Protein AF-A0A9N8DM35-F1 (afdb_monomer_lite)

pLDDT: mean 78.74, std 27.35, range [22.42, 98.75]

Structure (mmCIF, N/CA/C/O backbone):
data_AF-A0A9N8DM35-F1
#
_entry.id   AF-A0A9N8DM35-F1
#
loop_
_atom_site.group_PDB
_atom_site.id
_atom_site.type_symbol
_atom_site.label_atom_id
_atom_site.label_alt_id
_atom_site.label_comp_id
_atom_site.label_asym_id
_atom_site.label_entity_id
_atom_site.label_seq_id
_atom_site.pdbx_PDB_ins_code
_atom_site.Cartn_x
_atom_site.Cartn_y
_atom_site.Cartn_z
_atom_site.occupancy
_atom_site.B_iso_or_equiv
_atom_site.auth_seq_id
_atom_site.auth_comp_id
_atom_site.auth_asym_id
_atom_site.auth_atom_id
_atom_site.pdbx_PDB_model_num
ATOM 1 N N . MET A 1 1 ? 10.908 37.490 23.726 1.00 42.16 1 MET A N 1
ATOM 2 C CA . MET A 1 1 ? 11.110 37.721 25.171 1.00 42.16 1 MET A CA 1
ATOM 3 C C . MET A 1 1 ? 9.938 38.531 25.684 1.00 42.16 1 MET A C 1
ATOM 5 O O . MET A 1 1 ? 9.893 39.729 25.455 1.00 42.16 1 MET A O 1
ATOM 9 N N . ILE A 1 2 ? 8.967 37.850 26.286 1.00 27.09 2 ILE A N 1
ATOM 10 C CA . ILE A 1 2 ? 7.845 38.432 27.027 1.00 27.09 2 ILE A CA 1
ATOM 11 C C . ILE A 1 2 ? 7.663 37.505 28.244 1.00 27.09 2 ILE A C 1
ATOM 13 O O . ILE A 1 2 ? 7.552 36.295 28.032 1.00 27.09 2 ILE A O 1
ATOM 17 N N . PRO A 1 3 ? 7.739 38.019 29.483 1.00 34.75 3 PRO A N 1
ATOM 18 C CA . PRO A 1 3 ? 7.705 37.225 30.707 1.00 34.75 3 PRO A CA 1
ATOM 19 C C . PRO A 1 3 ? 6.291 37.186 31.304 1.00 34.75 3 PRO A C 1
ATOM 21 O O . PRO A 1 3 ? 5.568 38.167 31.197 1.00 34.75 3 PRO A O 1
ATOM 24 N N . CYS A 1 4 ? 5.930 36.088 31.969 1.00 25.56 4 CYS A N 1
ATOM 25 C CA . CYS A 1 4 ? 4.911 36.025 33.030 1.00 25.56 4 CYS A CA 1
ATOM 26 C C . CYS A 1 4 ? 5.050 34.644 33.697 1.00 25.56 4 CYS A C 1
ATOM 28 O O . CYS A 1 4 ? 4.868 33.621 33.049 1.00 25.56 4 CYS A O 1
ATOM 30 N N . ALA A 1 5 ? 5.678 34.573 34.871 1.00 28.94 5 ALA A N 1
ATOM 31 C CA . ALA A 1 5 ? 5.046 34.713 36.187 1.00 28.94 5 ALA A CA 1
ATOM 32 C C . ALA A 1 5 ? 4.265 33.445 36.581 1.00 28.94 5 ALA A C 1
ATOM 34 O O . ALA A 1 5 ? 3.124 33.236 36.184 1.00 28.94 5 ALA A O 1
ATOM 35 N N . ILE A 1 6 ? 4.948 32.610 37.366 1.00 31.88 6 ILE A N 1
ATOM 36 C CA . ILE A 1 6 ? 4.430 31.440 38.079 1.00 31.88 6 ILE A CA 1
ATOM 37 C C . ILE A 1 6 ? 3.839 31.933 39.407 1.00 31.88 6 ILE A C 1
ATOM 39 O O . ILE A 1 6 ? 4.556 32.621 40.137 1.00 31.88 6 ILE A O 1
ATOM 43 N N . PRO A 1 7 ? 2.606 31.558 39.778 1.00 36.94 7 PRO A N 1
ATOM 44 C CA . PRO A 1 7 ? 2.187 31.538 41.168 1.00 36.94 7 PRO A CA 1
ATOM 45 C C . PRO A 1 7 ? 2.439 30.151 41.769 1.00 36.94 7 PRO A C 1
ATOM 47 O O . PRO A 1 7 ? 1.972 29.132 41.263 1.00 36.94 7 PRO A O 1
ATOM 50 N N . THR A 1 8 ? 3.182 30.140 42.869 1.00 36.62 8 THR A N 1
ATOM 51 C CA . THR A 1 8 ? 3.230 29.065 43.860 1.00 36.62 8 THR A CA 1
ATOM 52 C C . THR A 1 8 ? 1.998 29.147 44.758 1.00 36.62 8 THR A C 1
ATOM 54 O O . THR A 1 8 ? 1.724 30.218 45.301 1.00 36.62 8 THR A O 1
ATOM 57 N N . SER A 1 9 ? 1.320 28.028 44.991 1.00 33.72 9 SER A N 1
ATOM 58 C CA . SER A 1 9 ? 0.620 27.798 46.256 1.00 33.72 9 SER A CA 1
ATOM 59 C C . SER A 1 9 ? 0.438 26.306 46.490 1.00 33.72 9 SER A C 1
ATOM 61 O O . SER A 1 9 ? -0.116 25.595 45.648 1.00 33.72 9 SER A O 1
ATOM 63 N N . ASP A 1 10 ? 0.941 25.890 47.641 1.00 31.19 10 ASP A N 1
ATOM 64 C CA . ASP A 1 10 ? 0.778 24.598 48.279 1.00 31.19 10 ASP A CA 1
ATOM 65 C C . ASP A 1 10 ? -0.696 24.264 48.557 1.00 31.19 10 ASP A C 1
ATOM 67 O O . ASP A 1 10 ? -1.509 25.161 48.769 1.00 31.19 10 ASP A O 1
ATOM 71 N N . ASP A 1 11 ? -0.992 22.960 48.525 1.00 32.34 11 ASP A N 1
ATOM 72 C CA . ASP A 1 11 ? -1.940 22.212 49.374 1.00 32.34 11 ASP A CA 1
ATOM 73 C C . ASP A 1 11 ? -2.688 21.138 48.573 1.00 32.34 11 ASP A C 1
ATOM 75 O O . ASP A 1 11 ? -3.764 21.351 48.017 1.00 32.34 11 ASP A O 1
ATOM 79 N N . CYS A 1 12 ? -2.133 19.925 48.559 1.00 29.75 12 CYS A N 1
ATOM 80 C CA . CYS A 1 12 ? -2.892 18.705 48.294 1.00 29.75 12 CYS A CA 1
ATOM 81 C C . CYS A 1 12 ? -2.420 17.621 49.260 1.00 29.75 12 CYS A C 1
ATOM 83 O O . CYS A 1 12 ? -1.408 16.952 49.047 1.00 29.75 12 CYS A O 1
ATOM 85 N N . ALA A 1 13 ? -3.169 17.476 50.351 1.00 29.14 13 ALA A N 1
ATOM 86 C CA . ALA A 1 13 ? -3.043 16.377 51.288 1.00 29.14 13 ALA A CA 1
ATOM 87 C C . ALA A 1 13 ? -3.277 15.043 50.558 1.00 29.14 13 ALA A C 1
ATOM 89 O O . ALA A 1 13 ? -4.361 14.783 50.032 1.00 29.14 13 ALA A O 1
ATOM 90 N N . ALA A 1 14 ? -2.251 14.195 50.532 1.00 31.03 14 ALA A N 1
ATOM 91 C CA . ALA A 1 14 ? -2.350 12.827 50.051 1.00 31.03 14 ALA A CA 1
ATOM 92 C C . ALA A 1 14 ? -3.156 11.988 51.055 1.00 31.03 14 ALA A C 1
ATOM 94 O O . ALA A 1 14 ? -2.749 11.802 52.201 1.00 31.03 14 ALA A O 1
ATOM 95 N N . THR A 1 15 ? -4.299 11.468 50.619 1.00 32.66 15 THR A N 1
ATOM 96 C CA . THR A 1 15 ? -5.011 10.385 51.306 1.00 32.66 15 THR A CA 1
ATOM 97 C C . THR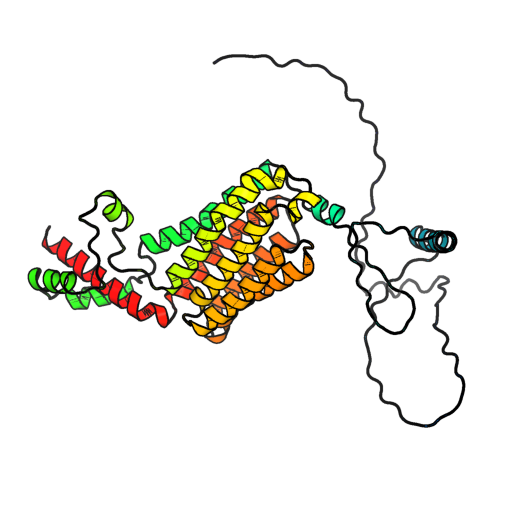 A 1 15 ? -4.485 9.039 50.795 1.00 32.66 15 THR A C 1
ATOM 99 O O . THR A 1 15 ? -4.263 8.891 49.590 1.00 32.66 15 THR A O 1
ATOM 102 N N . PRO A 1 16 ? -4.258 8.040 51.666 1.00 27.89 16 PRO A N 1
ATOM 103 C CA . PRO A 1 16 ? -3.799 6.727 51.235 1.00 27.89 16 PRO A CA 1
ATOM 104 C C . PRO A 1 16 ? -4.961 5.933 50.626 1.00 27.89 16 PRO A C 1
ATOM 106 O O . PRO A 1 16 ? -6.006 5.772 51.252 1.00 27.89 16 PRO A O 1
ATOM 109 N N . ILE A 1 17 ? -4.760 5.404 49.417 1.00 32.25 17 ILE A N 1
ATOM 110 C CA . ILE A 1 17 ? -5.630 4.389 48.812 1.00 32.25 17 ILE A CA 1
ATOM 111 C C . ILE A 1 17 ? -5.041 3.014 49.167 1.00 32.25 17 ILE A C 1
ATOM 113 O O . ILE A 1 17 ? -3.942 2.698 48.702 1.00 32.25 17 ILE A O 1
ATOM 117 N N . PRO A 1 18 ? -5.718 2.177 49.972 1.00 28.25 18 PRO A N 1
ATOM 118 C CA . PRO A 1 18 ? -5.314 0.797 50.186 1.00 28.25 18 PRO A CA 1
ATOM 119 C C . PRO A 1 18 ? -5.933 -0.091 49.100 1.00 28.25 18 PRO A C 1
ATOM 121 O O . PRO A 1 18 ? -7.142 -0.074 48.881 1.00 28.25 18 PRO A O 1
ATOM 124 N N . GLY A 1 19 ? -5.106 -0.883 48.419 1.00 28.38 19 GLY A N 1
ATOM 125 C CA . GLY A 1 19 ? -5.596 -1.833 47.421 1.00 28.38 19 GLY A CA 1
ATOM 126 C C . GLY A 1 19 ? -4.509 -2.401 46.520 1.00 28.38 19 GLY A C 1
ATOM 127 O O . GLY A 1 19 ? -4.594 -2.277 45.302 1.00 28.38 19 GLY A O 1
ATOM 128 N N . GLN A 1 20 ? -3.479 -3.028 47.095 1.00 25.42 20 GLN A N 1
ATOM 129 C CA . GLN A 1 20 ? -2.631 -3.931 46.317 1.00 25.42 20 GLN A CA 1
ATOM 130 C C . GLN A 1 20 ? -3.440 -5.191 45.992 1.00 25.42 20 GLN A C 1
ATOM 132 O O . GLN A 1 20 ? -3.808 -5.954 46.882 1.00 25.42 20 GLN A O 1
ATOM 137 N N . THR A 1 21 ? -3.730 -5.395 44.708 1.00 26.05 21 THR A N 1
ATOM 138 C CA . THR A 1 21 ? -4.192 -6.689 44.199 1.00 26.05 21 THR A CA 1
ATOM 139 C C . THR A 1 21 ? -2.963 -7.554 43.950 1.00 26.05 21 THR A C 1
ATOM 141 O O . THR A 1 21 ? -2.050 -7.147 43.231 1.00 26.05 21 THR A O 1
ATOM 144 N N . LEU A 1 22 ? -2.955 -8.723 44.590 1.00 22.42 22 LEU A N 1
ATOM 145 C CA . LEU A 1 22 ? -1.930 -9.754 44.486 1.00 22.42 22 LEU A CA 1
ATOM 146 C C . LEU A 1 22 ? -1.742 -10.245 43.041 1.00 22.42 22 LEU A C 1
ATOM 148 O O . LEU A 1 22 ? -2.708 -10.537 42.334 1.00 22.42 22 LEU A O 1
ATOM 152 N N . LEU A 1 23 ? -0.471 -10.404 42.666 1.00 23.92 23 LEU A N 1
ATOM 153 C CA . LEU A 1 23 ? -0.016 -11.302 41.607 1.00 23.92 23 LEU A CA 1
ATOM 154 C C . LEU A 1 23 ? -0.458 -12.736 41.944 1.00 23.92 23 LEU A C 1
ATOM 156 O O . LEU A 1 23 ? -0.238 -13.194 43.063 1.00 23.92 23 LEU A O 1
ATOM 160 N N . VAL A 1 24 ? -1.005 -13.462 40.970 1.00 24.97 24 VAL A N 1
ATOM 161 C CA . VAL A 1 24 ? -1.067 -14.928 41.023 1.00 24.97 24 VAL A CA 1
ATOM 162 C C . VAL A 1 24 ? -0.200 -15.451 39.887 1.00 24.97 24 VAL A C 1
ATOM 164 O O . VAL A 1 24 ? -0.523 -15.274 38.711 1.00 24.97 24 VAL A O 1
ATOM 167 N N . GLU A 1 25 ? 0.934 -16.034 40.266 1.00 29.06 25 GLU A N 1
ATOM 168 C CA . GLU A 1 25 ? 1.826 -16.783 39.387 1.00 29.06 25 GLU A CA 1
ATOM 169 C C . GLU A 1 25 ? 1.211 -18.129 38.997 1.00 29.06 25 GLU A C 1
ATOM 171 O O . GLU A 1 25 ? 0.441 -18.748 39.734 1.00 29.06 25 GLU A O 1
ATOM 176 N N . ARG A 1 26 ? 1.574 -18.577 37.799 1.00 27.39 26 ARG A N 1
ATOM 177 C CA . ARG A 1 26 ? 1.259 -19.897 37.267 1.00 27.39 26 ARG A CA 1
ATOM 178 C C . ARG A 1 26 ? 2.266 -20.888 37.853 1.00 27.39 26 ARG A C 1
ATOM 180 O O . ARG A 1 26 ? 3.450 -20.759 37.572 1.00 27.39 26 ARG A O 1
ATOM 187 N N . VAL A 1 27 ? 1.802 -21.864 38.629 1.00 30.67 27 VAL A N 1
ATOM 188 C CA . VAL A 1 27 ? 2.616 -23.022 39.032 1.00 30.67 27 VAL A CA 1
ATOM 189 C C . VAL A 1 27 ? 2.374 -24.139 38.015 1.00 30.67 27 VAL A C 1
ATOM 191 O O . VAL A 1 27 ? 1.223 -24.465 37.716 1.00 30.67 27 VAL A O 1
ATOM 194 N N . GLU A 1 28 ? 3.451 -24.651 37.419 1.00 36.91 28 GLU A N 1
ATOM 195 C CA . GLU A 1 28 ? 3.437 -25.780 36.480 1.00 36.91 28 GLU A CA 1
ATOM 196 C C . GLU A 1 28 ? 3.394 -27.129 37.223 1.00 36.91 28 GLU A C 1
ATOM 198 O O . GLU A 1 28 ? 3.586 -27.204 38.433 1.00 36.91 28 GLU A O 1
ATOM 203 N N . SER A 1 29 ? 3.048 -28.192 36.495 1.00 37.88 29 SER A N 1
ATOM 204 C CA . SER A 1 29 ? 2.439 -29.442 36.977 1.00 37.88 29 SER A CA 1
ATOM 205 C C . SER A 1 29 ? 3.277 -30.352 37.877 1.00 37.88 29 SER A C 1
ATOM 207 O O . SER A 1 29 ? 2.768 -31.392 38.297 1.00 37.88 29 SER A O 1
ATOM 209 N N . ASP A 1 30 ? 4.514 -29.995 38.203 1.00 37.22 30 ASP A N 1
ATOM 210 C CA . ASP A 1 30 ? 5.466 -30.966 38.755 1.00 37.22 30 ASP A CA 1
ATOM 211 C C . ASP A 1 30 ? 5.600 -30.896 40.291 1.00 37.22 30 ASP A C 1
ATOM 213 O O . ASP A 1 30 ? 6.179 -31.792 40.900 1.00 37.22 30 ASP A O 1
ATOM 217 N N . ASP A 1 31 ? 4.938 -29.932 40.944 1.00 40.69 31 ASP A N 1
ATOM 218 C CA . ASP A 1 31 ? 4.883 -29.804 42.416 1.00 40.69 31 ASP A CA 1
ATOM 219 C C . ASP A 1 31 ? 3.643 -30.468 43.064 1.00 40.69 31 ASP A C 1
ATOM 221 O O . ASP A 1 31 ? 3.396 -30.357 44.269 1.00 40.69 31 ASP A O 1
ATOM 225 N N . LEU A 1 32 ? 2.841 -31.210 42.291 1.00 37.19 32 LEU A N 1
ATOM 226 C CA . LEU A 1 32 ? 1.582 -31.815 42.757 1.00 37.19 32 LEU A CA 1
ATOM 227 C C . LEU A 1 32 ? 1.740 -33.067 43.640 1.00 37.19 32 LEU A C 1
ATOM 229 O O . LEU A 1 32 ? 0.746 -33.534 44.195 1.00 37.19 32 LEU A O 1
ATOM 233 N N . GLN A 1 33 ? 2.953 -33.592 43.836 1.00 34.59 33 GLN A N 1
ATOM 234 C CA . GLN A 1 33 ? 3.177 -34.780 44.678 1.00 34.59 33 GLN A CA 1
ATOM 235 C C . GLN A 1 33 ? 3.413 -34.480 46.171 1.00 34.59 33 GLN A C 1
ATOM 237 O O . GLN A 1 33 ? 3.545 -35.410 46.961 1.00 34.59 33 GLN A O 1
ATOM 242 N N . ALA A 1 34 ? 3.405 -33.212 46.600 1.00 39.12 34 ALA A N 1
ATOM 243 C CA . ALA A 1 34 ? 3.670 -32.845 47.999 1.00 39.12 34 ALA A CA 1
ATOM 244 C C . ALA A 1 34 ? 2.433 -32.421 48.824 1.00 39.12 34 ALA A C 1
ATOM 246 O O . ALA A 1 34 ? 2.577 -32.070 49.994 1.00 39.12 34 ALA A O 1
ATOM 247 N N . MET A 1 35 ? 1.211 -32.466 48.276 1.00 36.06 35 MET A N 1
ATOM 248 C CA . MET A 1 35 ? -0.012 -32.023 48.981 1.00 36.06 35 MET A CA 1
ATOM 249 C C . MET A 1 35 ? -1.023 -33.147 49.264 1.00 36.06 35 MET A C 1
ATOM 251 O O . MET A 1 35 ? -2.232 -32.952 49.158 1.00 36.06 35 MET A O 1
ATOM 255 N N . GLU A 1 36 ? -0.542 -34.314 49.695 1.00 34.72 36 GLU A N 1
ATOM 256 C CA . GLU A 1 36 ? -1.373 -35.448 50.138 1.00 34.72 36 GLU A CA 1
ATOM 257 C C . GLU A 1 36 ? -1.775 -35.369 51.630 1.00 34.72 36 GLU A C 1
ATOM 259 O O . GLU A 1 36 ? -1.896 -36.376 52.323 1.00 34.72 36 GLU A O 1
ATOM 264 N N . LYS A 1 37 ? -1.970 -34.160 52.167 1.00 40.03 37 LYS A N 1
ATOM 265 C CA . LYS A 1 37 ? -2.495 -33.948 53.525 1.00 40.03 37 LYS A CA 1
ATOM 266 C C . LYS A 1 37 ? -3.299 -32.655 53.601 1.00 40.03 37 LYS A C 1
ATOM 268 O O . LYS A 1 37 ? -2.788 -31.654 54.076 1.00 40.03 37 LYS A O 1
ATOM 273 N N . ASP A 1 38 ? -4.526 -32.669 53.091 1.00 31.95 38 ASP A N 1
ATOM 274 C CA . ASP A 1 38 ? -5.690 -32.163 53.832 1.00 31.95 38 ASP A CA 1
ATOM 275 C C . ASP A 1 38 ? -6.976 -32.276 53.006 1.00 31.95 38 ASP A C 1
ATOM 277 O O . ASP A 1 38 ? -7.066 -31.784 51.881 1.00 31.95 38 ASP A O 1
ATOM 281 N N . SER A 1 39 ? -7.968 -32.931 53.605 1.00 39.28 39 SER A N 1
ATOM 282 C CA . SER A 1 39 ? -9.412 -32.691 53.503 1.00 39.28 39 SER A CA 1
ATOM 283 C C . SER A 1 39 ? -9.902 -31.874 52.291 1.00 39.28 39 SER A C 1
ATOM 285 O O . SER A 1 39 ? -10.242 -30.697 52.415 1.00 39.28 39 SER A O 1
ATOM 287 N N . ARG A 1 40 ? -10.015 -32.503 51.113 1.00 31.45 40 ARG A N 1
ATOM 288 C CA . ARG A 1 40 ? -10.739 -31.943 49.956 1.00 31.45 40 ARG A CA 1
ATOM 289 C C . ARG A 1 40 ? -12.053 -32.690 49.756 1.00 31.45 40 ARG A C 1
ATOM 291 O O . ARG A 1 40 ? -12.060 -33.908 49.605 1.00 31.45 40 ARG A O 1
ATOM 298 N N . ALA A 1 41 ? -13.160 -31.953 49.725 1.00 31.16 41 ALA A N 1
ATOM 299 C CA . ALA A 1 41 ? -14.429 -32.480 49.246 1.00 31.16 41 ALA A CA 1
ATOM 300 C C . ALA A 1 41 ? -14.391 -32.562 47.712 1.00 31.16 41 ALA A C 1
ATOM 302 O O . ALA A 1 41 ? -14.134 -31.565 47.037 1.00 31.16 41 ALA A O 1
ATOM 303 N N . VAL A 1 42 ? -14.645 -33.755 47.176 1.00 31.56 42 VAL A N 1
ATOM 304 C CA . VAL A 1 42 ? -14.870 -34.001 45.748 1.00 31.56 42 VAL A CA 1
ATOM 305 C C . VAL A 1 42 ? -16.375 -33.923 45.510 1.00 31.56 42 VAL A C 1
ATOM 307 O O . VAL A 1 42 ? -17.122 -34.704 46.098 1.00 31.56 42 VAL A O 1
ATOM 310 N N . LEU A 1 43 ? -16.837 -32.988 44.677 1.00 31.64 43 LEU A N 1
ATOM 311 C CA . LEU A 1 43 ? -18.235 -32.973 44.252 1.00 31.64 43 LEU A CA 1
ATOM 312 C C . LEU A 1 43 ? -18.378 -33.858 43.009 1.00 31.64 43 LEU A C 1
ATOM 314 O O . LEU A 1 43 ? -17.874 -33.520 41.939 1.00 31.64 43 LEU A O 1
ATOM 318 N N . TRP A 1 44 ? -19.059 -34.990 43.161 1.00 32.47 44 TRP A N 1
ATOM 319 C CA . TRP A 1 44 ? -19.495 -35.825 42.045 1.00 32.47 44 TRP A CA 1
ATOM 320 C C . TRP A 1 44 ? -20.865 -35.365 41.557 1.00 32.47 44 TRP A C 1
ATOM 322 O O . TRP A 1 44 ? -21.734 -35.001 42.353 1.00 32.47 44 TRP A O 1
ATOM 332 N N . ARG A 1 45 ? -21.087 -35.449 40.244 1.00 33.34 45 ARG A N 1
ATOM 333 C CA . ARG A 1 45 ? -22.440 -35.483 39.692 1.00 33.34 45 ARG A CA 1
ATOM 334 C C . ARG A 1 45 ? -22.982 -36.895 39.895 1.00 33.34 45 ARG A C 1
ATOM 336 O O . ARG A 1 45 ? -22.372 -37.851 39.431 1.00 33.34 45 ARG A O 1
ATOM 343 N N . ALA A 1 46 ? -24.105 -37.014 40.594 1.00 29.00 46 ALA A N 1
ATOM 344 C CA . ALA A 1 46 ? -24.838 -38.265 40.684 1.00 29.00 46 ALA A CA 1
ATOM 345 C C . ALA A 1 46 ? -25.534 -38.544 39.345 1.00 29.00 46 ALA A C 1
ATOM 347 O O . ALA A 1 46 ? -26.327 -37.727 38.874 1.00 29.00 46 ALA A O 1
ATOM 348 N N . GLU A 1 47 ? -25.250 -39.700 38.755 1.00 30.33 47 GLU A N 1
ATOM 349 C CA . GLU A 1 47 ? -26.159 -40.327 37.804 1.00 30.33 47 GLU A CA 1
ATOM 350 C C . GLU A 1 47 ? -27.266 -41.016 38.604 1.00 30.33 47 GLU A C 1
ATOM 352 O O . GLU A 1 47 ? -27.028 -41.992 39.316 1.00 30.33 47 GLU A O 1
ATOM 357 N N . THR A 1 48 ? -28.488 -40.496 38.519 1.00 30.81 48 THR A N 1
ATOM 358 C CA . THR A 1 48 ? -29.680 -41.266 38.870 1.00 30.81 48 THR A CA 1
ATOM 359 C C . THR A 1 48 ? -30.181 -41.981 37.627 1.00 30.81 48 THR A C 1
ATOM 361 O O . THR A 1 48 ? -30.678 -41.367 36.685 1.00 30.81 48 THR A O 1
ATOM 364 N N . SER A 1 49 ? -30.055 -43.304 37.665 1.00 33.81 49 SER A N 1
ATOM 365 C CA . SER A 1 49 ? -30.790 -44.223 36.808 1.00 33.81 49 SER A CA 1
ATOM 366 C C . SER A 1 49 ? -32.295 -44.164 37.109 1.00 33.81 49 SER A C 1
ATOM 368 O O . SER A 1 49 ? -32.714 -44.087 38.265 1.00 33.81 49 SER A O 1
ATOM 370 N N . MET A 1 50 ? -33.113 -44.253 36.060 1.00 29.47 50 MET A N 1
ATOM 371 C CA . MET A 1 50 ? -34.344 -45.042 36.087 1.00 29.47 50 MET A CA 1
ATOM 372 C C . MET A 1 50 ? -34.408 -45.859 34.786 1.00 29.47 50 MET A C 1
ATOM 374 O O . MET A 1 50 ? -34.223 -45.313 33.701 1.00 29.47 50 MET A O 1
ATOM 378 N N . SER A 1 51 ? -34.601 -47.165 34.988 1.00 36.34 51 SER A N 1
ATOM 379 C CA . SER A 1 51 ? -34.826 -48.314 34.087 1.00 36.34 51 SER A CA 1
ATOM 380 C C . SER A 1 51 ? -35.743 -48.045 32.878 1.00 36.34 51 SER A C 1
ATOM 382 O O . SER A 1 51 ? -36.567 -47.138 32.941 1.00 36.34 51 SER A O 1
ATOM 384 N N . ASP A 1 52 ? -35.787 -48.792 31.773 1.00 39.81 52 ASP A N 1
ATOM 385 C CA . ASP A 1 52 ? -35.153 -50.017 31.251 1.00 39.81 52 ASP A CA 1
ATOM 386 C C . ASP A 1 52 ? -35.155 -49.860 29.713 1.00 39.81 52 ASP A C 1
ATOM 388 O O . ASP A 1 52 ? -36.104 -49.284 29.169 1.00 39.81 52 ASP A O 1
ATOM 392 N N . GLY A 1 53 ? -34.154 -50.388 29.003 1.00 37.19 53 GLY A N 1
ATOM 393 C CA . GLY A 1 53 ? -34.201 -50.490 27.538 1.00 37.19 53 GLY A CA 1
ATOM 394 C C . GLY A 1 53 ? -32.835 -50.572 26.859 1.00 37.19 53 GLY A C 1
ATOM 395 O O . GLY A 1 53 ? -32.275 -49.546 26.495 1.00 37.19 53 GLY A O 1
ATOM 396 N N . ASP A 1 54 ? -32.361 -51.809 26.736 1.00 42.66 54 ASP A N 1
ATOM 397 C CA . ASP A 1 54 ? -31.283 -52.399 25.929 1.00 42.66 54 ASP A CA 1
ATOM 398 C C . ASP A 1 54 ? -30.437 -51.559 24.939 1.00 42.66 54 ASP A C 1
ATOM 400 O O . ASP A 1 54 ? -30.931 -50.899 24.027 1.00 42.66 54 ASP A O 1
ATOM 404 N N . GLU A 1 55 ? -29.130 -51.806 25.104 1.00 45.03 55 GLU A N 1
ATOM 405 C CA . GLU A 1 55 ? -28.066 -52.075 24.117 1.00 45.03 55 GLU A CA 1
ATOM 406 C C . GLU A 1 55 ? -27.348 -50.957 23.317 1.00 45.03 55 GLU A C 1
ATOM 408 O O . GLU A 1 55 ? -27.906 -50.174 22.554 1.00 45.03 55 GLU A O 1
ATOM 413 N N . ASP A 1 56 ? -26.020 -51.063 23.472 1.00 38.00 56 ASP A N 1
ATOM 414 C CA . ASP A 1 56 ? -24.870 -50.668 22.659 1.00 38.00 56 ASP A 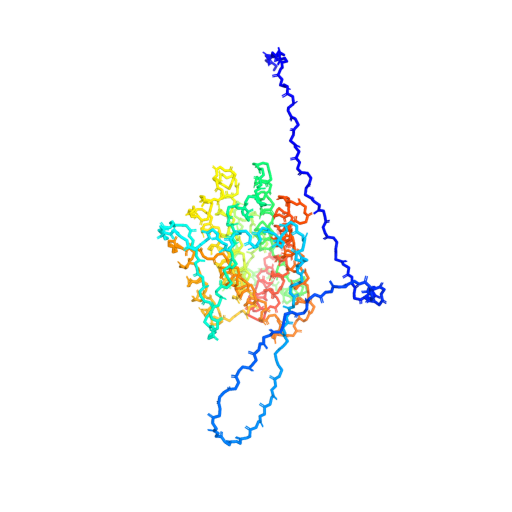CA 1
ATOM 415 C C . ASP A 1 56 ? -24.306 -49.235 22.660 1.00 38.00 56 ASP A C 1
ATOM 417 O O . ASP A 1 56 ? -24.841 -48.255 22.140 1.00 38.00 56 ASP A O 1
ATOM 421 N N . ALA A 1 57 ? -23.098 -49.187 23.231 1.00 41.06 57 ALA A N 1
ATOM 422 C CA . ALA A 1 57 ? -22.207 -48.062 23.420 1.00 41.06 57 ALA A CA 1
ATOM 423 C C . ALA A 1 57 ? -21.266 -47.841 22.224 1.00 41.06 57 ALA A C 1
ATOM 425 O O . ALA A 1 57 ? -20.793 -48.783 21.594 1.00 41.06 57 ALA A O 1
ATOM 426 N N . THR A 1 58 ? -20.877 -46.583 22.007 1.00 36.31 58 THR A N 1
ATOM 427 C CA . THR A 1 58 ? -19.512 -46.213 21.594 1.00 36.31 58 THR A CA 1
ATOM 428 C C . THR A 1 58 ? -19.186 -44.812 22.124 1.00 36.31 58 THR A C 1
ATOM 430 O O . THR A 1 58 ? -19.860 -43.835 21.805 1.00 36.31 58 THR A O 1
ATOM 433 N N . GLU A 1 59 ? -18.161 -44.735 22.976 1.00 39.31 59 GLU A N 1
ATOM 434 C CA . GLU A 1 59 ? -17.580 -43.508 23.534 1.00 39.31 59 GLU A CA 1
ATOM 435 C C . GLU A 1 59 ? -16.591 -42.845 22.562 1.00 39.31 59 GLU A C 1
ATOM 437 O O . GLU A 1 59 ? -15.792 -43.525 21.918 1.00 39.31 59 GLU A O 1
ATOM 442 N N . SER A 1 60 ? -16.527 -41.508 22.584 1.00 32.44 60 SER A N 1
ATOM 443 C CA . SER A 1 60 ? -15.255 -40.789 22.426 1.00 32.44 60 SER A CA 1
ATOM 444 C C . SER A 1 60 ? -15.275 -39.426 23.140 1.00 32.44 60 SER A C 1
ATOM 446 O O . SER A 1 60 ? -15.950 -38.498 22.701 1.00 32.44 60 SER A O 1
ATOM 448 N N . SER A 1 61 ? -14.537 -39.377 24.254 1.00 35.28 61 SER A N 1
ATOM 449 C CA . SER A 1 61 ? -13.785 -38.277 24.893 1.00 35.28 61 SER A CA 1
ATOM 450 C C . SER A 1 61 ? -13.979 -36.827 24.389 1.00 35.28 61 SER A C 1
ATOM 452 O O . SER A 1 61 ? -13.597 -36.489 23.271 1.00 35.28 61 SER A O 1
ATOM 454 N N . GLU A 1 62 ? -14.445 -35.940 25.284 1.00 31.73 62 GLU A N 1
ATOM 455 C CA . GLU A 1 62 ? -14.210 -34.486 25.226 1.00 31.73 62 GLU A CA 1
ATOM 456 C C . GLU A 1 62 ? -13.454 -34.050 26.500 1.00 31.73 62 GLU A C 1
ATOM 458 O O . GLU A 1 62 ? -13.938 -34.240 27.618 1.00 31.73 62 GLU A O 1
ATOM 463 N N . ASP A 1 63 ? -12.262 -33.472 26.323 1.00 29.78 63 ASP A N 1
ATOM 464 C CA . ASP A 1 63 ? -11.433 -32.890 27.385 1.00 29.78 63 ASP A CA 1
ATOM 465 C C . ASP A 1 63 ? -12.125 -31.683 28.040 1.00 29.78 63 ASP A C 1
ATOM 467 O O . ASP A 1 63 ? -12.408 -30.670 27.394 1.00 29.78 63 ASP A O 1
ATOM 471 N N . ALA A 1 64 ? -12.349 -31.759 29.354 1.00 31.92 64 ALA A N 1
ATOM 472 C CA . ALA A 1 64 ? -12.860 -30.658 30.162 1.00 31.92 64 ALA A CA 1
ATOM 473 C C . ALA A 1 64 ? -11.722 -30.000 30.958 1.00 31.92 64 ALA A C 1
ATOM 475 O O . ALA A 1 64 ? -11.071 -30.627 31.791 1.00 31.92 64 ALA A O 1
ATOM 476 N N . SER A 1 65 ? -11.504 -28.702 30.746 1.00 27.22 65 SER A N 1
ATOM 477 C CA . SER A 1 65 ? -10.612 -27.893 31.580 1.00 27.22 65 SER A CA 1
ATOM 478 C C . SER A 1 65 ? -11.301 -27.505 32.893 1.00 27.22 65 SER A C 1
ATOM 480 O O . SER A 1 65 ? -12.363 -26.880 32.881 1.00 27.22 65 SER A O 1
ATOM 482 N N . VAL A 1 66 ? -10.672 -27.851 34.017 1.00 29.45 66 VAL A N 1
ATOM 483 C CA . VAL A 1 66 ? -11.181 -27.663 35.385 1.00 29.45 66 VAL A CA 1
ATOM 484 C C . VAL A 1 66 ? -10.725 -26.316 35.957 1.00 29.45 66 VAL A C 1
ATOM 486 O O . VAL A 1 66 ? -9.540 -25.991 35.913 1.00 29.45 66 VAL A O 1
ATOM 489 N N . LEU A 1 67 ? -11.649 -25.551 36.549 1.00 34.75 67 LEU A N 1
ATOM 490 C CA . LEU A 1 67 ? -11.326 -24.404 37.402 1.00 34.75 67 LEU A CA 1
ATOM 491 C C . LEU A 1 67 ? -11.465 -24.825 38.870 1.00 34.75 67 LEU A C 1
ATOM 493 O O . LEU A 1 67 ? -12.559 -25.153 39.325 1.00 34.75 67 LEU A O 1
ATOM 497 N N . VAL A 1 68 ? -10.359 -24.810 39.611 1.00 33.19 68 VAL A N 1
ATOM 498 C CA . VAL A 1 68 ? -10.324 -25.147 41.040 1.00 33.19 68 VAL A CA 1
ATOM 499 C C . VAL A 1 68 ? -10.395 -23.855 41.852 1.00 33.19 68 VAL A C 1
ATOM 501 O O . VAL A 1 68 ? -9.482 -23.035 41.786 1.00 33.19 68 VAL A O 1
ATOM 504 N N . VAL A 1 69 ? -11.464 -23.671 42.630 1.00 38.09 69 VAL A N 1
ATOM 505 C CA . VAL A 1 69 ? -11.590 -22.572 43.602 1.00 38.09 69 VAL A CA 1
ATOM 506 C C . VAL A 1 69 ? -11.683 -23.180 44.999 1.00 38.09 69 VAL A C 1
ATOM 508 O O . VAL A 1 69 ? -12.458 -24.106 45.229 1.00 38.09 69 VAL A O 1
ATOM 511 N N . GLN A 1 70 ? -10.869 -22.694 45.936 1.00 44.69 70 GLN A N 1
ATOM 512 C CA . GLN A 1 70 ? -10.902 -23.147 47.327 1.00 44.69 70 GLN A CA 1
ATOM 513 C C . GLN A 1 70 ? -12.216 -22.711 47.992 1.00 44.69 70 GLN A C 1
ATOM 515 O O . GLN A 1 70 ? -12.535 -21.528 48.025 1.00 44.69 70 GLN A O 1
ATOM 520 N N . ALA A 1 71 ? -12.963 -23.660 48.562 1.00 36.28 71 ALA A N 1
ATOM 521 C CA . ALA A 1 71 ? -14.269 -23.396 49.178 1.00 36.28 71 ALA A CA 1
ATOM 522 C C . ALA A 1 71 ? -14.209 -22.403 50.355 1.00 36.28 71 ALA A C 1
ATOM 524 O O . ALA A 1 71 ? -15.170 -21.681 50.596 1.00 36.28 71 ALA A O 1
ATOM 525 N N . ASN A 1 72 ? -13.065 -22.342 51.040 1.00 47.09 72 ASN A N 1
ATOM 526 C CA . ASN A 1 72 ? -12.822 -21.433 52.162 1.00 47.09 72 ASN A CA 1
ATOM 527 C C . ASN A 1 72 ? -12.019 -20.189 51.749 1.00 47.09 72 ASN A C 1
ATOM 529 O O . ASN A 1 72 ? -11.525 -19.467 52.614 1.00 47.09 72 ASN A O 1
ATOM 533 N N . SER A 1 73 ? -11.816 -19.954 50.447 1.00 58.19 73 SER A N 1
ATOM 534 C CA . SER A 1 73 ? -11.236 -18.692 50.003 1.00 58.19 73 SER A CA 1
ATOM 535 C C . SER A 1 73 ? -12.306 -17.600 49.986 1.00 58.19 73 SER A C 1
ATOM 537 O O . SER A 1 73 ? -13.492 -17.897 49.814 1.00 58.19 73 SER A O 1
ATOM 539 N N . PRO A 1 74 ? -11.905 -16.320 50.057 1.00 52.09 74 PRO A N 1
ATOM 540 C CA . PRO A 1 74 ? -12.828 -15.202 49.888 1.00 52.09 74 PRO A CA 1
ATOM 541 C C . PRO A 1 74 ? -13.653 -15.290 48.592 1.00 52.09 74 PRO A C 1
ATOM 543 O O . PRO A 1 74 ? -14.788 -14.824 48.556 1.00 52.09 74 PRO A O 1
ATOM 546 N N . GLN A 1 75 ? -13.120 -15.916 47.530 1.00 50.91 75 GLN A N 1
ATOM 547 C CA . GLN A 1 75 ? -13.870 -16.157 46.292 1.00 50.91 75 GLN A CA 1
ATOM 548 C C . GLN A 1 75 ? -14.917 -17.271 46.437 1.00 50.91 75 GLN A C 1
ATOM 550 O O . GLN A 1 75 ? -16.013 -17.125 45.900 1.00 50.91 75 GLN A O 1
ATOM 555 N N . GLY A 1 76 ? -14.608 -18.355 47.157 1.00 51.31 76 GLY A N 1
ATOM 556 C CA . GLY A 1 76 ? -15.561 -19.429 47.456 1.00 51.31 76 GLY A CA 1
ATOM 557 C C . GLY A 1 76 ? -16.717 -18.954 48.340 1.00 51.31 76 GLY A C 1
ATOM 558 O O . GLY A 1 76 ? -17.873 -19.292 48.089 1.00 51.31 76 GLY A O 1
ATOM 559 N N . GLU A 1 77 ? -16.428 -18.091 49.313 1.00 52.69 77 GLU A N 1
ATOM 560 C CA . GLU A 1 77 ? -17.430 -17.525 50.220 1.00 52.69 77 GLU A CA 1
ATOM 561 C C . GLU A 1 77 ? -18.296 -16.448 49.543 1.00 52.69 77 GLU A C 1
ATOM 563 O O . GLU A 1 77 ? -19.514 -16.445 49.718 1.00 52.69 77 GLU A O 1
ATOM 568 N N . ALA A 1 78 ? -17.714 -15.611 48.674 1.00 55.44 78 ALA A N 1
ATOM 569 C CA . ALA A 1 78 ? -18.462 -14.651 47.855 1.00 55.44 78 ALA A CA 1
ATOM 570 C C . ALA A 1 78 ? -19.410 -15.333 46.851 1.00 55.44 78 ALA A C 1
ATOM 572 O O . ALA A 1 78 ? -20.525 -14.861 46.633 1.00 55.44 78 ALA A O 1
ATOM 573 N N . LEU A 1 79 ? -18.997 -16.467 46.271 1.00 53.09 79 LEU A N 1
ATOM 574 C CA . LEU A 1 79 ? -19.853 -17.300 45.419 1.00 53.09 79 LEU A CA 1
ATOM 575 C C . LEU A 1 79 ? -21.007 -17.930 46.206 1.00 53.09 79 LEU A C 1
ATOM 577 O O . LEU A 1 79 ? -22.117 -18.022 45.688 1.00 53.09 79 LEU A O 1
ATOM 581 N N . ARG A 1 80 ? -20.761 -18.329 47.459 1.00 53.19 80 ARG A N 1
ATOM 582 C CA . ARG A 1 80 ? -21.787 -18.903 48.336 1.00 53.19 80 ARG A CA 1
ATOM 583 C C . ARG A 1 80 ? -22.819 -17.858 48.765 1.00 53.19 80 ARG A C 1
ATOM 585 O O . ARG A 1 80 ? -24.010 -18.120 48.677 1.00 53.19 80 ARG A O 1
ATOM 592 N N . LEU A 1 81 ? -22.363 -16.674 49.171 1.00 51.28 81 LEU A N 1
ATOM 593 C CA . LEU A 1 81 ? -23.224 -15.574 49.622 1.00 51.28 81 LEU A CA 1
ATOM 594 C C . LEU A 1 81 ? -24.023 -14.942 48.474 1.00 51.28 81 LEU A C 1
ATOM 596 O O . LEU A 1 81 ? -25.197 -14.627 48.647 1.00 51.28 81 LEU A O 1
ATOM 600 N N . GLY A 1 82 ? -23.429 -14.819 47.282 1.00 50.75 82 GLY A N 1
ATOM 601 C CA . GLY A 1 82 ? -24.126 -14.283 46.111 1.00 50.75 82 GLY A CA 1
ATOM 602 C C . GLY A 1 82 ? -25.298 -15.152 45.645 1.00 50.75 82 GLY A C 1
ATOM 603 O O . GLY A 1 82 ? -26.280 -14.627 45.127 1.00 50.75 82 GLY A O 1
ATOM 604 N N . ASN A 1 83 ? -25.231 -16.470 45.857 1.00 47.50 83 ASN A N 1
ATOM 605 C CA . ASN A 1 83 ? -26.267 -17.400 45.401 1.00 47.50 83 ASN A CA 1
ATOM 606 C C . ASN A 1 83 ? -27.526 -17.385 46.290 1.00 47.50 83 ASN A C 1
ATOM 608 O O . ASN A 1 83 ? -28.624 -17.639 45.797 1.00 47.50 83 ASN A O 1
ATOM 612 N N . ASP A 1 84 ? -27.387 -17.034 47.572 1.00 43.69 84 ASP A N 1
ATOM 613 C CA . ASP A 1 84 ? -28.520 -16.928 48.500 1.00 43.69 84 ASP A CA 1
ATOM 614 C C . ASP A 1 84 ? -29.317 -15.619 48.298 1.00 43.69 84 ASP A C 1
ATOM 616 O O . ASP A 1 84 ? -30.548 -15.621 48.413 1.00 43.69 84 ASP A O 1
ATOM 620 N N . GLU A 1 85 ? -28.660 -14.518 47.906 1.00 43.75 85 GLU A N 1
ATOM 621 C CA . GLU A 1 85 ? -29.320 -13.227 47.631 1.00 43.75 85 GLU A CA 1
ATOM 622 C C . GLU A 1 85 ? -29.975 -13.137 46.239 1.00 43.75 85 GLU A C 1
ATOM 624 O O . GLU A 1 85 ? -31.003 -12.477 46.081 1.00 43.75 85 GLU A O 1
ATOM 629 N N . LEU A 1 86 ? -29.460 -13.853 45.233 1.00 40.38 86 LEU A N 1
ATOM 630 C CA . LEU A 1 86 ? -29.980 -13.835 43.853 1.00 40.38 86 LEU A CA 1
ATOM 631 C C . LEU A 1 86 ? -31.360 -14.504 43.676 1.00 40.38 86 LEU A C 1
ATOM 633 O O . LEU A 1 86 ? -31.919 -14.491 42.580 1.00 40.38 86 LEU A O 1
ATOM 637 N N . SER A 1 87 ? -31.941 -15.057 44.744 1.00 39.09 87 SER A N 1
ATOM 638 C CA . SER A 1 87 ? -33.207 -15.798 44.708 1.00 39.09 87 SER A CA 1
ATOM 639 C C . SER A 1 87 ? -34.480 -14.948 44.874 1.00 39.09 87 SER A C 1
ATOM 641 O O . SER A 1 87 ? -35.575 -15.515 44.854 1.00 39.09 87 SER A O 1
ATOM 643 N N . LYS A 1 88 ? -34.392 -13.614 45.043 1.00 36.53 88 LYS A N 1
ATOM 644 C CA . LYS A 1 88 ? -35.565 -12.801 45.452 1.00 36.53 88 LYS A CA 1
ATOM 645 C C . LYS A 1 88 ? -35.882 -11.508 44.691 1.00 36.53 88 LYS A C 1
ATOM 647 O O . LYS A 1 88 ? -36.882 -10.888 45.047 1.00 36.53 88 LYS A O 1
ATOM 652 N N . GLU A 1 89 ? -35.170 -11.115 43.634 1.00 32.88 89 GLU A N 1
ATOM 653 C CA . GLU A 1 89 ? -35.496 -9.858 42.928 1.00 32.88 89 GLU A CA 1
ATOM 654 C C . GLU A 1 89 ? -35.867 -10.016 41.441 1.00 32.88 89 GLU A C 1
ATOM 656 O O . GLU A 1 89 ? -35.262 -10.815 40.722 1.00 32.88 89 GLU A O 1
ATOM 661 N N . PRO A 1 90 ? -36.865 -9.252 40.943 1.00 31.97 90 PRO A N 1
ATOM 662 C CA . PRO A 1 90 ? -37.248 -9.266 39.539 1.00 31.97 90 PRO A CA 1
ATOM 663 C C . PRO A 1 90 ? -36.223 -8.516 38.678 1.00 31.97 90 PRO A C 1
ATOM 665 O O . PRO A 1 90 ? -35.857 -7.373 38.948 1.00 31.97 90 PRO A O 1
ATOM 668 N N . LEU A 1 91 ? -35.793 -9.159 37.593 1.00 31.48 91 LEU A N 1
ATOM 669 C CA . LEU A 1 91 ? -34.810 -8.625 36.651 1.00 31.48 91 LEU A CA 1
ATOM 670 C C . LEU A 1 91 ? -35.362 -7.411 35.881 1.00 31.48 91 LEU A C 1
ATOM 672 O O . LEU A 1 91 ? -36.304 -7.527 35.097 1.00 31.48 91 LEU A O 1
ATOM 676 N N . VAL A 1 92 ? -34.725 -6.252 36.064 1.00 29.02 92 VAL A N 1
ATOM 677 C CA . VAL A 1 92 ? -34.930 -5.036 35.257 1.00 29.02 92 VAL A CA 1
ATOM 678 C C . VAL A 1 92 ? -34.047 -5.110 33.998 1.00 29.02 92 VAL A C 1
ATOM 680 O O . VAL A 1 92 ? -32.883 -5.506 34.102 1.00 29.02 92 VAL A O 1
ATOM 683 N N . PRO A 1 93 ? -34.530 -4.725 32.799 1.00 30.97 93 PRO A N 1
ATOM 684 C CA . PRO A 1 93 ? -33.705 -4.748 31.598 1.00 30.97 93 PRO A CA 1
ATOM 685 C C . PRO A 1 93 ? -32.677 -3.609 31.633 1.00 30.97 93 PRO A C 1
ATOM 687 O O . PRO A 1 93 ? -33.035 -2.433 31.567 1.00 30.97 93 PRO A O 1
ATOM 690 N N . VAL A 1 94 ? -31.391 -3.963 31.703 1.00 38.81 94 VAL A N 1
ATOM 691 C CA . VAL A 1 94 ? -30.264 -3.020 31.626 1.00 38.81 94 VAL A CA 1
ATOM 692 C C . VAL A 1 94 ? -29.763 -2.932 30.181 1.00 38.81 94 VAL A C 1
ATOM 694 O O . VAL A 1 94 ? -29.583 -3.941 29.499 1.00 38.81 94 VAL A O 1
ATOM 697 N N . LYS A 1 95 ? -29.579 -1.697 29.709 1.00 39.34 95 LYS A N 1
ATOM 698 C CA . LYS A 1 95 ? -29.537 -1.295 28.293 1.00 39.34 95 LYS A CA 1
ATOM 699 C C . LYS A 1 95 ? -28.236 -1.625 27.539 1.00 39.34 95 LYS A C 1
ATOM 701 O O . LYS A 1 95 ? -28.217 -1.484 26.321 1.00 39.34 95 LYS A O 1
ATOM 706 N N . ASP A 1 96 ? -27.201 -2.135 28.209 1.00 34.69 96 ASP A N 1
ATOM 707 C CA . ASP A 1 96 ? -25.827 -2.122 27.671 1.00 34.69 96 ASP A CA 1
ATOM 708 C C . ASP A 1 96 ? -25.151 -3.502 27.589 1.00 34.69 96 ASP A C 1
ATOM 710 O O . ASP A 1 96 ? -23.925 -3.609 27.645 1.00 34.69 96 ASP A O 1
ATOM 714 N N . HIS A 1 97 ? -25.909 -4.603 27.527 1.00 36.38 97 HIS A N 1
ATOM 715 C CA . HIS A 1 97 ? -25.335 -5.954 27.637 1.00 36.38 97 HIS A CA 1
ATOM 716 C C . HIS A 1 97 ? -25.574 -6.811 26.390 1.00 36.38 97 HIS A C 1
ATOM 718 O O . HIS A 1 97 ? -26.634 -6.797 25.764 1.00 36.38 97 HIS A O 1
ATOM 724 N N . VAL A 1 98 ? -24.550 -7.582 26.011 1.00 34.31 98 VAL A N 1
ATOM 725 C CA . VAL A 1 98 ? -24.633 -8.581 24.942 1.00 34.31 98 VAL A CA 1
ATOM 726 C C . VAL A 1 98 ? -24.576 -9.962 25.570 1.00 34.31 98 VAL A C 1
ATOM 728 O O . VAL A 1 98 ? -23.503 -10.455 25.906 1.00 34.31 98 VAL A O 1
ATOM 731 N N . THR A 1 99 ? -25.743 -10.575 25.725 1.00 33.56 99 THR A N 1
ATOM 732 C CA . THR A 1 99 ? -25.891 -11.956 26.183 1.00 33.56 99 THR A CA 1
ATOM 733 C C . THR A 1 99 ? -25.655 -12.902 25.010 1.00 33.56 99 THR A C 1
ATOM 735 O O . THR A 1 99 ? -26.212 -12.701 23.930 1.00 33.56 99 THR A O 1
ATOM 738 N N . TYR A 1 100 ? -24.850 -13.940 25.212 1.00 35.75 100 TYR A N 1
ATOM 739 C CA . TYR A 1 100 ? -24.794 -15.091 24.314 1.00 35.75 100 TYR A CA 1
ATOM 740 C C . TYR A 1 100 ? -25.265 -16.299 25.117 1.00 35.75 100 TYR A C 1
ATOM 742 O O . TYR A 1 100 ? -24.648 -16.612 26.131 1.00 35.75 100 TYR A O 1
ATOM 750 N N . SER A 1 101 ? -26.348 -16.954 24.689 1.00 31.00 101 SER A N 1
ATOM 751 C CA . SER A 1 101 ? -26.735 -18.251 25.248 1.00 31.00 101 SER A CA 1
ATOM 752 C C . SER A 1 101 ? -25.940 -19.335 24.535 1.00 31.00 101 SER A C 1
ATOM 754 O O . SER A 1 101 ? -26.048 -19.480 23.312 1.00 31.00 101 SER A O 1
ATOM 756 N N . VAL A 1 102 ? -25.151 -20.104 25.273 1.00 39.31 102 VAL A N 1
ATOM 757 C CA . VAL A 1 102 ? -24.541 -21.315 24.730 1.00 39.31 102 VAL A CA 1
ATOM 758 C C . VAL A 1 102 ? -25.540 -22.436 24.962 1.00 39.31 102 VAL A C 1
ATOM 760 O O . VAL A 1 102 ? -25.676 -22.958 26.062 1.00 39.31 102 VAL A O 1
ATOM 763 N N . ALA A 1 103 ? -26.288 -22.787 23.920 1.00 37.94 103 ALA A N 1
ATOM 764 C CA . ALA A 1 103 ? -27.216 -23.901 23.994 1.00 37.94 103 ALA A CA 1
ATOM 765 C C . ALA A 1 103 ? -26.439 -25.227 24.093 1.00 37.94 103 ALA A C 1
ATOM 767 O O . ALA A 1 103 ? -26.034 -25.794 23.081 1.00 37.94 103 ALA A O 1
ATOM 768 N N . LYS A 1 104 ? -26.286 -25.763 25.308 1.00 39.97 104 LYS A N 1
ATOM 769 C CA . LYS A 1 104 ? -26.237 -27.215 25.530 1.00 39.97 104 LYS A CA 1
ATOM 770 C C . LYS A 1 104 ? -26.995 -27.555 26.815 1.00 39.97 104 LYS A C 1
ATOM 772 O O . LYS A 1 104 ? -26.557 -27.270 27.919 1.00 39.97 104 LYS A O 1
ATOM 777 N N . LYS A 1 105 ? -28.185 -28.127 26.605 1.00 45.28 105 LYS A N 1
ATOM 778 C CA . LYS A 1 105 ? -28.957 -29.056 27.453 1.00 45.28 105 LYS A CA 1
ATOM 779 C C . LYS A 1 105 ? -28.366 -29.301 28.865 1.00 45.28 105 LYS A C 1
ATOM 781 O O . LYS A 1 105 ? -27.797 -30.355 29.118 1.00 45.28 105 LYS A O 1
ATOM 786 N N . GLY A 1 106 ? -28.487 -28.341 29.787 1.00 50.03 106 GLY A N 1
ATOM 787 C CA . GLY A 1 106 ? -27.873 -28.500 31.116 1.00 50.03 106 GLY A CA 1
ATOM 788 C C . GLY A 1 106 ? -27.773 -27.247 31.987 1.00 50.03 106 GLY A C 1
ATOM 789 O O . GLY A 1 106 ? -26.706 -26.966 32.501 1.00 50.03 106 GLY A O 1
ATOM 790 N N . LYS A 1 107 ? -28.882 -26.515 32.118 1.00 49.53 107 LYS A N 1
ATOM 791 C CA . LYS A 1 107 ? -29.346 -25.662 33.234 1.00 49.53 107 LYS A CA 1
ATOM 792 C C . LYS A 1 107 ? -28.447 -24.731 34.072 1.00 49.53 107 LYS A C 1
ATOM 794 O O . LYS A 1 107 ? -29.022 -24.156 34.983 1.00 49.53 107 LYS A O 1
ATOM 799 N N . ASP A 1 108 ? -27.189 -24.459 33.740 1.00 45.47 108 ASP A N 1
ATOM 800 C CA . ASP A 1 108 ? -26.464 -23.318 34.327 1.00 45.47 108 ASP A CA 1
ATOM 801 C C . ASP A 1 108 ? -25.741 -22.516 33.231 1.00 45.47 108 ASP A C 1
ATOM 803 O O . ASP A 1 108 ? -24.670 -22.885 32.750 1.00 45.47 108 ASP A O 1
ATOM 807 N N . ASP A 1 109 ? -26.365 -21.414 32.797 1.00 41.97 109 ASP A N 1
ATOM 808 C CA . ASP A 1 109 ? -25.780 -20.464 31.845 1.00 41.97 109 ASP A CA 1
ATOM 809 C C . ASP A 1 109 ? -24.593 -19.746 32.507 1.00 41.97 109 ASP A C 1
ATOM 811 O O . ASP A 1 109 ? -24.752 -18.784 33.262 1.00 41.97 109 ASP A O 1
ATOM 815 N N . ILE A 1 110 ? -23.370 -20.184 32.205 1.00 48.72 110 ILE A N 1
ATOM 816 C CA . ILE A 1 110 ? -22.160 -19.456 32.598 1.00 48.72 110 ILE A CA 1
ATOM 817 C C . ILE A 1 110 ? -22.049 -18.203 31.719 1.00 48.72 110 ILE A C 1
ATOM 819 O O . ILE A 1 110 ? -21.502 -18.224 30.614 1.00 48.72 110 ILE A O 1
ATOM 823 N N . THR A 1 111 ? -22.562 -17.073 32.207 1.00 47.38 111 THR A N 1
ATOM 824 C CA . THR A 1 111 ? -22.391 -15.777 31.541 1.00 47.38 111 THR A CA 1
ATOM 825 C C . THR A 1 111 ? -21.008 -15.198 31.837 1.00 47.38 111 THR A C 1
ATOM 827 O O . THR A 1 111 ? -20.779 -14.632 32.905 1.00 47.38 111 THR A O 1
ATOM 830 N N . VAL A 1 112 ? -20.082 -15.266 30.879 1.00 52.97 112 VAL A N 1
ATOM 831 C CA . VAL A 1 112 ? -18.823 -14.508 30.963 1.00 52.97 112 VAL A CA 1
ATOM 832 C C . VAL A 1 112 ? -19.091 -13.060 30.549 1.00 52.97 112 VAL A C 1
ATOM 834 O O . VAL A 1 112 ? -19.172 -12.738 29.362 1.00 52.97 112 VAL A O 1
ATOM 837 N N . ARG A 1 113 ? -19.248 -12.169 31.534 1.00 56.97 113 ARG A N 1
ATOM 838 C CA . ARG A 1 113 ? -19.411 -10.726 31.310 1.00 56.97 113 ARG A CA 1
ATOM 839 C C . ARG A 1 113 ? -18.049 -10.100 31.007 1.00 56.97 113 ARG A C 1
ATOM 841 O O . ARG A 1 113 ? -17.214 -9.965 31.896 1.00 56.97 113 ARG A O 1
ATOM 848 N N . VAL A 1 114 ? -17.816 -9.717 29.752 1.00 67.56 114 VAL A N 1
ATOM 849 C CA . VAL A 1 114 ? -16.676 -8.857 29.407 1.00 67.56 114 VAL A CA 1
ATOM 850 C C . VAL A 1 114 ? -17.124 -7.414 29.588 1.00 67.56 114 VAL A C 1
ATOM 852 O O . VAL A 1 114 ? -17.919 -6.908 28.801 1.00 67.56 114 VAL A O 1
ATOM 855 N N . ASP A 1 115 ? -16.621 -6.769 30.633 1.00 79.38 115 ASP A N 1
ATOM 856 C CA . ASP A 1 115 ? -16.797 -5.337 30.850 1.00 79.38 115 ASP A CA 1
ATOM 857 C C . ASP A 1 115 ? -16.022 -4.568 29.765 1.00 79.38 115 ASP A C 1
ATOM 859 O O . ASP A 1 115 ? -14.788 -4.522 29.766 1.00 79.38 115 ASP A O 1
ATOM 863 N N . VAL A 1 116 ? -16.758 -4.040 28.781 1.00 75.69 116 VAL A N 1
ATOM 864 C CA . VAL A 1 116 ? -16.198 -3.306 27.637 1.00 75.69 116 VAL A CA 1
ATOM 865 C C . VAL A 1 116 ? -15.503 -2.032 28.101 1.00 75.69 116 VAL A C 1
ATOM 867 O O . VAL A 1 116 ? -14.438 -1.715 27.577 1.00 75.69 116 VAL A O 1
ATOM 870 N N . GLU A 1 117 ? -16.057 -1.339 29.095 1.00 81.62 117 GLU A N 1
ATOM 871 C CA . GLU A 1 117 ? -15.478 -0.107 29.625 1.00 81.62 117 GLU A CA 1
ATOM 872 C C . GLU A 1 117 ? -14.141 -0.417 30.299 1.00 81.62 117 GLU A C 1
ATOM 874 O O . GLU A 1 117 ? -13.136 0.207 29.973 1.00 81.62 117 GLU A O 1
ATOM 879 N N . LYS A 1 118 ? -14.081 -1.461 31.139 1.00 84.00 118 LYS A N 1
ATOM 880 C CA . LYS A 1 118 ? -12.828 -1.942 31.748 1.00 84.00 118 LYS A CA 1
ATOM 881 C C . LYS A 1 118 ? -11.808 -2.404 30.706 1.00 84.00 118 LYS A C 1
ATOM 883 O O . LYS A 1 118 ? -10.615 -2.133 30.830 1.00 84.00 118 LYS A O 1
ATOM 888 N N . TYR A 1 119 ? -12.254 -3.120 29.674 1.00 81.69 119 TYR A N 1
ATOM 889 C CA . TYR A 1 119 ? -11.372 -3.554 28.592 1.00 81.69 119 TYR A CA 1
ATOM 890 C C . TYR A 1 119 ? -10.792 -2.359 27.826 1.00 81.69 119 TYR A C 1
ATOM 892 O O . TYR A 1 119 ? -9.590 -2.316 27.566 1.00 81.69 119 TYR A O 1
ATOM 900 N N . MET A 1 120 ? -11.622 -1.378 27.478 1.00 83.62 120 MET A N 1
ATOM 901 C CA . MET A 1 120 ? -11.198 -0.215 26.706 1.00 83.62 120 MET A CA 1
ATOM 902 C C . MET A 1 120 ? -10.383 0.774 27.548 1.00 83.62 120 MET A C 1
ATOM 904 O O . MET A 1 120 ? -9.410 1.321 27.036 1.00 83.62 120 MET A O 1
ATOM 908 N N . SER A 1 121 ? -10.703 0.949 28.832 1.00 85.62 121 SER A N 1
ATOM 909 C CA . SER A 1 121 ? -9.934 1.793 29.756 1.00 85.62 121 SER A CA 1
ATOM 910 C C . SER A 1 121 ? -8.537 1.232 30.016 1.00 85.62 121 SER A C 1
ATOM 912 O O . SER A 1 121 ? -7.572 1.988 30.053 1.00 85.62 121 SER A O 1
ATOM 914 N N . SER A 1 122 ? -8.377 -0.098 30.049 1.00 86.31 122 SER A N 1
ATOM 915 C CA . 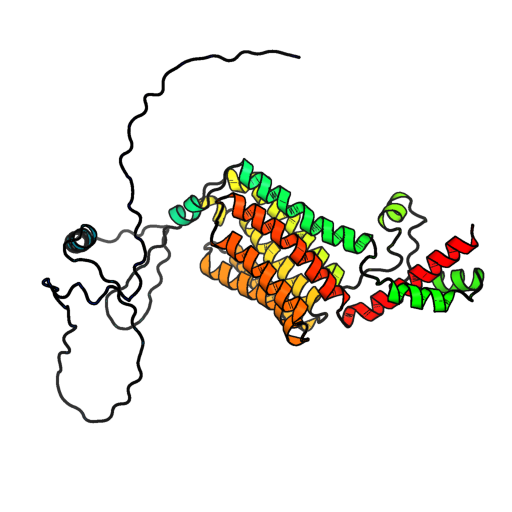SER A 1 122 ? -7.046 -0.730 30.113 1.00 86.31 122 SER A CA 1
ATOM 916 C C . SER A 1 122 ? -6.157 -0.432 28.895 1.00 86.31 122 SER A C 1
ATOM 918 O O . SER A 1 122 ? -4.952 -0.674 28.924 1.00 86.31 122 SER A O 1
ATOM 920 N N . ARG A 1 123 ? -6.752 0.087 27.815 1.00 88.12 123 ARG A N 1
ATOM 921 C CA . ARG A 1 123 ? -6.093 0.454 26.555 1.00 88.12 123 ARG A CA 1
ATOM 922 C C . ARG A 1 123 ? -6.170 1.950 26.275 1.00 88.12 123 ARG A C 1
ATOM 924 O O . ARG A 1 123 ? -5.925 2.368 25.142 1.00 88.12 123 ARG A O 1
ATOM 931 N N . GLU A 1 124 ? -6.539 2.747 27.269 1.00 91.19 124 GLU A N 1
ATOM 932 C CA . GLU A 1 124 ? -6.581 4.186 27.110 1.00 91.19 124 GLU A CA 1
ATOM 933 C C . GLU A 1 124 ? -5.167 4.738 26.899 1.00 91.19 124 GLU A C 1
ATOM 935 O O . GLU A 1 124 ? -4.192 4.316 27.521 1.00 91.19 124 GLU A O 1
ATOM 940 N N . MET A 1 125 ? -5.060 5.668 25.958 1.00 95.56 125 MET A N 1
ATOM 941 C CA . MET A 1 125 ? -3.811 6.297 25.566 1.00 95.56 125 MET A CA 1
ATOM 942 C C . MET A 1 125 ? -3.903 7.786 25.864 1.00 95.56 125 MET A C 1
ATOM 944 O O . MET A 1 125 ? -4.937 8.419 25.649 1.00 95.56 125 MET A O 1
ATOM 948 N N . THR A 1 126 ? -2.803 8.348 26.352 1.00 96.62 126 THR A N 1
ATOM 949 C CA . THR A 1 126 ? -2.692 9.790 26.584 1.00 96.62 126 THR A CA 1
ATOM 950 C C . THR A 1 126 ? -2.774 10.562 25.259 1.00 96.62 126 THR A C 1
ATOM 952 O O . THR A 1 126 ? -2.415 10.022 24.207 1.00 96.62 126 THR A O 1
ATOM 955 N N . PRO A 1 127 ? -3.142 11.858 25.278 1.00 97.62 127 PRO A N 1
ATOM 956 C CA . PRO A 1 127 ? -3.137 12.686 24.070 1.00 97.62 127 PRO A CA 1
ATOM 957 C C . PRO A 1 127 ? -1.797 12.684 23.322 1.00 97.62 127 PRO A C 1
ATOM 959 O O . PRO A 1 127 ? -1.769 12.724 22.094 1.00 97.62 127 PRO A O 1
ATOM 962 N N . LEU A 1 128 ? -0.676 12.612 24.051 1.00 97.88 128 LEU A N 1
ATOM 963 C CA . LEU A 1 128 ? 0.653 12.528 23.449 1.00 97.88 128 LEU A CA 1
ATOM 964 C C . LEU A 1 128 ? 0.859 11.199 22.708 1.00 97.88 128 LEU A C 1
ATOM 966 O O . LEU A 1 128 ? 1.329 11.212 21.573 1.00 97.88 128 LEU A O 1
ATOM 970 N N . GLN A 1 129 ? 0.485 10.073 23.321 1.00 97.75 129 GLN A N 1
ATOM 971 C CA . GLN A 1 129 ? 0.584 8.750 22.693 1.00 97.75 129 GLN A CA 1
ATOM 972 C C . GLN A 1 129 ? -0.285 8.659 21.435 1.00 97.75 129 GLN A C 1
ATOM 974 O O . GLN A 1 129 ? 0.181 8.168 20.413 1.00 97.75 129 GLN A O 1
ATOM 979 N N . GLU A 1 130 ? -1.500 9.211 21.459 1.00 97.56 130 GLU A N 1
ATOM 980 C CA . GLU A 1 130 ? -2.375 9.221 20.280 1.00 97.56 130 GLU A CA 1
ATOM 981 C C . GLU A 1 130 ? -1.822 10.082 19.134 1.00 97.56 130 GLU A C 1
ATOM 983 O O . GLU A 1 130 ? -1.890 9.693 17.969 1.00 97.56 130 GLU A O 1
ATOM 988 N N . ARG A 1 131 ? -1.179 11.217 19.434 1.00 98.12 131 ARG A N 1
ATOM 989 C CA . ARG A 1 131 ? -0.471 11.999 18.404 1.00 98.12 131 ARG A CA 1
ATOM 990 C C . ARG A 1 131 ? 0.705 11.230 17.809 1.00 98.12 131 ARG A C 1
ATOM 992 O O . ARG A 1 131 ? 0.928 11.305 16.604 1.00 98.12 131 ARG A O 1
ATOM 999 N N . TRP A 1 132 ? 1.434 10.470 18.623 1.00 98.31 132 TRP A N 1
ATOM 1000 C CA . TRP A 1 132 ? 2.495 9.593 18.130 1.00 98.31 132 TRP A CA 1
ATOM 1001 C C . TRP A 1 132 ? 1.960 8.441 17.279 1.00 98.31 132 TRP A C 1
ATOM 1003 O O . TRP A 1 132 ? 2.569 8.135 16.254 1.00 98.31 132 TRP A O 1
ATOM 1013 N N . ASN A 1 133 ? 0.807 7.860 17.626 1.00 97.56 133 ASN A N 1
ATOM 1014 C CA . ASN A 1 133 ? 0.128 6.890 16.764 1.00 97.56 133 ASN A CA 1
ATOM 1015 C C . ASN A 1 133 ? -0.122 7.503 15.382 1.00 97.56 133 ASN A C 1
ATOM 1017 O O . ASN A 1 133 ? 0.315 6.946 14.384 1.00 97.56 133 ASN A O 1
ATOM 1021 N N . ALA A 1 134 ? -0.696 8.709 15.318 1.00 97.94 134 ALA A N 1
ATOM 1022 C CA . ALA A 1 134 ? -0.927 9.400 14.049 1.00 97.94 134 ALA A CA 1
ATOM 1023 C C . ALA A 1 134 ? 0.371 9.651 13.251 1.00 97.94 134 ALA A C 1
ATOM 1025 O O . ALA A 1 134 ? 0.425 9.381 12.052 1.00 97.94 134 ALA A O 1
ATOM 1026 N N . LEU A 1 135 ? 1.438 10.136 13.897 1.00 98.44 135 LEU A N 1
ATOM 1027 C CA . LEU A 1 135 ? 2.710 10.433 13.221 1.00 98.44 135 LEU A CA 1
ATOM 1028 C C . LEU A 1 135 ? 3.411 9.177 12.691 1.00 98.44 135 LEU A C 1
ATOM 1030 O O . LEU A 1 135 ? 3.941 9.191 11.581 1.00 98.44 135 LEU A O 1
ATOM 1034 N N . THR A 1 136 ? 3.395 8.085 13.455 1.00 98.19 136 THR A N 1
ATOM 1035 C CA . THR A 1 136 ? 4.053 6.821 13.074 1.00 98.19 136 THR A CA 1
ATOM 1036 C C . THR A 1 136 ? 3.382 6.107 11.901 1.00 98.19 136 THR A C 1
ATOM 1038 O O . THR A 1 136 ? 3.986 5.207 11.324 1.00 98.19 136 THR A O 1
ATOM 1041 N N . MET A 1 137 ? 2.192 6.544 11.478 1.00 97.50 137 MET A N 1
ATOM 1042 C CA . MET A 1 137 ? 1.539 6.064 10.258 1.00 97.50 137 MET A CA 1
ATOM 1043 C C . MET A 1 137 ? 2.061 6.700 8.971 1.00 97.50 137 MET A C 1
ATOM 1045 O O . MET A 1 137 ? 1.897 6.110 7.911 1.00 97.50 137 MET A O 1
ATOM 1049 N N . ILE A 1 138 ? 2.657 7.895 9.029 1.00 98.31 138 ILE A N 1
ATOM 1050 C CA . ILE A 1 138 ? 3.084 8.660 7.842 1.00 98.31 138 ILE A CA 1
ATOM 1051 C C . ILE A 1 138 ? 4.171 7.949 7.011 1.00 98.31 138 ILE A C 1
ATOM 1053 O O . ILE A 1 138 ? 4.073 7.974 5.781 1.00 98.31 138 ILE A O 1
ATOM 1057 N N . PRO A 1 139 ? 5.204 7.317 7.606 1.00 98.44 139 PRO A N 1
ATOM 1058 C CA . PRO A 1 139 ? 6.290 6.729 6.823 1.00 98.44 139 PRO A CA 1
ATOM 1059 C C . PRO A 1 139 ? 5.827 5.642 5.848 1.00 98.44 139 PRO A C 1
ATOM 1061 O O . PRO A 1 139 ? 6.410 5.490 4.781 1.00 98.44 139 PRO A O 1
ATOM 1064 N N . GLN A 1 140 ? 4.765 4.913 6.193 1.00 97.56 140 GLN A N 1
ATOM 1065 C CA . GLN A 1 140 ? 4.237 3.806 5.404 1.00 97.56 140 GLN A CA 1
ATOM 1066 C C . GLN A 1 140 ? 3.749 4.244 3.994 1.00 97.56 140 GLN A C 1
ATOM 1068 O O . GLN A 1 140 ? 4.308 3.771 3.005 1.00 97.56 140 GLN A O 1
ATOM 1073 N N . PRO A 1 141 ? 2.767 5.157 3.840 1.00 98.25 141 PRO A N 1
ATOM 1074 C CA . PRO A 1 141 ? 2.334 5.645 2.531 1.00 98.25 141 PRO A CA 1
ATOM 1075 C C . PRO A 1 141 ? 3.413 6.461 1.816 1.00 98.25 141 PRO A C 1
ATOM 1077 O O . PRO A 1 141 ? 3.496 6.385 0.591 1.00 98.25 141 PRO A O 1
ATOM 1080 N N . LEU A 1 142 ? 4.261 7.198 2.547 1.00 98.19 142 LEU A N 1
ATOM 1081 C CA . LEU A 1 142 ? 5.398 7.894 1.938 1.00 98.19 142 LEU A CA 1
ATOM 1082 C C . LEU A 1 142 ? 6.363 6.910 1.277 1.00 98.19 142 LEU A C 1
ATOM 1084 O O . LEU A 1 142 ? 6.790 7.159 0.156 1.00 98.19 142 LEU A O 1
ATOM 1088 N N . LEU A 1 143 ? 6.667 5.782 1.925 1.00 98.12 143 LEU A N 1
ATOM 1089 C CA . LEU A 1 143 ? 7.505 4.737 1.345 1.00 98.12 143 LEU A CA 1
ATOM 1090 C C . LEU A 1 143 ? 6.911 4.212 0.033 1.00 98.12 143 LEU A C 1
ATOM 1092 O O . LEU A 1 143 ? 7.635 4.132 -0.954 1.00 98.12 143 LEU A O 1
ATOM 1096 N N . CYS A 1 144 ? 5.610 3.899 -0.002 1.00 98.31 144 CYS A N 1
ATOM 1097 C CA . CYS A 1 144 ? 4.948 3.412 -1.217 1.00 98.31 144 CYS A CA 1
ATOM 1098 C C . CYS A 1 144 ? 5.017 4.442 -2.354 1.00 98.31 144 CYS A C 1
ATOM 1100 O O . CYS A 1 144 ? 5.409 4.106 -3.470 1.00 98.31 144 CYS A O 1
ATOM 1102 N N . VAL A 1 145 ? 4.701 5.709 -2.064 1.00 98.12 145 VAL A N 1
ATOM 1103 C CA . VAL A 1 145 ? 4.761 6.797 -3.052 1.00 98.12 145 VAL A CA 1
ATOM 1104 C C . VAL A 1 145 ? 6.194 7.004 -3.548 1.00 98.12 145 VAL A C 1
ATOM 1106 O O . VAL A 1 145 ? 6.424 7.022 -4.753 1.00 98.12 145 VAL A O 1
ATOM 1109 N N . CYS A 1 146 ? 7.174 7.089 -2.648 1.00 97.62 146 CYS A N 1
ATOM 1110 C CA . CYS A 1 146 ? 8.582 7.229 -3.018 1.00 97.62 146 CYS A CA 1
ATOM 1111 C C . CYS A 1 146 ? 9.084 6.033 -3.836 1.00 97.62 146 CYS A C 1
ATOM 1113 O O . CYS A 1 146 ? 9.837 6.224 -4.788 1.00 97.62 146 CYS A O 1
ATOM 1115 N N . TYR A 1 147 ? 8.663 4.808 -3.512 1.00 97.56 147 TYR A N 1
ATOM 1116 C CA . TYR A 1 147 ? 9.019 3.613 -4.277 1.00 97.56 147 TYR A CA 1
ATOM 1117 C C . TYR A 1 147 ? 8.494 3.683 -5.718 1.00 97.56 147 TYR A C 1
ATOM 1119 O O . TYR A 1 147 ? 9.244 3.396 -6.647 1.00 97.56 147 TYR A O 1
ATOM 1127 N N . LEU A 1 148 ? 7.252 4.143 -5.923 1.00 97.19 148 LEU A N 1
ATOM 1128 C CA . LEU A 1 148 ? 6.704 4.362 -7.265 1.00 97.19 148 LEU A CA 1
ATOM 1129 C C . LEU A 1 148 ? 7.448 5.465 -8.028 1.00 97.19 148 LEU A C 1
ATOM 1131 O O . LEU A 1 148 ? 7.882 5.241 -9.156 1.00 97.19 148 LEU A O 1
ATOM 1135 N N . LEU A 1 149 ? 7.607 6.638 -7.406 1.00 96.12 149 LEU A N 1
ATOM 1136 C CA . LEU A 1 149 ? 8.184 7.828 -8.043 1.00 96.12 149 LEU A CA 1
ATOM 1137 C C . LEU A 1 149 ? 9.677 7.684 -8.357 1.00 96.12 149 LEU A C 1
ATOM 1139 O O . LEU A 1 149 ? 10.171 8.288 -9.304 1.00 96.12 149 LEU A O 1
ATOM 1143 N N . SER A 1 150 ? 10.403 6.892 -7.566 1.00 95.56 150 SER A N 1
ATOM 1144 C CA . SER A 1 150 ? 11.834 6.645 -7.780 1.00 95.56 150 SER A CA 1
ATOM 1145 C C . SER A 1 150 ? 12.131 5.693 -8.937 1.00 95.56 150 SER A C 1
ATOM 1147 O O . SER A 1 150 ? 13.282 5.620 -9.352 1.00 95.56 150 SER A O 1
ATOM 1149 N N . GLY A 1 151 ? 11.139 4.954 -9.444 1.00 95.25 151 GLY A N 1
ATOM 1150 C CA . GLY A 1 151 ? 11.375 3.910 -10.445 1.00 95.25 151 GLY A CA 1
ATOM 1151 C C . GLY A 1 151 ? 12.047 2.651 -9.881 1.00 95.25 151 GLY A C 1
ATOM 1152 O O . GLY A 1 151 ? 12.398 1.761 -10.647 1.00 95.25 151 GLY A O 1
ATOM 1153 N N . ASN A 1 152 ? 12.177 2.518 -8.552 1.00 95.81 152 ASN A N 1
ATOM 1154 C CA . ASN A 1 152 ? 12.817 1.367 -7.885 1.00 95.81 152 ASN A CA 1
ATOM 1155 C C . ASN A 1 152 ? 12.097 0.018 -8.104 1.00 95.81 152 ASN A C 1
ATOM 1157 O O . ASN A 1 152 ? 12.561 -1.023 -7.636 1.00 95.81 152 ASN A O 1
ATOM 1161 N N . TRP A 1 153 ? 10.954 0.032 -8.786 1.00 96.94 153 TRP A N 1
ATOM 1162 C CA . TRP A 1 153 ? 10.229 -1.148 -9.250 1.00 96.94 153 TRP A CA 1
ATOM 1163 C C . TRP A 1 153 ? 10.742 -1.692 -10.595 1.00 96.94 153 TRP A C 1
ATOM 1165 O O . TRP A 1 153 ? 10.327 -2.773 -11.005 1.00 96.94 153 TRP A O 1
ATOM 1175 N N . VAL A 1 154 ? 11.663 -0.993 -11.265 1.00 97.44 154 VAL A N 1
ATOM 1176 C CA . VAL A 1 154 ? 12.407 -1.493 -12.428 1.00 97.44 154 VAL A CA 1
ATOM 1177 C C . VAL A 1 154 ? 13.798 -1.921 -11.966 1.00 97.44 154 VAL A C 1
ATOM 1179 O O . VAL A 1 154 ? 14.572 -1.116 -11.452 1.00 97.44 154 VAL A O 1
ATOM 1182 N N . SER A 1 155 ? 14.134 -3.203 -12.123 1.00 96.81 155 SER A N 1
ATOM 1183 C CA . SER A 1 155 ? 15.450 -3.694 -11.706 1.00 96.81 155 SER A CA 1
ATOM 1184 C C . SER A 1 155 ? 16.556 -3.191 -12.639 1.00 96.81 155 SER A C 1
ATOM 1186 O O . SER A 1 155 ? 16.371 -3.088 -13.853 1.00 96.81 155 SER A O 1
ATOM 1188 N N . GLY A 1 156 ? 17.746 -2.941 -12.084 1.00 96.62 156 GLY A N 1
ATOM 1189 C CA . GLY A 1 156 ? 18.901 -2.511 -12.879 1.00 96.62 156 GLY A CA 1
ATOM 1190 C C . GLY A 1 156 ? 19.315 -3.521 -13.957 1.00 96.62 156 GLY A C 1
ATOM 1191 O O . GLY A 1 156 ? 19.837 -3.121 -14.991 1.00 96.62 156 GLY A O 1
ATOM 1192 N N . ALA A 1 157 ? 19.043 -4.816 -13.755 1.00 97.62 157 ALA A N 1
ATOM 1193 C CA . ALA A 1 157 ? 19.315 -5.854 -14.750 1.00 97.62 157 ALA A CA 1
ATOM 1194 C C . ALA A 1 157 ? 18.409 -5.722 -15.984 1.00 97.62 157 ALA A C 1
ATOM 1196 O O . ALA A 1 157 ? 18.912 -5.729 -17.106 1.00 97.62 157 ALA A O 1
ATOM 1197 N N . ILE A 1 158 ? 17.098 -5.538 -15.776 1.00 97.38 158 ILE A N 1
ATOM 1198 C CA . ILE A 1 158 ? 16.135 -5.329 -16.871 1.00 97.38 158 ILE A CA 1
ATOM 1199 C C . ILE A 1 158 ? 16.463 -4.023 -17.601 1.00 97.38 158 ILE A C 1
ATOM 1201 O O . ILE A 1 158 ? 16.433 -3.973 -18.829 1.00 97.38 158 ILE A O 1
ATOM 1205 N N . LEU A 1 159 ? 16.835 -2.979 -16.855 1.00 97.38 159 LEU A N 1
ATOM 1206 C CA . LEU A 1 159 ? 17.237 -1.713 -17.451 1.00 97.38 159 LEU A CA 1
ATOM 1207 C C . LEU A 1 159 ? 18.497 -1.855 -18.316 1.00 97.38 159 LEU A C 1
ATOM 1209 O O . LEU A 1 159 ? 18.506 -1.391 -19.449 1.00 97.38 159 LEU A O 1
ATOM 1213 N N . ALA A 1 160 ? 19.532 -2.541 -17.827 1.00 98.00 160 ALA A N 1
ATOM 1214 C CA . ALA A 1 160 ? 20.764 -2.764 -18.583 1.00 98.00 160 ALA A CA 1
ATOM 1215 C C . ALA A 1 160 ? 20.525 -3.568 -19.873 1.00 98.00 160 ALA A C 1
ATOM 1217 O O . ALA A 1 160 ? 21.125 -3.275 -20.910 1.00 98.00 160 ALA A O 1
ATOM 1218 N N . GLU A 1 161 ? 19.642 -4.568 -19.822 1.00 97.88 161 GLU A N 1
ATOM 1219 C CA . GLU A 1 161 ? 19.232 -5.331 -21.001 1.00 97.88 161 GLU A CA 1
ATOM 1220 C C . GLU A 1 161 ? 18.511 -4.444 -22.024 1.00 97.88 161 GLU A C 1
ATOM 1222 O O . GLU A 1 161 ? 18.876 -4.451 -23.202 1.00 97.88 161 GLU A O 1
ATOM 1227 N N . ALA A 1 162 ? 17.557 -3.622 -21.574 1.00 97.69 162 ALA A N 1
ATOM 1228 C CA . ALA A 1 162 ? 16.858 -2.666 -22.427 1.00 97.69 162 ALA A CA 1
ATOM 1229 C C . ALA A 1 162 ? 17.824 -1.644 -23.051 1.00 97.69 162 ALA A C 1
ATOM 1231 O O . ALA A 1 162 ? 17.815 -1.456 -24.265 1.00 97.69 162 ALA A O 1
ATOM 1232 N N . THR A 1 163 ? 18.725 -1.045 -22.267 1.00 97.88 163 THR A N 1
ATOM 1233 C CA . THR A 1 163 ? 19.746 -0.112 -22.774 1.00 97.88 163 THR A CA 1
ATOM 1234 C C . THR A 1 163 ? 20.603 -0.756 -23.856 1.00 97.88 163 THR A C 1
ATOM 1236 O O . THR A 1 163 ? 20.802 -0.163 -24.916 1.00 97.88 163 THR A O 1
ATOM 1239 N N . LYS A 1 164 ? 21.054 -1.999 -23.654 1.00 97.88 164 LYS A N 1
ATOM 1240 C CA . LYS A 1 164 ? 21.848 -2.728 -24.652 1.00 97.88 164 LYS A CA 1
ATOM 1241 C C . LYS A 1 164 ? 21.086 -2.956 -25.964 1.00 97.88 164 LYS A C 1
ATOM 1243 O O . LYS A 1 164 ? 21.714 -2.964 -27.021 1.00 97.88 164 LYS A O 1
ATOM 1248 N N . ALA A 1 165 ? 19.767 -3.142 -25.915 1.00 97.38 165 ALA A N 1
ATOM 1249 C CA . ALA A 1 165 ? 18.945 -3.317 -27.112 1.00 97.38 165 ALA A CA 1
ATOM 1250 C C . ALA A 1 165 ? 18.865 -2.038 -27.966 1.00 97.38 165 ALA A C 1
ATOM 1252 O O . ALA A 1 165 ? 18.825 -2.125 -29.192 1.00 97.38 165 ALA A O 1
ATOM 1253 N N . TYR A 1 166 ? 18.903 -0.864 -27.330 1.00 97.12 166 TYR A N 1
ATOM 1254 C CA . TYR A 1 166 ? 18.711 0.432 -27.989 1.00 97.12 166 TYR A CA 1
ATOM 1255 C C . TYR A 1 166 ? 20.003 1.223 -28.246 1.00 97.12 166 TYR A C 1
ATOM 1257 O O . TYR A 1 166 ? 19.997 2.130 -29.071 1.00 97.12 166 TYR A O 1
ATOM 1265 N N . GLN A 1 167 ? 21.128 0.864 -27.616 1.00 97.31 167 GLN A N 1
ATOM 1266 C CA . GLN A 1 167 ? 22.394 1.618 -27.692 1.00 97.31 167 GLN A CA 1
ATOM 1267 C C . GLN A 1 167 ? 22.973 1.794 -29.111 1.00 97.31 167 GLN A C 1
ATOM 1269 O O . GLN A 1 167 ? 23.831 2.645 -29.319 1.00 97.31 167 GLN A O 1
ATOM 1274 N N . ASN A 1 168 ? 22.557 0.961 -30.071 1.00 96.88 168 ASN A N 1
ATOM 1275 C CA . ASN A 1 168 ? 23.049 1.000 -31.452 1.00 96.88 168 ASN A CA 1
ATOM 1276 C C . ASN A 1 168 ? 22.123 1.779 -32.404 1.00 96.88 168 ASN A C 1
ATOM 1278 O O . ASN A 1 168 ? 22.415 1.855 -33.598 1.00 96.88 168 ASN A O 1
ATOM 1282 N N . LEU A 1 169 ? 20.992 2.300 -31.920 1.00 96.94 169 LEU A N 1
ATOM 1283 C CA . LEU A 1 169 ? 20.085 3.106 -32.731 1.00 96.94 169 LEU A CA 1
ATOM 1284 C C . LEU A 1 169 ? 20.605 4.541 -32.872 1.00 96.94 169 LEU A C 1
ATOM 1286 O O . LEU A 1 169 ? 21.271 5.068 -31.984 1.00 96.94 169 LEU A O 1
ATOM 1290 N N . SER A 1 170 ? 20.282 5.188 -33.994 1.00 96.81 170 SER A N 1
ATOM 1291 C CA . SER A 1 170 ? 20.522 6.623 -34.150 1.00 96.81 170 SER A CA 1
ATOM 1292 C C . SER A 1 170 ? 19.601 7.431 -33.229 1.00 96.81 170 SER A C 1
ATOM 1294 O O . SER A 1 170 ? 18.532 6.967 -32.834 1.00 96.81 170 SER A O 1
ATOM 1296 N N . GLN A 1 171 ? 19.983 8.674 -32.924 1.00 96.19 171 GLN A N 1
ATOM 1297 C CA . GLN A 1 171 ? 19.158 9.589 -32.126 1.00 96.19 171 GLN A CA 1
ATOM 1298 C C . GLN A 1 171 ? 17.760 9.809 -32.735 1.00 96.19 171 GLN A C 1
ATOM 1300 O O . GLN A 1 171 ? 16.772 9.878 -32.003 1.00 96.19 171 GLN A O 1
ATOM 1305 N N . GLU A 1 172 ? 17.671 9.878 -34.066 1.00 96.44 172 GLU A N 1
ATOM 1306 C CA . GLU A 1 172 ? 16.407 10.000 -34.806 1.00 96.44 172 GLU A CA 1
ATOM 1307 C C . GLU A 1 172 ? 15.525 8.765 -34.592 1.00 96.44 172 GLU A C 1
ATOM 1309 O O . GLU A 1 172 ? 14.370 8.903 -34.200 1.00 96.44 172 GLU A O 1
ATOM 1314 N N . ALA A 1 173 ? 16.093 7.561 -34.741 1.00 96.94 173 ALA A N 1
ATOM 1315 C CA . ALA A 1 173 ? 15.370 6.309 -34.530 1.00 96.94 173 ALA A CA 1
ATOM 1316 C C . ALA A 1 173 ? 14.930 6.125 -33.067 1.00 96.94 173 ALA A C 1
ATOM 1318 O O . ALA A 1 173 ? 13.840 5.621 -32.816 1.00 96.94 173 ALA A O 1
ATOM 1319 N N . LEU A 1 174 ? 15.744 6.556 -32.095 1.00 96.50 174 LEU A N 1
ATOM 1320 C CA . LEU A 1 174 ? 15.373 6.556 -30.674 1.00 96.50 174 LEU A CA 1
ATOM 1321 C C . LEU A 1 174 ? 14.210 7.505 -30.386 1.00 96.50 174 LEU A C 1
ATOM 1323 O O . LEU A 1 174 ? 13.306 7.154 -29.634 1.00 96.50 174 LEU A O 1
ATOM 1327 N N . THR A 1 175 ? 14.240 8.703 -30.973 1.00 94.88 175 THR A N 1
ATOM 1328 C CA . THR A 1 175 ? 13.178 9.702 -30.799 1.00 94.88 175 THR A CA 1
ATOM 1329 C C . THR A 1 175 ? 11.874 9.199 -31.408 1.00 94.88 175 THR A C 1
ATOM 1331 O O . THR A 1 175 ? 10.854 9.207 -30.729 1.00 94.88 175 THR A O 1
ATOM 1334 N N . GLU A 1 176 ? 11.925 8.667 -32.632 1.00 96.38 176 GLU A N 1
ATOM 1335 C CA . GLU A 1 176 ? 10.768 8.064 -33.297 1.00 96.38 176 GLU A CA 1
ATOM 1336 C C . GLU A 1 176 ? 10.206 6.876 -32.502 1.00 96.38 176 GLU A C 1
ATOM 1338 O O . GLU A 1 176 ? 8.997 6.791 -32.301 1.00 96.38 176 GLU A O 1
ATOM 1343 N N . ALA A 1 177 ? 11.063 5.974 -32.010 1.00 95.50 177 ALA A N 1
ATOM 1344 C CA . ALA A 1 177 ? 10.632 4.828 -31.211 1.00 95.50 177 ALA A CA 1
ATOM 1345 C C . ALA A 1 177 ? 9.968 5.254 -29.892 1.00 95.50 177 ALA A C 1
ATOM 1347 O O . ALA A 1 177 ? 8.931 4.705 -29.528 1.00 95.50 177 ALA A O 1
ATOM 1348 N N . PHE A 1 178 ? 10.531 6.249 -29.200 1.00 95.88 178 PHE A N 1
ATOM 1349 C CA . PHE A 1 178 ? 9.983 6.754 -27.944 1.00 95.88 178 PHE A CA 1
ATOM 1350 C C . PHE A 1 178 ? 8.651 7.492 -28.142 1.00 95.88 178 PHE A C 1
ATOM 1352 O O . PHE A 1 178 ? 7.719 7.283 -27.374 1.00 95.88 178 PHE A O 1
ATOM 1359 N N . GLU A 1 179 ? 8.546 8.354 -29.157 1.00 95.38 179 GLU A N 1
ATOM 1360 C CA . GLU A 1 179 ? 7.339 9.156 -29.411 1.00 95.38 179 GLU A CA 1
ATOM 1361 C C . GLU A 1 179 ? 6.178 8.328 -29.976 1.00 95.38 179 GLU A C 1
ATOM 1363 O O . GLU A 1 179 ? 5.016 8.657 -29.734 1.00 95.38 179 GLU A O 1
ATOM 1368 N N . ASN A 1 180 ? 6.476 7.246 -30.704 1.00 96.75 180 ASN A N 1
ATOM 1369 C CA . ASN A 1 180 ? 5.458 6.357 -31.263 1.00 96.75 180 ASN A CA 1
ATOM 1370 C C . ASN A 1 180 ? 4.981 5.270 -30.288 1.00 96.75 180 ASN A C 1
ATOM 1372 O O . ASN A 1 180 ? 3.975 4.616 -30.578 1.00 96.75 180 ASN A O 1
ATOM 1376 N N . ASP A 1 181 ? 5.662 5.053 -29.158 1.00 95.81 181 ASP A N 1
ATOM 1377 C CA . ASP A 1 181 ? 5.223 4.089 -28.148 1.00 95.81 181 ASP A CA 1
ATOM 1378 C C . ASP A 1 181 ? 4.208 4.735 -27.180 1.00 95.81 181 ASP A C 1
ATOM 1380 O O . ASP A 1 181 ? 4.573 5.591 -26.370 1.00 95.81 181 ASP A O 1
ATOM 1384 N N . PRO A 1 182 ? 2.926 4.315 -27.195 1.00 95.25 182 PRO A N 1
ATOM 1385 C CA . PRO A 1 182 ? 1.898 4.890 -26.328 1.00 95.25 182 PRO A CA 1
ATOM 1386 C C . PRO A 1 182 ? 2.103 4.596 -24.833 1.00 95.25 182 PRO A C 1
ATOM 1388 O O . PRO A 1 182 ? 1.392 5.167 -24.003 1.00 95.25 182 PRO A O 1
ATOM 1391 N N . ALA A 1 183 ? 3.009 3.686 -24.465 1.00 94.19 183 ALA A N 1
ATOM 1392 C CA . ALA A 1 183 ? 3.346 3.401 -23.075 1.00 94.19 183 ALA A CA 1
ATOM 1393 C C . ALA A 1 183 ? 4.377 4.383 -22.494 1.00 94.19 183 ALA A C 1
ATOM 1395 O O . ALA A 1 183 ? 4.493 4.465 -21.265 1.00 94.19 183 ALA A O 1
ATOM 1396 N N . CYS A 1 184 ? 5.107 5.111 -23.346 1.00 96.19 184 CYS A N 1
ATOM 1397 C CA . CYS A 1 184 ? 6.144 6.042 -22.927 1.00 96.19 184 CYS A CA 1
ATOM 1398 C C . CYS A 1 184 ? 5.579 7.446 -22.658 1.00 96.19 184 CYS A C 1
ATOM 1400 O O . CYS A 1 184 ? 4.795 7.994 -23.431 1.00 96.19 184 CYS A O 1
ATOM 1402 N N . PHE A 1 185 ? 6.002 8.056 -21.549 1.00 93.56 185 PHE A N 1
ATOM 1403 C CA . PHE A 1 185 ? 5.626 9.413 -21.154 1.00 93.56 185 PHE A CA 1
ATOM 1404 C C . PHE A 1 185 ? 6.857 10.306 -21.054 1.00 93.56 185 PHE A C 1
ATOM 1406 O O . PHE A 1 185 ? 7.823 9.974 -20.365 1.00 93.56 185 PHE A O 1
ATOM 1413 N N . ASP A 1 186 ? 6.786 11.483 -21.672 1.00 91.75 186 ASP A N 1
ATOM 1414 C CA . ASP A 1 186 ? 7.769 12.543 -21.478 1.00 91.75 186 ASP A CA 1
ATOM 1415 C C . ASP A 1 186 ? 7.220 13.606 -20.523 1.00 91.75 186 ASP A C 1
ATOM 1417 O O . ASP A 1 186 ? 6.367 14.407 -20.900 1.00 91.75 186 ASP A O 1
ATOM 1421 N N . TRP A 1 187 ? 7.713 13.646 -19.285 1.00 90.25 187 TRP A N 1
ATOM 1422 C CA . TRP A 1 187 ? 7.311 14.657 -18.298 1.00 90.25 187 TRP A CA 1
ATOM 1423 C C . TRP A 1 187 ? 8.147 15.939 -18.356 1.00 90.25 187 TRP A C 1
ATOM 1425 O O . TRP A 1 187 ? 7.858 16.885 -17.619 1.00 90.25 187 TRP A O 1
ATOM 1435 N N . SER A 1 188 ? 9.179 15.997 -19.204 1.00 88.31 188 SER A N 1
ATOM 1436 C CA . SER A 1 188 ? 10.149 17.102 -19.227 1.00 88.31 188 SER A CA 1
ATOM 1437 C C . SER A 1 188 ? 9.519 18.455 -19.570 1.00 88.31 188 SER A C 1
ATOM 1439 O O . SER A 1 188 ? 10.009 19.494 -19.129 1.00 88.31 188 SER A O 1
ATOM 1441 N N . HIS A 1 189 ? 8.386 18.453 -20.276 1.00 89.25 189 HIS A N 1
ATOM 1442 C CA . HIS A 1 189 ? 7.651 19.660 -20.655 1.00 89.25 189 HIS A CA 1
ATOM 1443 C C . HIS A 1 189 ? 6.918 20.349 -19.484 1.00 89.25 189 HIS A C 1
ATOM 1445 O O . HIS A 1 189 ? 6.475 21.490 -19.620 1.00 89.25 189 HIS A O 1
ATOM 1451 N N . LEU A 1 190 ? 6.796 19.698 -18.321 1.00 92.88 190 LEU A N 1
ATOM 1452 C CA . LEU A 1 190 ? 6.126 20.237 -17.134 1.00 92.88 190 LEU A CA 1
ATOM 1453 C C . LEU A 1 190 ? 7.139 20.400 -15.990 1.00 92.88 190 LEU A C 1
ATOM 1455 O O . LEU A 1 190 ? 7.467 19.408 -15.361 1.00 92.88 190 LEU A O 1
ATOM 1459 N N . PRO A 1 191 ? 7.606 21.603 -15.611 1.00 90.38 191 PRO A N 1
ATOM 1460 C CA . PRO A 1 191 ? 8.758 21.744 -14.708 1.00 90.38 191 PRO A CA 1
ATOM 1461 C C . PRO A 1 191 ? 8.624 21.027 -13.352 1.00 90.38 191 PRO A C 1
ATOM 1463 O O . PRO A 1 191 ? 9.520 20.301 -12.927 1.00 90.38 191 PRO A O 1
ATOM 1466 N N . VAL A 1 192 ? 7.486 21.203 -12.670 1.00 91.31 192 VAL A N 1
ATOM 1467 C CA . VAL A 1 192 ? 7.244 20.598 -11.345 1.00 91.31 192 VAL A CA 1
ATOM 1468 C C . VAL A 1 192 ? 6.962 19.099 -11.460 1.00 91.31 192 VAL A C 1
ATOM 1470 O O . VAL A 1 192 ? 7.456 18.308 -10.660 1.00 91.31 192 VAL A O 1
ATOM 1473 N N . VAL A 1 193 ? 6.177 18.706 -12.465 1.00 89.75 193 VAL A N 1
ATOM 1474 C CA . VAL A 1 193 ? 5.797 17.307 -12.703 1.00 89.75 193 VAL A CA 1
ATOM 1475 C C . VAL A 1 193 ? 7.018 16.523 -13.191 1.00 89.75 193 VAL A C 1
ATOM 1477 O O . VAL A 1 193 ? 7.356 15.506 -12.609 1.00 89.75 193 VAL A O 1
ATOM 1480 N N . GLY A 1 194 ? 7.761 17.044 -14.159 1.00 88.81 194 GLY A N 1
ATOM 1481 C CA . GLY A 1 194 ? 9.029 16.511 -14.641 1.00 88.81 194 GLY A CA 1
ATOM 1482 C C . GLY A 1 194 ? 10.055 16.317 -13.531 1.00 88.81 194 GLY A C 1
ATOM 1483 O O . GLY A 1 194 ? 10.697 15.276 -13.495 1.00 88.81 194 GLY A O 1
ATOM 1484 N N . TRP A 1 195 ? 10.162 17.239 -12.565 1.00 91.62 195 TRP A N 1
ATOM 1485 C CA . TRP A 1 195 ? 11.024 17.026 -11.396 1.00 91.62 195 TRP A CA 1
ATOM 1486 C C . TRP A 1 195 ? 10.551 15.856 -10.519 1.00 91.62 195 TRP A C 1
ATOM 1488 O O . TRP A 1 195 ? 11.364 15.020 -10.120 1.00 91.62 195 TRP A O 1
ATOM 1498 N N . LEU A 1 196 ? 9.245 15.773 -10.242 1.00 90.94 196 LEU A N 1
ATOM 1499 C CA . LEU A 1 196 ? 8.657 14.735 -9.387 1.00 90.94 196 LEU A CA 1
ATOM 1500 C C . LEU A 1 196 ? 8.670 13.342 -10.043 1.00 90.94 196 LEU A C 1
ATOM 1502 O O . LEU A 1 196 ? 8.849 12.340 -9.356 1.00 90.94 196 LEU A O 1
ATOM 1506 N N . PHE A 1 197 ? 8.501 13.288 -11.363 1.00 93.31 197 PHE A N 1
ATOM 1507 C CA . PHE A 1 197 ? 8.340 12.075 -12.169 1.00 93.31 197 PHE A CA 1
ATOM 1508 C C . PHE A 1 197 ? 9.537 11.805 -13.091 1.00 93.31 197 PHE A C 1
ATOM 1510 O O . PHE A 1 197 ? 9.424 11.054 -14.056 1.00 93.31 197 PHE A O 1
ATOM 1517 N N . ARG A 1 198 ? 10.712 12.367 -12.777 1.00 91.50 198 ARG A N 1
ATOM 1518 C CA . ARG A 1 198 ? 11.941 12.255 -13.590 1.00 91.50 198 ARG A CA 1
ATOM 1519 C C . ARG A 1 198 ? 12.415 10.820 -13.865 1.00 91.50 198 ARG A C 1
ATOM 1521 O O . ARG A 1 198 ? 13.250 10.609 -14.734 1.00 91.50 198 ARG A O 1
ATOM 1528 N N . HIS A 1 199 ? 11.938 9.848 -13.088 1.00 90.50 199 HIS A N 1
ATOM 1529 C CA . HIS A 1 199 ? 12.275 8.428 -13.229 1.00 90.50 199 HIS A CA 1
ATOM 1530 C C . HIS A 1 199 ? 11.085 7.573 -13.689 1.00 90.50 199 HIS A C 1
ATOM 1532 O O . HIS A 1 199 ? 11.179 6.349 -13.705 1.00 90.50 199 HIS A O 1
ATOM 1538 N N . MET A 1 200 ? 9.960 8.194 -14.052 1.00 93.56 200 MET A N 1
ATOM 1539 C CA . MET A 1 200 ? 8.713 7.506 -14.378 1.00 93.56 200 MET A CA 1
ATOM 1540 C C . MET A 1 200 ? 8.354 7.702 -15.854 1.00 93.56 200 MET A C 1
ATOM 1542 O O . MET A 1 200 ? 7.378 8.365 -16.180 1.00 93.56 200 MET A O 1
ATOM 1546 N N . TYR A 1 201 ? 9.130 7.109 -16.761 1.00 93.38 201 TYR A N 1
ATOM 1547 C CA . TYR A 1 201 ? 8.869 7.177 -18.209 1.00 93.38 201 TYR A CA 1
ATOM 1548 C C . TYR A 1 201 ? 7.735 6.256 -18.683 1.00 93.38 201 TYR A C 1
ATOM 1550 O O . TYR A 1 201 ? 7.390 6.278 -19.854 1.00 93.38 201 TYR A O 1
ATOM 1558 N N . ALA A 1 202 ? 7.148 5.460 -17.789 1.00 96.19 202 ALA A N 1
ATOM 1559 C CA . ALA A 1 202 ? 5.968 4.634 -18.027 1.00 96.19 202 ALA A CA 1
ATOM 1560 C C . ALA A 1 202 ? 5.160 4.510 -16.726 1.00 96.19 202 ALA A C 1
ATOM 1562 O O . ALA A 1 202 ? 5.678 4.759 -15.632 1.00 96.19 202 ALA A O 1
ATOM 1563 N N . MET A 1 203 ? 3.895 4.102 -16.826 1.00 95.75 203 MET A N 1
ATOM 1564 C CA . MET A 1 203 ? 3.060 3.870 -15.645 1.00 95.75 203 MET A CA 1
ATOM 1565 C C . MET A 1 203 ? 3.558 2.657 -14.841 1.00 95.75 203 MET A C 1
ATOM 1567 O O . MET A 1 203 ? 3.884 1.630 -15.440 1.00 95.75 203 MET A O 1
ATOM 1571 N N . PRO A 1 204 ? 3.558 2.716 -13.495 1.00 97.25 204 PRO A N 1
ATOM 1572 C CA . PRO A 1 204 ? 3.842 1.544 -12.680 1.00 97.25 204 PRO A CA 1
ATOM 1573 C C . PRO A 1 204 ? 2.820 0.418 -12.908 1.00 97.25 204 PRO A C 1
ATOM 1575 O O . PRO A 1 204 ? 1.651 0.698 -13.195 1.00 97.25 204 PRO A O 1
ATOM 1578 N N . PRO A 1 205 ? 3.212 -0.853 -12.707 1.00 98.06 205 PRO A N 1
ATOM 1579 C CA . PRO A 1 205 ? 2.297 -1.985 -12.754 1.00 98.06 205 PRO A CA 1
ATOM 1580 C C . PRO A 1 205 ? 1.065 -1.794 -11.866 1.00 98.06 205 PRO A C 1
ATOM 1582 O O . PRO A 1 205 ? 1.167 -1.338 -10.722 1.00 98.06 205 PRO A O 1
ATOM 1585 N N . LEU A 1 206 ? -0.102 -2.223 -12.361 1.00 98.38 206 LEU A N 1
ATOM 1586 C CA . LEU A 1 206 ? -1.365 -2.134 -11.620 1.00 98.38 206 LEU A CA 1
ATOM 1587 C C . LEU A 1 206 ? -1.285 -2.729 -10.200 1.00 98.38 206 LEU A C 1
ATOM 1589 O O . LEU A 1 206 ? -1.804 -2.086 -9.286 1.00 98.38 206 LEU A O 1
ATOM 1593 N N . PRO A 1 207 ? -0.630 -3.886 -9.951 1.00 98.62 207 PRO A N 1
ATOM 1594 C CA . PRO A 1 207 ? -0.494 -4.400 -8.589 1.00 98.62 207 PRO A CA 1
ATOM 1595 C C . PRO A 1 207 ? 0.150 -3.401 -7.612 1.00 98.62 207 PRO A C 1
ATOM 1597 O O . PRO A 1 207 ? -0.349 -3.221 -6.500 1.00 98.62 207 PRO A O 1
ATOM 1600 N N . LEU A 1 208 ? 1.191 -2.678 -8.040 1.00 98.56 208 LEU A N 1
ATOM 1601 C CA . LEU A 1 208 ? 1.868 -1.672 -7.212 1.00 98.56 208 LEU A CA 1
ATOM 1602 C C . LEU A 1 208 ? 0.996 -0.440 -6.958 1.00 98.56 208 LEU A C 1
ATOM 1604 O O . LEU A 1 208 ? 0.994 0.110 -5.850 1.00 98.56 208 LEU A O 1
ATOM 1608 N N . LEU A 1 209 ? 0.226 -0.023 -7.967 1.00 98.50 209 LEU A N 1
ATOM 1609 C CA . LEU A 1 209 ? -0.732 1.073 -7.834 1.00 98.50 209 LEU A CA 1
ATOM 1610 C C . LEU A 1 209 ? -1.832 0.730 -6.826 1.00 98.50 209 LEU A C 1
ATOM 1612 O O . LEU A 1 209 ? -2.187 1.577 -6.011 1.00 98.50 209 LEU A O 1
ATOM 1616 N N . PHE A 1 210 ? -2.327 -0.510 -6.818 1.00 98.62 210 PHE A N 1
ATOM 1617 C CA . PHE A 1 210 ? -3.347 -0.957 -5.866 1.00 98.62 210 PHE A CA 1
ATOM 1618 C C . PHE A 1 210 ? -2.820 -0.990 -4.427 1.00 98.62 210 PHE A C 1
ATOM 1620 O O . PHE A 1 210 ? -3.485 -0.468 -3.531 1.00 98.62 210 PHE A O 1
ATOM 1627 N N . ILE A 1 211 ? -1.616 -1.526 -4.198 1.00 98.62 211 ILE A N 1
ATOM 1628 C CA . ILE A 1 211 ? -0.979 -1.514 -2.866 1.00 98.62 211 ILE A CA 1
ATOM 1629 C C . ILE A 1 211 ? -0.812 -0.073 -2.378 1.00 98.62 211 ILE A C 1
ATOM 1631 O O . ILE A 1 211 ? -1.202 0.265 -1.257 1.00 98.62 211 ILE A O 1
ATOM 1635 N N . THR A 1 212 ? -0.292 0.801 -3.243 1.00 98.62 212 THR A N 1
ATOM 1636 C CA . THR A 1 212 ? -0.078 2.212 -2.907 1.00 98.62 212 THR A CA 1
ATOM 1637 C C . THR A 1 212 ? -1.398 2.924 -2.623 1.00 98.62 212 THR A C 1
ATOM 1639 O O . THR A 1 212 ? -1.507 3.613 -1.611 1.00 98.62 212 THR A O 1
ATOM 1642 N N . ALA A 1 213 ? -2.428 2.720 -3.447 1.00 98.56 213 ALA A N 1
ATOM 1643 C CA . ALA A 1 213 ? -3.750 3.307 -3.246 1.00 98.56 213 ALA A CA 1
ATOM 1644 C C . ALA A 1 213 ? -4.394 2.842 -1.930 1.00 98.56 213 ALA A C 1
ATOM 1646 O O . ALA A 1 213 ? -4.942 3.659 -1.187 1.00 98.56 213 ALA A O 1
ATOM 1647 N N . GLY A 1 214 ? -4.285 1.553 -1.596 1.00 98.06 214 GLY A N 1
ATOM 1648 C CA . GLY A 1 214 ? -4.761 1.011 -0.323 1.00 98.06 214 GLY A CA 1
ATOM 1649 C C . GLY A 1 214 ? -4.078 1.668 0.869 1.00 98.06 214 GLY A C 1
ATOM 1650 O O . GLY A 1 214 ? -4.748 2.175 1.768 1.00 98.06 214 GLY A O 1
ATOM 1651 N N . CYS A 1 215 ? -2.752 1.759 0.826 1.00 97.88 215 CYS A N 1
ATOM 1652 C CA . CYS A 1 215 ? -1.968 2.384 1.882 1.00 97.88 215 CYS A CA 1
ATOM 1653 C C . CYS A 1 215 ? -2.250 3.892 2.030 1.00 97.88 215 CYS A C 1
ATOM 1655 O O . CYS A 1 215 ? -2.439 4.385 3.142 1.00 97.88 215 CYS A O 1
ATOM 1657 N N . VAL A 1 216 ? -2.280 4.637 0.922 1.00 98.44 216 VAL A N 1
ATOM 1658 C CA . VAL A 1 216 ? -2.483 6.095 0.925 1.00 98.44 216 VAL A CA 1
ATOM 1659 C C . VAL A 1 216 ? -3.902 6.452 1.355 1.00 98.44 216 VAL A C 1
ATOM 1661 O O . VAL A 1 216 ? -4.083 7.380 2.139 1.00 98.44 216 VAL A O 1
ATOM 1664 N N . SER A 1 217 ? -4.911 5.708 0.897 1.00 97.88 217 SER A N 1
ATOM 1665 C CA . SER A 1 217 ? -6.311 5.988 1.237 1.00 97.88 217 SER A CA 1
ATOM 1666 C C . SER A 1 217 ? -6.627 5.780 2.721 1.00 97.88 217 SER A C 1
ATOM 1668 O O . SER A 1 217 ? -7.517 6.445 3.251 1.00 97.88 217 SER A O 1
ATOM 1670 N N . GLN A 1 218 ? -5.885 4.918 3.422 1.00 97.88 218 GLN A N 1
ATOM 1671 C CA . GLN A 1 218 ? -6.052 4.701 4.859 1.00 97.88 218 GLN A CA 1
ATOM 1672 C C . GLN A 1 218 ? -5.561 5.883 5.710 1.00 97.88 218 GLN A C 1
ATOM 1674 O O . GLN A 1 218 ? -6.161 6.179 6.750 1.00 97.88 218 GLN A O 1
ATOM 1679 N N . LEU A 1 219 ? -4.500 6.576 5.277 1.00 97.69 219 LEU A N 1
ATOM 1680 C CA . LEU A 1 219 ? -3.818 7.594 6.083 1.00 97.69 219 LEU A CA 1
ATOM 1681 C C . LEU A 1 219 ? -4.751 8.720 6.566 1.00 97.69 219 LEU A C 1
ATOM 1683 O O . LEU A 1 219 ? -4.753 8.965 7.771 1.00 97.69 219 LEU A O 1
ATOM 1687 N N . PRO A 1 220 ? -5.561 9.394 5.721 1.00 98.31 220 PRO A N 1
ATOM 1688 C CA . PRO A 1 220 ? -6.341 10.551 6.163 1.00 98.31 220 PRO A CA 1
ATOM 1689 C C . PRO A 1 220 ? -7.298 10.237 7.316 1.00 98.31 220 PRO A C 1
ATOM 1691 O O . PRO A 1 220 ? -7.424 11.026 8.251 1.00 98.31 220 PRO A O 1
ATOM 1694 N N . PHE A 1 221 ? -7.953 9.076 7.272 1.00 98.38 221 PHE A N 1
ATOM 1695 C CA . PHE A 1 221 ? -8.967 8.696 8.253 1.00 98.38 221 PHE A CA 1
ATOM 1696 C C . PHE A 1 221 ? -8.345 8.265 9.575 1.00 98.38 221 PHE A C 1
ATOM 1698 O O . PHE A 1 221 ? -8.771 8.734 10.632 1.00 98.38 221 PHE A O 1
ATOM 1705 N N . SER A 1 222 ? -7.308 7.431 9.516 1.00 97.62 222 SER A N 1
ATOM 1706 C CA . SER A 1 222 ? -6.618 6.986 10.723 1.00 97.62 222 SER A CA 1
ATOM 1707 C C . SER A 1 222 ? -5.837 8.125 11.381 1.00 97.62 222 SER A C 1
ATOM 1709 O O . SER A 1 222 ? -5.938 8.330 12.592 1.00 97.62 222 SER A O 1
ATOM 1711 N N . PHE A 1 223 ? -5.143 8.948 10.583 1.00 98.38 223 PHE A N 1
ATOM 1712 C CA . PHE A 1 223 ? -4.445 10.131 11.083 1.00 98.38 223 PHE A CA 1
ATOM 1713 C C . PHE A 1 223 ? -5.424 11.072 11.783 1.00 98.38 223 PHE A C 1
ATOM 1715 O O . PHE A 1 223 ? -5.191 11.456 12.923 1.00 98.38 223 PHE A O 1
ATOM 1722 N N . LEU A 1 224 ? -6.553 11.405 11.148 1.00 98.38 224 LEU A N 1
ATOM 1723 C CA . LEU A 1 224 ? -7.564 12.274 11.747 1.00 98.38 224 LEU A CA 1
ATOM 1724 C C . LEU A 1 224 ? -8.152 11.680 13.036 1.00 98.38 224 LEU A C 1
ATOM 1726 O O . LEU A 1 224 ? -8.337 12.411 14.013 1.00 98.38 224 LEU A O 1
ATOM 1730 N N . TYR A 1 225 ? -8.448 10.376 13.054 1.00 98.50 225 TYR A N 1
ATOM 1731 C CA . TYR A 1 225 ? -8.953 9.690 14.242 1.00 98.50 225 TYR A CA 1
ATOM 1732 C C . TYR A 1 225 ? -7.979 9.829 15.416 1.00 98.50 225 TYR A C 1
ATOM 1734 O O . TYR A 1 225 ? -8.362 10.381 16.449 1.00 98.50 225 TYR A O 1
ATOM 1742 N N . HIS A 1 226 ? -6.723 9.423 15.245 1.00 98.19 226 HIS A N 1
ATOM 1743 C CA . HIS A 1 226 ? -5.716 9.468 16.305 1.00 98.19 226 HIS A CA 1
ATOM 1744 C C . HIS A 1 226 ? -5.319 10.902 16.688 1.00 98.19 226 HIS A C 1
ATOM 1746 O O . HIS A 1 226 ? -5.216 11.234 17.870 1.00 98.19 226 HIS A O 1
ATOM 1752 N N . TRP A 1 227 ? -5.183 11.797 15.707 1.00 98.38 227 TRP A N 1
ATOM 1753 C CA . TRP A 1 227 ? -4.758 13.177 15.939 1.00 98.38 227 TRP A CA 1
ATOM 1754 C C . TRP A 1 227 ? -5.791 14.005 16.703 1.00 98.38 227 TRP A C 1
ATOM 1756 O O . TRP A 1 227 ? -5.414 14.832 17.534 1.00 98.38 227 TRP A O 1
ATOM 1766 N N . LYS A 1 228 ? -7.086 13.813 16.415 1.00 97.94 228 LYS A N 1
ATOM 1767 C CA . LYS A 1 228 ? -8.156 14.694 16.909 1.00 97.94 228 LYS A CA 1
ATOM 1768 C C . LYS A 1 228 ? -9.145 14.017 17.850 1.00 97.94 228 LYS A C 1
ATOM 1770 O O . LYS A 1 228 ? -9.575 14.649 18.807 1.00 97.94 228 LYS A O 1
ATOM 1775 N N . TYR A 1 229 ? -9.555 12.784 17.567 1.00 98.00 229 TYR A N 1
ATOM 1776 C CA . TYR A 1 229 ? -10.741 12.195 18.194 1.00 98.00 229 TYR A CA 1
ATOM 1777 C C . TYR A 1 229 ? -10.413 11.172 19.278 1.00 98.00 229 TYR A C 1
ATOM 1779 O O . TYR A 1 229 ? -11.081 11.154 20.306 1.00 98.00 229 TYR A O 1
ATOM 1787 N N . ALA A 1 230 ? -9.386 10.345 19.080 1.00 96.25 230 ALA A N 1
ATOM 1788 C CA . ALA A 1 230 ? -9.123 9.191 19.932 1.00 96.25 230 ALA A CA 1
ATOM 1789 C C . ALA A 1 230 ? -8.941 9.573 21.409 1.00 96.25 230 ALA A C 1
ATOM 1791 O O . ALA A 1 230 ? -9.547 8.947 22.262 1.00 96.25 230 ALA A O 1
ATOM 1792 N N . HIS A 1 231 ? -8.214 10.649 21.717 1.00 95.44 231 HIS A N 1
ATOM 1793 C CA . HIS A 1 231 ? -8.004 11.105 23.098 1.00 95.44 231 HIS A CA 1
ATOM 1794 C C . HIS A 1 231 ? -9.121 12.008 23.653 1.00 95.44 231 HIS A C 1
ATOM 1796 O O . HIS A 1 231 ? -9.134 12.288 24.846 1.00 95.44 231 HIS A O 1
ATOM 1802 N N . ALA A 1 232 ? -10.021 12.511 22.802 1.00 96.88 232 ALA A N 1
ATOM 1803 C CA . ALA A 1 232 ? -11.083 13.440 23.199 1.00 96.88 232 ALA A CA 1
ATOM 1804 C C . ALA A 1 232 ? -12.401 12.730 23.552 1.00 96.88 232 ALA A C 1
ATOM 1806 O O . ALA A 1 232 ? -13.293 13.334 24.141 1.00 96.88 232 ALA A O 1
ATOM 1807 N N . LEU A 1 233 ? -12.534 11.465 23.155 1.00 95.62 233 LEU A N 1
ATOM 1808 C CA . LEU A 1 233 ? -13.732 10.654 23.339 1.00 95.62 233 LEU A CA 1
ATOM 1809 C C . LEU A 1 233 ? -13.547 9.682 24.504 1.00 95.62 233 LEU A C 1
ATOM 1811 O O . LEU A 1 233 ? -12.473 9.084 24.658 1.00 95.62 233 LEU A O 1
ATOM 1815 N N . THR A 1 234 ? -14.618 9.454 25.265 1.00 92.88 234 THR A N 1
ATOM 1816 C CA . THR A 1 234 ? -14.641 8.388 26.274 1.00 92.88 234 THR A CA 1
ATOM 1817 C C . THR A 1 234 ? -14.522 7.012 25.607 1.00 92.88 234 THR A C 1
ATOM 1819 O O . THR A 1 234 ? -14.856 6.868 24.423 1.00 92.88 234 THR A O 1
ATOM 1822 N N . PRO A 1 235 ? -14.072 5.974 26.329 1.00 87.31 235 PRO A N 1
ATOM 1823 C CA . PRO A 1 235 ? -13.945 4.622 25.785 1.00 87.31 235 PRO A CA 1
ATOM 1824 C C . PRO A 1 235 ? -15.205 4.108 25.065 1.00 87.31 235 PRO A C 1
ATOM 1826 O O . PRO A 1 235 ? -15.108 3.631 23.931 1.00 87.31 235 PRO A O 1
ATOM 1829 N N . SER A 1 236 ? -16.381 4.286 25.670 1.00 86.00 236 SER A N 1
ATOM 1830 C CA . SER A 1 236 ? -17.690 3.962 25.081 1.00 86.00 236 SER A CA 1
ATOM 1831 C C . SER A 1 236 ? -18.034 4.792 23.838 1.00 86.00 236 SER A C 1
ATOM 1833 O O . SER A 1 236 ? -18.554 4.263 22.859 1.00 86.00 236 SER A O 1
ATOM 1835 N N . GLN A 1 237 ? -17.694 6.082 23.810 1.00 93.06 237 GLN A N 1
ATOM 1836 C CA . GLN A 1 237 ? -17.932 6.926 22.635 1.00 93.06 237 GLN A CA 1
ATOM 1837 C C . GLN A 1 237 ? -17.036 6.542 21.452 1.00 93.06 237 GLN A C 1
ATOM 1839 O O . GLN A 1 237 ? -17.463 6.643 20.301 1.00 93.06 237 GLN A O 1
ATOM 1844 N N . ARG A 1 238 ? -15.799 6.085 21.700 1.00 92.62 238 ARG A N 1
ATOM 1845 C CA . ARG A 1 238 ? -14.842 5.725 20.637 1.00 92.62 238 ARG A CA 1
ATOM 1846 C C . ARG A 1 238 ? -15.366 4.617 19.727 1.00 92.62 238 ARG A C 1
ATOM 1848 O O . ARG A 1 238 ? -15.116 4.676 18.527 1.00 92.62 238 ARG A O 1
ATOM 1855 N N . THR A 1 239 ? -16.066 3.616 20.262 1.00 88.88 239 THR A N 1
ATOM 1856 C CA . THR A 1 239 ? -16.572 2.485 19.461 1.00 88.88 239 THR A CA 1
ATOM 1857 C C . THR A 1 239 ? -17.673 2.893 18.488 1.00 88.88 239 THR A C 1
ATOM 1859 O O . THR A 1 239 ? -17.771 2.329 17.397 1.00 88.88 239 THR A O 1
ATOM 1862 N N . ASP A 1 240 ? -18.461 3.905 18.844 1.00 92.31 240 ASP A N 1
ATOM 1863 C CA . ASP A 1 240 ? -19.584 4.368 18.028 1.00 92.31 240 ASP A CA 1
ATOM 1864 C C . ASP A 1 240 ? -19.269 5.595 17.180 1.00 92.31 240 ASP A C 1
ATOM 1866 O O . ASP A 1 240 ? -20.003 5.913 16.243 1.00 92.31 240 ASP A O 1
ATOM 1870 N N . HIS A 1 241 ? -18.146 6.257 17.445 1.00 96.56 241 HIS A N 1
ATOM 1871 C CA . HIS A 1 241 ? -17.756 7.438 16.700 1.00 96.56 241 HIS A CA 1
ATOM 1872 C C . HIS A 1 241 ? -17.405 7.109 15.241 1.00 96.56 241 HIS A C 1
ATOM 1874 O O . HIS A 1 241 ? -16.618 6.206 14.938 1.00 96.56 241 HIS A O 1
ATOM 1880 N N . TRP A 1 242 ? -17.948 7.903 14.314 1.00 97.50 242 TRP A N 1
ATOM 1881 C CA . TRP A 1 242 ? -17.798 7.699 12.870 1.00 97.50 242 TRP A CA 1
ATOM 1882 C C . TRP A 1 242 ? -16.333 7.632 12.420 1.00 97.50 242 TRP A C 1
ATOM 1884 O O . TRP A 1 242 ? -16.005 6.836 11.545 1.00 97.50 242 TRP A O 1
ATOM 1894 N N . SER A 1 243 ? -15.438 8.427 13.021 1.00 97.94 243 SER A N 1
ATOM 1895 C CA . SER A 1 243 ? -14.029 8.462 12.602 1.00 97.94 243 SER A CA 1
ATOM 1896 C C . SER A 1 243 ? -13.298 7.161 12.928 1.00 97.94 243 SER A C 1
ATOM 1898 O O . SER A 1 243 ? -12.498 6.709 12.115 1.00 97.94 243 SER A O 1
ATOM 1900 N N . ARG A 1 244 ? -13.639 6.499 14.043 1.00 96.69 244 ARG A N 1
ATOM 1901 C CA . ARG A 1 244 ? -13.119 5.165 14.369 1.00 96.69 244 ARG A CA 1
ATOM 1902 C C . ARG A 1 244 ? -13.641 4.109 13.398 1.00 96.69 244 ARG A C 1
ATOM 1904 O O . ARG A 1 244 ? -12.888 3.246 12.954 1.00 96.69 244 ARG A O 1
ATOM 1911 N N . ARG A 1 245 ? -14.927 4.183 13.049 1.00 97.00 245 ARG A N 1
ATOM 1912 C CA . ARG A 1 245 ? -15.550 3.270 12.078 1.00 97.00 245 ARG A CA 1
ATOM 1913 C C . ARG A 1 245 ? -14.942 3.440 10.684 1.00 97.00 245 ARG A C 1
ATOM 1915 O O . ARG A 1 245 ? -14.679 2.442 10.017 1.00 97.00 245 ARG A O 1
ATOM 1922 N N . MET A 1 246 ? -14.656 4.676 10.271 1.00 98.06 246 MET A N 1
ATOM 1923 C CA . MET A 1 246 ? -13.953 4.973 9.019 1.00 98.06 246 MET A CA 1
ATOM 1924 C C . MET A 1 246 ? -12.514 4.459 9.027 1.00 98.06 246 MET A C 1
ATOM 1926 O O . MET A 1 246 ? -12.133 3.778 8.083 1.00 98.06 246 MET A O 1
ATOM 1930 N N . ASP A 1 247 ? -11.747 4.710 10.090 1.00 97.94 247 ASP A N 1
ATOM 1931 C CA . ASP A 1 247 ? -10.394 4.164 10.265 1.00 97.94 247 ASP A CA 1
ATOM 1932 C C . ASP A 1 247 ? -10.375 2.634 10.059 1.00 97.94 247 ASP A C 1
ATOM 1934 O O . ASP A 1 247 ? -9.711 2.122 9.157 1.00 97.94 247 ASP A O 1
ATOM 1938 N N . GLN A 1 248 ? -11.228 1.902 10.782 1.00 97.19 248 GLN A N 1
ATOM 1939 C CA . GLN A 1 248 ? -11.345 0.447 10.631 1.00 97.19 248 GLN A CA 1
ATOM 1940 C C . GLN A 1 248 ? -11.831 0.010 9.242 1.00 97.19 248 GLN A C 1
ATOM 1942 O O . GLN A 1 248 ? -11.402 -1.024 8.728 1.00 97.19 248 GLN A O 1
ATOM 1947 N N . SER A 1 249 ? -12.719 0.783 8.618 1.00 98.38 249 SER A N 1
ATOM 1948 C CA . SER A 1 249 ? -13.218 0.498 7.270 1.00 98.38 249 SER A CA 1
ATOM 1949 C C . SER A 1 249 ? -12.127 0.644 6.216 1.00 98.38 249 SER A C 1
ATOM 1951 O O . SER A 1 249 ? -12.045 -0.169 5.297 1.00 98.38 249 SER A O 1
ATOM 1953 N N . MET A 1 250 ? -11.234 1.621 6.369 1.00 98.44 250 MET A N 1
ATOM 1954 C CA . MET A 1 250 ? -10.130 1.803 5.433 1.00 98.44 250 MET A CA 1
ATOM 1955 C C . MET A 1 250 ? -9.074 0.704 5.532 1.00 98.44 250 MET A C 1
ATOM 1957 O O . MET A 1 250 ? -8.434 0.406 4.527 1.00 98.44 250 MET A O 1
ATOM 1961 N N . ILE A 1 251 ? -8.949 0.020 6.674 1.00 97.88 251 ILE A N 1
ATOM 1962 C CA . ILE A 1 251 ? -8.132 -1.202 6.764 1.00 97.88 251 ILE A CA 1
ATOM 1963 C C . ILE A 1 251 ? -8.690 -2.294 5.835 1.00 97.88 251 ILE A C 1
ATOM 1965 O O . ILE A 1 251 ? -7.927 -2.986 5.160 1.00 97.88 251 ILE A O 1
ATOM 1969 N N . HIS A 1 252 ? -10.017 -2.427 5.739 1.00 98.62 252 HIS A N 1
ATOM 1970 C CA . HIS A 1 252 ? -10.667 -3.364 4.817 1.00 98.62 252 HIS A CA 1
ATOM 1971 C C . HIS A 1 252 ? -10.509 -2.955 3.346 1.00 98.62 252 HIS A C 1
ATOM 1973 O O . HIS A 1 252 ? -10.241 -3.813 2.506 1.00 98.62 252 HIS A O 1
ATOM 1979 N N . VAL A 1 253 ? -10.611 -1.658 3.030 1.00 98.62 253 VAL A N 1
ATOM 1980 C CA . VAL A 1 253 ? -10.322 -1.140 1.677 1.00 98.62 253 VAL A CA 1
ATOM 1981 C C . VAL A 1 253 ? -8.874 -1.445 1.287 1.00 98.62 253 VAL A C 1
ATOM 1983 O O . VAL A 1 253 ? -8.628 -2.025 0.230 1.00 98.62 253 VAL A O 1
ATOM 1986 N N . SER A 1 254 ? -7.926 -1.128 2.170 1.00 98.50 254 SER A N 1
ATOM 1987 C CA . SER A 1 254 ? -6.502 -1.409 1.978 1.00 98.50 254 SER A CA 1
ATOM 1988 C C . SER A 1 254 ? -6.234 -2.907 1.802 1.00 98.50 254 SER A C 1
ATOM 1990 O O . SER A 1 254 ? -5.505 -3.307 0.894 1.00 98.50 254 SER A O 1
ATOM 1992 N N . SER A 1 255 ? -6.903 -3.758 2.588 1.00 98.50 255 SER A N 1
ATOM 1993 C CA . SER A 1 255 ? -6.793 -5.219 2.478 1.00 98.50 255 SER A CA 1
ATOM 1994 C C . SER A 1 255 ? -7.331 -5.747 1.145 1.00 98.50 255 SER A C 1
ATOM 1996 O O . SER A 1 255 ? -6.689 -6.592 0.525 1.00 98.50 255 SER A O 1
ATOM 1998 N N . ALA A 1 256 ? -8.474 -5.243 0.670 1.00 98.62 256 ALA A N 1
ATOM 1999 C CA . ALA A 1 256 ? -9.034 -5.627 -0.626 1.00 98.62 256 ALA A CA 1
ATOM 2000 C C . ALA A 1 256 ? -8.101 -5.238 -1.781 1.00 98.62 256 ALA A C 1
ATOM 2002 O O . ALA A 1 256 ? -7.805 -6.068 -2.636 1.00 98.62 256 ALA A O 1
ATOM 2003 N N . LEU A 1 257 ? -7.581 -4.008 -1.780 1.00 98.69 257 LEU A N 1
ATOM 2004 C CA . LEU A 1 257 ? -6.633 -3.552 -2.800 1.00 98.69 257 LEU A CA 1
ATOM 2005 C C . LEU A 1 257 ? -5.324 -4.351 -2.754 1.00 98.69 257 LEU A C 1
ATOM 2007 O O . LEU A 1 257 ? -4.818 -4.768 -3.796 1.00 98.69 257 LEU A O 1
ATOM 2011 N N . SER A 1 258 ? -4.835 -4.668 -1.554 1.00 98.62 258 SER A N 1
ATOM 2012 C CA . SER A 1 258 ? -3.668 -5.536 -1.367 1.00 98.62 258 SER A CA 1
ATOM 2013 C C . SER A 1 258 ? -3.899 -6.950 -1.910 1.00 98.62 258 SER A C 1
ATOM 2015 O O . SER A 1 258 ? -2.955 -7.550 -2.404 1.00 98.62 258 SER A O 1
ATOM 2017 N N . CYS A 1 259 ? -5.133 -7.475 -1.912 1.00 98.62 259 CYS A N 1
ATOM 2018 C CA . CYS A 1 259 ? -5.426 -8.776 -2.527 1.00 98.62 259 CYS A CA 1
ATOM 2019 C C . CYS A 1 259 ? -5.173 -8.774 -4.039 1.00 98.62 259 CYS A C 1
ATOM 2021 O O . CYS A 1 259 ? -4.678 -9.769 -4.562 1.00 98.62 259 CYS A O 1
ATOM 2023 N N . TYR A 1 260 ? -5.481 -7.685 -4.754 1.00 98.75 260 TYR A N 1
ATOM 2024 C CA . TYR A 1 260 ? -5.063 -7.553 -6.156 1.00 98.75 260 TYR A CA 1
ATOM 2025 C C . TYR A 1 260 ? -3.546 -7.374 -6.242 1.00 98.75 260 TYR A C 1
ATOM 2027 O O . TYR A 1 260 ? -2.881 -8.074 -6.999 1.00 98.75 260 TYR A O 1
ATOM 2035 N N . GLY A 1 261 ? -3.002 -6.496 -5.396 1.00 98.38 261 GLY A N 1
ATOM 2036 C CA . GLY A 1 261 ? -1.577 -6.197 -5.302 1.00 98.38 261 GLY A CA 1
ATOM 2037 C C . GLY A 1 261 ? -0.667 -7.408 -5.118 1.00 98.38 261 GLY A C 1
ATOM 2038 O O . GLY A 1 261 ? 0.436 -7.427 -5.649 1.00 98.38 261 GLY A O 1
ATOM 2039 N N . THR A 1 262 ? -1.128 -8.432 -4.401 1.00 98.62 262 THR A N 1
ATOM 2040 C CA . THR A 1 262 ? -0.361 -9.656 -4.153 1.00 98.62 262 THR A CA 1
ATOM 2041 C C . THR A 1 262 ? -0.751 -10.821 -5.047 1.00 98.62 262 THR A C 1
ATOM 2043 O O . THR A 1 262 ? -0.057 -11.832 -5.009 1.00 98.62 262 THR A O 1
ATOM 2046 N N . SER A 1 263 ? -1.830 -10.739 -5.830 1.00 98.50 263 SER A N 1
ATOM 2047 C CA . SER A 1 263 ? -2.295 -11.846 -6.680 1.00 98.50 263 SER A CA 1
ATOM 2048 C C . SER A 1 263 ? -2.155 -11.571 -8.175 1.00 98.50 263 SER A C 1
ATOM 2050 O O . SER A 1 263 ? -1.831 -12.489 -8.920 1.00 98.50 263 SER A O 1
ATOM 2052 N N . GLY A 1 264 ? -2.392 -10.332 -8.612 1.00 98.19 264 GLY A N 1
ATOM 2053 C CA . GLY A 1 264 ? -2.524 -9.963 -10.021 1.00 98.19 264 GLY A CA 1
ATOM 2054 C C . GLY A 1 264 ? -3.817 -10.456 -10.685 1.00 98.19 264 GLY A C 1
ATOM 2055 O O . GLY A 1 264 ? -3.942 -10.338 -11.900 1.00 98.19 264 GLY A O 1
ATOM 2056 N N . TYR A 1 265 ? -4.772 -11.005 -9.922 1.00 98.38 265 TYR A N 1
ATOM 2057 C CA . TYR A 1 265 ? -5.987 -11.632 -10.453 1.00 98.38 265 TYR A CA 1
ATOM 2058 C C . TYR A 1 265 ? -7.257 -10.840 -10.094 1.00 98.38 265 TYR A C 1
ATOM 2060 O O . TYR A 1 265 ? -7.533 -10.551 -8.926 1.00 98.38 265 TYR A O 1
ATOM 2068 N N . TRP A 1 266 ? -8.056 -10.498 -11.112 1.00 98.31 266 TRP A N 1
ATOM 2069 C CA . TRP A 1 266 ? -9.273 -9.684 -10.970 1.00 98.31 266 TRP A CA 1
ATOM 2070 C C . TRP A 1 266 ? -10.423 -10.398 -10.258 1.00 98.31 266 TRP A C 1
ATOM 2072 O O . TRP A 1 266 ? -11.143 -9.781 -9.474 1.00 98.31 266 TRP A O 1
ATOM 2082 N N . ASP A 1 267 ? -10.600 -11.689 -10.512 1.00 98.38 267 ASP A N 1
ATOM 2083 C CA . ASP A 1 267 ? -11.604 -12.530 -9.859 1.00 98.38 267 ASP A CA 1
ATOM 2084 C C . ASP A 1 267 ? -11.331 -12.650 -8.352 1.00 98.38 267 ASP A C 1
ATOM 2086 O O . ASP A 1 267 ? -12.229 -12.433 -7.535 1.00 98.38 267 ASP A O 1
ATOM 2090 N N . TYR A 1 268 ? -10.072 -12.887 -7.972 1.00 98.31 268 TYR A N 1
ATOM 2091 C CA . TYR A 1 268 ? -9.641 -12.913 -6.577 1.00 98.31 268 TYR A CA 1
ATOM 2092 C C . TYR A 1 268 ? -9.869 -11.565 -5.888 1.00 98.31 268 TYR A C 1
ATOM 2094 O O . TYR A 1 268 ? -10.373 -11.511 -4.762 1.00 98.31 268 TYR A O 1
ATOM 2102 N N . PHE A 1 269 ? -9.538 -10.467 -6.570 1.00 98.50 269 PHE A N 1
ATOM 2103 C CA . PHE A 1 269 ? -9.811 -9.116 -6.089 1.00 98.50 269 PHE A CA 1
ATOM 2104 C C . PHE A 1 269 ? -11.307 -8.876 -5.864 1.00 98.50 269 PHE A C 1
ATOM 2106 O O . PHE A 1 269 ? -11.688 -8.427 -4.785 1.00 98.50 269 PHE A O 1
ATOM 2113 N N . LEU A 1 270 ? -12.165 -9.238 -6.822 1.00 98.56 270 LEU A N 1
ATOM 2114 C CA . LEU A 1 270 ? -13.608 -9.009 -6.736 1.00 98.56 270 LEU A CA 1
ATOM 2115 C C . LEU A 1 270 ? -14.251 -9.754 -5.558 1.00 98.56 270 LEU A C 1
ATOM 2117 O O . LEU A 1 270 ? -15.035 -9.164 -4.810 1.00 98.56 270 LEU A O 1
ATOM 2121 N N . VAL A 1 271 ? -13.889 -11.022 -5.342 1.00 98.50 271 VAL A N 1
ATOM 2122 C CA . VAL A 1 271 ? -14.370 -11.803 -4.187 1.00 98.50 271 VAL A CA 1
ATOM 2123 C C . VAL A 1 271 ? -13.972 -11.123 -2.874 1.00 98.50 271 VAL A C 1
ATOM 2125 O O . VAL A 1 271 ? -14.796 -10.965 -1.968 1.00 98.50 271 VAL A O 1
ATOM 2128 N N . ASN A 1 272 ? -12.727 -10.651 -2.784 1.00 98.62 272 ASN A N 1
ATOM 2129 C CA . ASN A 1 272 ? -12.242 -9.939 -1.607 1.00 98.62 272 ASN A CA 1
ATOM 2130 C C . ASN A 1 272 ? -12.886 -8.560 -1.435 1.00 98.62 272 ASN A C 1
ATOM 2132 O O . ASN A 1 272 ? -13.126 -8.154 -0.297 1.00 98.62 272 ASN A O 1
ATOM 2136 N N . CYS A 1 273 ? -13.228 -7.857 -2.514 1.00 98.69 273 CYS A N 1
ATOM 2137 C CA . CYS A 1 273 ? -14.015 -6.627 -2.452 1.00 98.69 273 CYS A CA 1
ATOM 2138 C C . CYS A 1 273 ? -15.386 -6.872 -1.830 1.00 98.69 273 CYS A C 1
ATOM 2140 O O . CYS A 1 273 ? -15.767 -6.136 -0.926 1.00 98.69 273 CYS A O 1
ATOM 2142 N N . ILE A 1 274 ? -16.101 -7.921 -2.246 1.00 98.69 274 ILE A N 1
ATOM 2143 C CA . ILE A 1 274 ? -17.419 -8.265 -1.688 1.00 98.69 274 ILE A CA 1
ATOM 2144 C C . ILE A 1 274 ? -17.301 -8.571 -0.189 1.00 98.69 274 ILE A C 1
ATOM 2146 O O . ILE A 1 274 ? -18.052 -8.027 0.625 1.00 98.69 274 ILE A O 1
ATOM 2150 N N . TYR A 1 275 ? -16.321 -9.390 0.199 1.00 98.62 275 TYR A N 1
ATOM 2151 C CA . TYR A 1 275 ? -16.084 -9.732 1.602 1.00 98.62 275 TYR A CA 1
ATOM 2152 C C . TYR A 1 275 ? -15.734 -8.505 2.468 1.00 98.62 275 TYR A C 1
ATOM 2154 O O . TYR A 1 275 ? -16.260 -8.327 3.576 1.00 98.62 275 TYR A O 1
ATOM 2162 N N . ASN A 1 276 ? -14.845 -7.640 1.977 1.00 98.62 276 ASN A N 1
ATOM 2163 C CA . ASN A 1 276 ? -14.442 -6.428 2.687 1.00 98.62 276 ASN A CA 1
ATOM 2164 C C . ASN A 1 276 ? -15.570 -5.388 2.715 1.00 98.62 276 ASN A C 1
ATOM 2166 O O . ASN A 1 276 ? -15.739 -4.731 3.737 1.00 98.62 276 ASN A O 1
ATOM 2170 N N . ALA A 1 277 ? -16.408 -5.306 1.680 1.00 98.62 277 ALA A N 1
ATOM 2171 C CA . ALA A 1 277 ? -17.597 -4.458 1.666 1.00 98.62 277 ALA A CA 1
ATOM 2172 C C . ALA A 1 277 ? -18.637 -4.890 2.715 1.00 98.62 277 ALA A C 1
ATOM 2174 O O . ALA A 1 277 ? -19.115 -4.034 3.460 1.00 98.62 277 ALA A O 1
ATOM 2175 N N . ASP A 1 278 ? -18.936 -6.193 2.862 1.00 98.44 278 ASP A N 1
ATOM 2176 C CA . ASP A 1 278 ? -19.779 -6.660 3.983 1.00 98.44 278 ASP A CA 1
ATOM 2177 C C . ASP A 1 278 ? -19.112 -6.324 5.322 1.00 98.44 278 ASP A C 1
ATOM 2179 O O . ASP A 1 278 ? -19.778 -5.875 6.248 1.00 98.44 278 ASP A O 1
ATOM 2183 N N . SER A 1 279 ? -17.789 -6.467 5.437 1.00 98.31 279 SER A N 1
ATOM 2184 C CA . SER A 1 279 ? -17.080 -6.125 6.678 1.00 98.31 279 SER A CA 1
ATOM 2185 C C . SER A 1 279 ? -17.217 -4.645 7.036 1.00 98.31 279 SER A C 1
ATOM 2187 O O . SER A 1 279 ? -17.540 -4.335 8.181 1.00 98.31 279 SER A O 1
ATOM 2189 N N . ILE A 1 280 ? -17.065 -3.750 6.058 1.00 98.19 280 ILE A N 1
ATOM 2190 C CA . ILE A 1 280 ? -17.284 -2.306 6.202 1.00 98.19 280 ILE A CA 1
ATOM 2191 C C . ILE A 1 280 ? -18.732 -2.029 6.602 1.00 98.19 280 ILE A C 1
ATOM 2193 O O . ILE A 1 280 ? -18.968 -1.357 7.601 1.00 98.19 280 ILE A O 1
ATOM 2197 N N . TYR A 1 281 ? -19.711 -2.604 5.900 1.00 97.94 281 TYR A N 1
ATOM 2198 C CA . TYR A 1 281 ? -21.128 -2.451 6.238 1.00 97.94 281 TYR A CA 1
ATOM 2199 C C . TYR A 1 281 ? -21.415 -2.813 7.706 1.00 97.94 281 TYR A C 1
ATOM 2201 O O . TYR A 1 281 ? -22.127 -2.091 8.406 1.00 97.94 281 TYR A O 1
ATOM 2209 N N . ARG A 1 282 ? -20.800 -3.887 8.221 1.00 96.38 282 ARG A N 1
ATOM 2210 C CA . ARG A 1 282 ? -20.939 -4.299 9.628 1.00 96.38 282 ARG A CA 1
ATOM 2211 C C . ARG A 1 282 ? -20.320 -3.313 10.618 1.00 96.38 282 ARG A C 1
ATOM 2213 O O . ARG A 1 282 ? -20.841 -3.212 11.726 1.00 96.38 282 ARG A O 1
ATOM 2220 N N . GLN A 1 283 ? -19.273 -2.571 10.246 1.00 95.69 283 GLN A N 1
ATOM 2221 C CA . GLN A 1 283 ? -18.689 -1.528 11.105 1.00 95.69 283 GLN A CA 1
ATOM 2222 C C . GLN A 1 283 ? -19.653 -0.363 11.351 1.00 95.69 283 GLN A C 1
ATOM 2224 O O . GLN A 1 283 ? -19.560 0.309 12.375 1.00 95.69 283 GLN A O 1
ATOM 2229 N N . PHE A 1 284 ? -20.601 -0.135 10.440 1.00 96.44 284 PHE A N 1
ATOM 2230 C CA . PHE A 1 284 ? -21.583 0.941 10.557 1.00 96.44 284 PHE A CA 1
ATOM 2231 C C . PHE A 1 284 ? -22.912 0.510 11.182 1.00 96.44 284 PHE A C 1
ATOM 2233 O O . PHE A 1 284 ? -23.798 1.347 11.355 1.00 96.44 284 PHE A O 1
ATOM 2240 N N . GLN A 1 285 ? -23.061 -0.755 11.587 1.00 96.12 285 GLN A N 1
ATOM 2241 C CA . GLN A 1 285 ? -24.263 -1.189 12.299 1.00 96.12 285 GLN A CA 1
ATOM 2242 C C . GLN A 1 285 ? -24.368 -0.523 13.685 1.00 96.12 285 GLN A C 1
ATOM 2244 O O . GLN A 1 285 ? -23.349 -0.166 14.282 1.00 96.12 285 GLN A O 1
ATOM 2249 N N . PRO A 1 286 ? -25.588 -0.351 14.234 1.00 94.00 286 PRO A N 1
ATOM 2250 C CA . PRO A 1 286 ? -25.769 0.238 15.562 1.00 94.00 286 PRO A CA 1
ATOM 2251 C C . PRO A 1 286 ? -25.047 -0.532 16.671 1.00 94.00 286 PRO A C 1
ATOM 2253 O O . PRO A 1 286 ? -24.595 0.064 17.637 1.00 94.00 286 PRO A O 1
ATOM 2256 N N . LYS A 1 287 ? -24.922 -1.857 16.519 1.00 91.75 287 LYS A N 1
ATOM 2257 C CA . LYS A 1 287 ? -24.256 -2.739 17.477 1.00 91.75 287 LYS A CA 1
ATOM 2258 C C . LYS A 1 287 ? -22.972 -3.299 16.878 1.00 91.75 287 L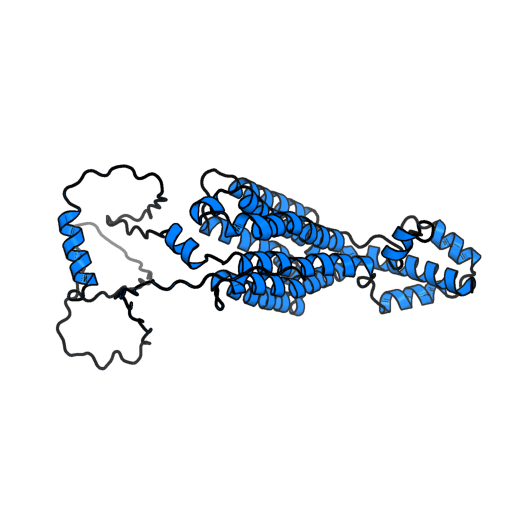YS A C 1
ATOM 2260 O O . LYS A 1 287 ? -23.017 -4.181 16.021 1.00 91.75 287 LYS A O 1
ATOM 2265 N N . VAL A 1 288 ? -21.836 -2.822 17.373 1.00 88.06 288 VAL A N 1
ATOM 2266 C CA . VAL A 1 288 ? -20.508 -3.311 16.990 1.00 88.06 288 VAL A CA 1
ATOM 2267 C C . VAL A 1 288 ? -20.098 -4.450 17.926 1.00 88.06 288 VAL A C 1
ATOM 2269 O O . VAL A 1 288 ? -20.198 -4.328 19.143 1.00 88.06 288 VAL A O 1
ATOM 2272 N N . ILE A 1 289 ? -19.639 -5.577 17.370 1.00 88.56 289 ILE A N 1
ATOM 2273 C CA . ILE A 1 289 ? -19.153 -6.731 18.146 1.00 88.56 289 ILE A CA 1
ATOM 2274 C C . ILE A 1 289 ? -17.634 -6.846 17.939 1.00 88.56 289 ILE A C 1
ATOM 2276 O O . ILE A 1 289 ? -17.206 -7.424 16.933 1.00 88.56 289 ILE A O 1
ATOM 2280 N N . PRO A 1 290 ? -16.796 -6.348 18.873 1.00 86.12 290 PRO A N 1
ATOM 2281 C CA . PRO A 1 290 ? -15.351 -6.228 18.662 1.00 86.12 290 PRO A CA 1
ATOM 2282 C C . PRO A 1 290 ? -14.656 -7.539 18.278 1.00 86.12 290 PRO A C 1
ATOM 2284 O O . PRO A 1 290 ? -13.881 -7.560 17.327 1.00 86.12 290 PRO A O 1
ATOM 2287 N N . ARG A 1 291 ? -14.980 -8.653 18.953 1.00 88.00 291 ARG A N 1
ATOM 2288 C CA . ARG A 1 291 ? -14.384 -9.973 18.665 1.00 88.00 291 ARG A CA 1
ATOM 2289 C C . ARG A 1 291 ? -14.670 -10.451 17.241 1.00 88.00 291 ARG A C 1
ATOM 2291 O O . ARG A 1 291 ? -13.778 -10.951 16.564 1.00 88.00 291 ARG A O 1
ATOM 2298 N N . ARG A 1 292 ? -15.907 -10.263 16.768 1.00 92.31 292 ARG A N 1
ATOM 2299 C CA . ARG A 1 292 ? -16.287 -10.620 15.396 1.00 92.31 292 ARG A CA 1
ATOM 2300 C C . ARG A 1 292 ? -15.518 -9.763 14.396 1.00 92.31 292 ARG A C 1
ATOM 2302 O O . ARG A 1 292 ? -14.998 -10.297 13.426 1.00 92.31 292 ARG A O 1
ATOM 2309 N N . ASN A 1 293 ? -15.401 -8.463 14.651 1.00 92.56 293 ASN A N 1
ATOM 2310 C CA . ASN A 1 293 ? -14.691 -7.551 13.756 1.00 92.56 293 ASN A CA 1
ATOM 2311 C C . ASN A 1 293 ? -13.184 -7.842 13.715 1.00 92.56 293 ASN A C 1
ATOM 2313 O O . ASN A 1 293 ? -12.595 -7.809 12.640 1.00 92.56 293 ASN A O 1
ATOM 2317 N N . GLN A 1 294 ? -12.581 -8.225 14.844 1.00 91.62 294 GLN A N 1
ATOM 2318 C CA . GLN A 1 294 ? -11.197 -8.709 14.889 1.00 91.62 294 GLN A CA 1
ATOM 2319 C C . GLN A 1 294 ? -11.004 -9.972 14.042 1.00 91.62 294 GLN A C 1
ATOM 2321 O O . GLN A 1 294 ? -10.073 -10.025 13.243 1.00 91.62 294 GLN A O 1
ATOM 2326 N N . GLY A 1 295 ? -11.904 -10.956 14.150 1.00 95.81 295 GLY A N 1
ATOM 2327 C CA . GLY A 1 295 ? -11.863 -12.150 13.299 1.00 95.81 295 GLY A CA 1
ATOM 2328 C C . GLY A 1 295 ? -11.985 -11.808 11.811 1.00 95.81 295 GLY A C 1
ATOM 2329 O O . GLY A 1 295 ? -11.222 -12.311 10.990 1.00 95.81 295 GLY A O 1
ATOM 2330 N N . ARG A 1 296 ? -12.888 -10.882 11.462 1.00 97.31 296 ARG A N 1
ATOM 2331 C CA . ARG A 1 296 ? -13.075 -10.437 10.073 1.00 97.31 296 ARG A CA 1
ATOM 2332 C C . ARG A 1 296 ? -11.843 -9.744 9.503 1.00 97.31 296 ARG A C 1
ATOM 2334 O O . ARG A 1 296 ? -11.512 -9.971 8.340 1.00 97.31 296 ARG A O 1
ATOM 2341 N N . LEU A 1 297 ? -11.178 -8.928 10.318 1.00 96.50 297 LEU A N 1
ATOM 2342 C CA . LEU A 1 297 ? -9.908 -8.301 9.975 1.00 96.50 297 LEU A CA 1
ATOM 2343 C C . LEU A 1 297 ? -8.804 -9.349 9.781 1.00 96.50 297 LEU A C 1
ATOM 2345 O O . LEU A 1 297 ? -8.076 -9.281 8.797 1.00 96.50 297 LEU A O 1
ATOM 2349 N N . GLY A 1 298 ? -8.719 -10.349 10.662 1.00 96.50 298 GLY A N 1
ATOM 2350 C CA . GLY A 1 298 ? -7.773 -11.458 10.515 1.00 96.50 298 GLY A CA 1
ATOM 2351 C C . GLY A 1 298 ? -7.943 -12.204 9.189 1.00 96.50 298 GLY A C 1
ATOM 2352 O O . GLY A 1 298 ? -6.962 -12.442 8.492 1.00 96.50 298 GLY A O 1
ATOM 2353 N N . VAL A 1 299 ? -9.186 -12.489 8.788 1.00 98.12 299 VAL A N 1
ATOM 2354 C CA . VAL A 1 299 ? -9.490 -13.097 7.479 1.00 98.12 299 VAL A CA 1
ATOM 2355 C C . VAL A 1 299 ? -9.095 -12.176 6.321 1.00 98.12 299 VAL A C 1
ATOM 2357 O O . VAL A 1 299 ? -8.500 -12.648 5.359 1.00 98.12 299 VAL A O 1
ATOM 2360 N N . ALA A 1 300 ? -9.372 -10.869 6.411 1.00 98.25 300 ALA A N 1
ATOM 2361 C CA . ALA A 1 300 ? -8.972 -9.907 5.379 1.00 98.25 300 ALA A CA 1
ATOM 2362 C C . ALA A 1 300 ? -7.443 -9.847 5.203 1.00 98.25 300 ALA A C 1
ATOM 2364 O O . ALA A 1 300 ? -6.961 -9.750 4.077 1.00 98.25 300 ALA A O 1
ATOM 2365 N N . ILE A 1 301 ? -6.692 -9.951 6.305 1.00 96.44 301 ILE A N 1
ATOM 2366 C CA . ILE A 1 301 ? -5.225 -10.000 6.300 1.00 96.44 301 ILE A CA 1
ATOM 2367 C C . ILE A 1 301 ? -4.717 -11.312 5.698 1.00 96.44 301 ILE A C 1
ATOM 2369 O O . ILE A 1 301 ? -3.861 -11.303 4.816 1.00 96.44 301 ILE A O 1
ATOM 2373 N N . ALA A 1 302 ? -5.275 -12.445 6.127 1.00 97.69 302 ALA A N 1
ATOM 2374 C CA . ALA A 1 302 ? -4.915 -13.747 5.576 1.00 97.69 302 ALA A CA 1
ATOM 2375 C C . ALA A 1 302 ? -5.168 -13.810 4.060 1.00 97.69 302 ALA A C 1
ATOM 2377 O O . ALA A 1 302 ? -4.358 -14.369 3.321 1.00 97.69 302 ALA A O 1
ATOM 2378 N N . ALA A 1 303 ? -6.246 -13.185 3.582 1.00 98.38 303 ALA A N 1
ATOM 2379 C CA . ALA A 1 303 ? -6.627 -13.219 2.179 1.00 98.38 303 ALA A CA 1
ATOM 2380 C C . ALA A 1 303 ? -5.555 -12.653 1.236 1.00 98.38 303 ALA A C 1
ATOM 2382 O O . ALA A 1 303 ? -5.270 -13.281 0.219 1.00 98.38 303 ALA A O 1
ATOM 2383 N N . TRP A 1 304 ? -4.899 -11.531 1.542 1.00 97.81 304 TRP A N 1
ATOM 2384 C CA . TRP A 1 304 ? -3.828 -11.036 0.663 1.00 97.81 304 TRP A CA 1
ATOM 2385 C C . TRP A 1 304 ? -2.493 -11.776 0.851 1.00 97.81 304 TRP A C 1
ATOM 2387 O O . TRP A 1 304 ? -1.629 -11.676 -0.017 1.00 97.81 304 TRP A O 1
ATOM 2397 N N . ALA A 1 305 ? -2.322 -12.570 1.914 1.00 98.06 305 ALA A N 1
ATOM 2398 C CA . ALA A 1 305 ? -1.147 -13.427 2.103 1.00 98.06 305 ALA A CA 1
ATOM 2399 C C . ALA A 1 305 ? -1.252 -14.779 1.363 1.00 98.06 305 ALA A C 1
ATOM 2401 O O . ALA A 1 305 ? -0.236 -15.334 0.944 1.00 98.06 305 ALA A O 1
ATOM 2402 N N . ILE A 1 306 ? -2.470 -15.303 1.155 1.00 98.31 306 ILE A N 1
ATOM 2403 C CA . ILE A 1 306 ? -2.717 -16.590 0.473 1.00 98.31 306 ILE A CA 1
ATOM 2404 C C . ILE A 1 306 ? -2.063 -16.676 -0.921 1.00 98.31 306 ILE A C 1
ATOM 2406 O O . ILE A 1 306 ? -1.434 -17.698 -1.197 1.00 98.31 306 ILE A O 1
ATOM 2410 N N . PRO A 1 307 ? -2.158 -15.669 -1.814 1.00 98.38 307 PRO A N 1
ATOM 2411 C CA . PRO A 1 307 ? -1.518 -15.734 -3.128 1.00 98.38 307 PRO A CA 1
ATOM 2412 C C . PRO A 1 307 ? -0.000 -15.949 -3.062 1.00 98.38 307 PRO A C 1
ATOM 2414 O O . PRO A 1 307 ? 0.529 -16.735 -3.843 1.00 98.38 307 PRO A O 1
ATOM 2417 N N . VAL A 1 308 ? 0.677 -15.309 -2.102 1.00 98.31 308 VAL A N 1
ATOM 2418 C CA . VAL A 1 308 ? 2.129 -15.441 -1.878 1.00 98.31 308 VAL A CA 1
ATOM 2419 C C . VAL A 1 308 ? 2.475 -16.882 -1.506 1.00 98.31 308 VAL A C 1
ATOM 2421 O O . VAL A 1 308 ? 3.347 -17.501 -2.114 1.00 98.31 308 VAL A O 1
ATOM 2424 N N . LEU A 1 309 ? 1.710 -17.457 -0.573 1.00 98.12 309 LEU A N 1
ATOM 2425 C CA . LEU A 1 309 ? 1.843 -18.856 -0.174 1.00 98.12 309 LEU A CA 1
ATOM 2426 C C . LEU A 1 309 ? 1.601 -19.816 -1.350 1.00 98.12 309 LEU A C 1
ATOM 2428 O O . LEU A 1 309 ? 2.375 -20.746 -1.559 1.00 98.12 309 LE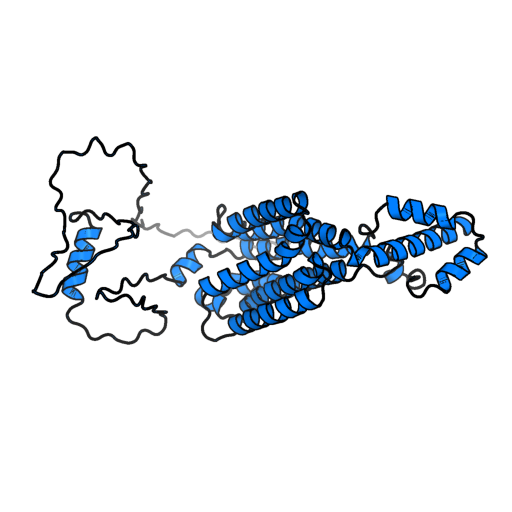U A O 1
ATOM 2432 N N . ARG A 1 310 ? 0.548 -19.590 -2.149 1.00 98.19 310 ARG A N 1
ATOM 2433 C CA . ARG A 1 310 ? 0.195 -20.465 -3.284 1.00 98.19 310 ARG A CA 1
ATOM 2434 C C . ARG A 1 310 ? 1.232 -20.455 -4.404 1.00 98.19 310 ARG A C 1
ATOM 2436 O O . ARG A 1 310 ? 1.348 -21.460 -5.097 1.00 98.19 310 ARG A O 1
ATOM 2443 N N . ARG A 1 311 ? 1.973 -19.357 -4.584 1.00 98.00 311 ARG A N 1
ATOM 2444 C CA . ARG A 1 311 ? 3.089 -19.286 -5.541 1.00 98.00 311 ARG A CA 1
ATOM 2445 C C . ARG A 1 311 ? 4.363 -19.981 -5.050 1.00 98.00 311 ARG A C 1
ATOM 2447 O O . ARG A 1 311 ? 5.288 -20.140 -5.835 1.00 98.00 311 ARG A O 1
ATOM 2454 N N . GLY A 1 312 ? 4.415 -20.415 -3.788 1.00 97.75 312 GLY A N 1
ATOM 2455 C CA . GLY A 1 312 ? 5.597 -21.057 -3.210 1.00 97.75 312 GLY A CA 1
ATOM 2456 C C . GLY A 1 312 ? 6.721 -20.080 -2.851 1.00 97.75 312 GLY A C 1
ATOM 2457 O O . GLY A 1 312 ? 7.856 -20.505 -2.657 1.00 97.75 312 GLY A O 1
ATOM 2458 N N . GLU A 1 313 ? 6.421 -18.781 -2.736 1.00 97.81 313 GLU A N 1
ATOM 2459 C CA . GLU A 1 313 ? 7.368 -17.730 -2.331 1.00 97.81 313 GLU A CA 1
ATOM 2460 C C . GLU A 1 313 ? 7.604 -17.764 -0.808 1.00 97.81 313 GLU A C 1
ATOM 2462 O O . GLU A 1 313 ? 7.285 -16.822 -0.078 1.00 97.81 313 GLU A O 1
ATOM 2467 N N . TRP A 1 314 ? 8.137 -18.883 -0.307 1.00 97.75 314 TRP A N 1
ATOM 2468 C CA . TRP A 1 314 ? 8.265 -19.162 1.127 1.00 97.75 314 TRP A CA 1
ATOM 2469 C C . TRP A 1 314 ? 9.071 -18.105 1.877 1.00 97.75 314 TRP A C 1
ATOM 2471 O O . TRP A 1 314 ? 8.664 -17.701 2.963 1.00 97.75 314 TRP A O 1
ATOM 2481 N N . ASP A 1 315 ? 10.154 -17.596 1.289 1.00 98.19 315 ASP A N 1
ATOM 2482 C CA . ASP A 1 315 ? 10.982 -16.569 1.925 1.00 98.19 315 ASP A CA 1
ATOM 2483 C C . ASP A 1 315 ? 10.195 -15.280 2.190 1.00 98.19 315 ASP A C 1
ATOM 2485 O O . ASP A 1 315 ? 10.286 -14.702 3.276 1.00 98.19 315 ASP A O 1
ATOM 2489 N N . MET A 1 316 ? 9.389 -14.831 1.221 1.00 97.75 316 MET A N 1
ATOM 2490 C CA . MET A 1 316 ? 8.546 -13.643 1.381 1.00 97.75 316 MET A CA 1
ATOM 2491 C C . MET A 1 316 ? 7.380 -13.916 2.323 1.00 97.75 316 MET A C 1
ATOM 2493 O O . MET A 1 316 ? 7.061 -13.080 3.166 1.00 97.75 316 MET A O 1
ATOM 2497 N N . PHE A 1 317 ? 6.763 -15.095 2.224 1.00 98.19 317 PHE A N 1
ATOM 2498 C CA . PHE A 1 317 ? 5.679 -15.491 3.114 1.00 98.19 317 PHE A CA 1
ATOM 2499 C C . PHE A 1 317 ? 6.134 -15.542 4.579 1.00 98.19 317 PHE A C 1
ATOM 2501 O O . PHE A 1 317 ? 5.452 -15.008 5.451 1.00 98.19 317 PHE A O 1
ATOM 2508 N N . MET A 1 318 ? 7.310 -16.103 4.866 1.00 98.38 318 MET A N 1
ATOM 2509 C CA . MET A 1 318 ? 7.857 -16.141 6.225 1.00 98.38 318 MET A CA 1
ATOM 2510 C C . MET A 1 318 ? 8.193 -14.741 6.740 1.00 98.38 318 MET A C 1
ATOM 2512 O O . MET A 1 318 ? 7.896 -14.438 7.894 1.00 98.38 318 MET A O 1
ATOM 2516 N N . GLN A 1 319 ? 8.731 -13.856 5.894 1.00 98.12 319 GLN A N 1
ATOM 2517 C CA . GLN A 1 319 ? 8.922 -12.450 6.265 1.00 98.12 319 GLN A CA 1
ATOM 2518 C C . GLN A 1 319 ? 7.585 -11.767 6.590 1.00 98.12 319 GLN A C 1
ATOM 2520 O O . GLN A 1 319 ? 7.489 -11.102 7.620 1.00 98.12 319 GLN A O 1
ATOM 2525 N N . LEU A 1 320 ? 6.530 -11.994 5.792 1.00 97.62 320 LEU A N 1
ATOM 2526 C CA . LEU A 1 320 ? 5.181 -11.490 6.077 1.00 97.62 320 LEU A CA 1
ATOM 2527 C C . LEU A 1 320 ? 4.677 -11.997 7.430 1.00 97.62 320 LEU A C 1
ATOM 2529 O O . LEU A 1 320 ? 4.212 -11.200 8.242 1.00 97.62 320 LEU A O 1
ATOM 2533 N N . VAL A 1 321 ? 4.785 -13.303 7.689 1.00 97.69 321 VAL A N 1
ATOM 2534 C CA . VAL A 1 321 ? 4.342 -13.928 8.943 1.00 97.69 321 VAL A CA 1
ATOM 2535 C C . VAL A 1 321 ? 5.096 -13.359 10.140 1.00 97.69 321 VAL A C 1
ATOM 2537 O O . VAL A 1 321 ? 4.467 -13.028 11.141 1.00 97.69 321 VAL A O 1
ATOM 2540 N N . VAL A 1 322 ? 6.418 -13.199 10.050 1.00 98.19 322 VAL A N 1
ATOM 2541 C CA . VAL A 1 322 ? 7.229 -12.633 11.137 1.00 98.19 322 VAL A CA 1
ATOM 2542 C C . VAL A 1 322 ? 6.859 -11.172 11.383 1.00 98.19 322 VAL A C 1
ATOM 2544 O O . VAL A 1 322 ? 6.576 -10.800 12.522 1.00 98.19 322 VAL A O 1
ATOM 2547 N N . THR A 1 323 ? 6.800 -10.341 10.340 1.00 97.75 323 THR A N 1
ATOM 2548 C CA . THR A 1 323 ? 6.447 -8.920 10.476 1.00 97.75 323 THR A CA 1
ATOM 2549 C C . THR A 1 323 ? 5.033 -8.743 11.031 1.00 97.75 323 THR A C 1
ATOM 2551 O O . THR A 1 323 ? 4.839 -7.985 11.984 1.00 97.75 323 THR A O 1
ATOM 2554 N N . LEU A 1 324 ? 4.051 -9.483 10.504 1.00 96.31 324 LEU A N 1
ATOM 2555 C CA . LEU A 1 324 ? 2.682 -9.483 11.022 1.00 96.31 324 LEU A CA 1
ATOM 2556 C C . LEU A 1 324 ? 2.615 -10.029 12.446 1.00 96.31 324 LEU A C 1
ATOM 2558 O O . LEU A 1 324 ? 1.883 -9.482 13.259 1.00 96.31 324 LEU A O 1
ATOM 2562 N N . GLY A 1 325 ? 3.369 -11.078 12.771 1.00 97.62 325 GLY A N 1
ATOM 2563 C CA . GLY A 1 325 ? 3.413 -11.674 14.103 1.00 97.62 325 GLY A CA 1
ATOM 2564 C C . GLY A 1 325 ? 3.890 -10.681 15.160 1.00 97.62 325 GLY A C 1
ATOM 2565 O O . GLY A 1 325 ? 3.235 -10.521 16.190 1.00 97.62 325 GLY A O 1
ATOM 2566 N N . ILE A 1 326 ? 4.973 -9.949 14.877 1.00 98.06 326 ILE A N 1
ATOM 2567 C CA . ILE A 1 326 ? 5.471 -8.871 15.746 1.00 98.06 326 ILE A CA 1
ATOM 2568 C C . ILE A 1 326 ? 4.419 -7.759 15.861 1.00 98.06 326 ILE A C 1
ATOM 2570 O O . ILE A 1 326 ? 4.096 -7.328 16.970 1.00 98.06 326 ILE A O 1
ATOM 2574 N N . GLY A 1 327 ? 3.838 -7.328 14.738 1.00 97.12 327 GLY A N 1
ATOM 2575 C CA . GLY A 1 327 ? 2.794 -6.305 14.728 1.00 97.12 327 GLY A CA 1
ATOM 2576 C C . GLY A 1 327 ? 1.559 -6.705 15.546 1.00 97.12 327 GLY A C 1
ATOM 2577 O O . GLY A 1 327 ? 1.099 -5.946 16.400 1.00 97.12 327 GLY A O 1
ATOM 2578 N N . PHE A 1 328 ? 1.052 -7.924 15.357 1.00 95.56 328 PHE A N 1
ATOM 2579 C CA . PHE A 1 328 ? -0.070 -8.468 16.118 1.00 95.56 328 PHE A CA 1
ATOM 2580 C C . PHE A 1 328 ? 0.262 -8.620 17.596 1.00 95.56 328 PHE A C 1
ATOM 2582 O O . PHE A 1 328 ? -0.590 -8.328 18.429 1.00 95.56 328 PHE A O 1
ATOM 2589 N N . PHE A 1 329 ? 1.479 -9.034 17.948 1.00 97.12 329 PHE A N 1
ATOM 2590 C CA . PHE A 1 329 ? 1.907 -9.090 19.341 1.00 97.12 329 PHE A CA 1
ATOM 2591 C C . PHE A 1 329 ? 1.829 -7.705 19.999 1.00 97.12 329 PHE A C 1
ATOM 2593 O O . PHE A 1 329 ? 1.184 -7.564 21.042 1.00 97.12 329 PHE A O 1
ATOM 2600 N N . LEU A 1 330 ? 2.387 -6.672 19.358 1.00 96.75 330 LE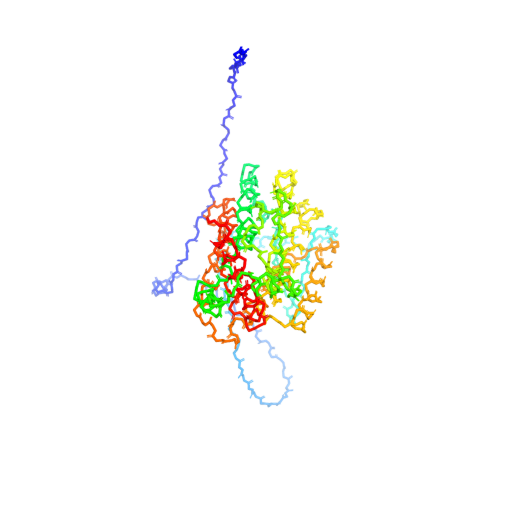U A N 1
ATOM 2601 C CA . LEU A 1 330 ? 2.328 -5.288 19.840 1.00 96.75 330 LEU A CA 1
ATOM 2602 C C . LEU A 1 330 ? 0.880 -4.789 19.968 1.00 96.75 330 LEU A C 1
ATOM 2604 O O . LEU A 1 330 ? 0.503 -4.238 21.003 1.00 96.75 330 LEU A O 1
ATOM 2608 N N . PHE A 1 331 ? 0.047 -5.044 18.958 1.00 94.00 331 PHE A N 1
ATOM 2609 C CA . PHE A 1 331 ? -1.346 -4.596 18.918 1.00 94.00 331 PHE A CA 1
ATOM 2610 C C . PHE A 1 331 ? -2.279 -5.368 19.866 1.00 94.00 331 PHE A C 1
ATOM 2612 O O . PHE A 1 331 ? -3.257 -4.824 20.371 1.00 94.00 331 PHE A O 1
ATOM 2619 N N . LEU A 1 332 ? -2.038 -6.654 20.114 1.00 92.19 332 LEU A N 1
ATOM 2620 C CA . LEU A 1 332 ? -2.918 -7.465 20.957 1.00 92.19 332 LEU A CA 1
ATOM 2621 C C . LEU A 1 332 ? -2.513 -7.409 22.425 1.00 92.19 332 LEU A C 1
ATOM 2623 O O . LEU A 1 332 ? -3.401 -7.313 23.275 1.00 92.19 332 LEU A O 1
ATOM 2627 N N . ARG A 1 333 ? -1.211 -7.468 22.724 1.00 94.38 333 ARG A N 1
ATOM 2628 C CA . ARG A 1 333 ? -0.698 -7.570 24.098 1.00 94.38 333 ARG A CA 1
ATOM 2629 C C . ARG A 1 333 ? -0.380 -6.232 24.746 1.00 94.38 333 ARG A C 1
ATOM 2631 O O . ARG A 1 333 ? -0.353 -6.190 25.967 1.00 94.38 333 ARG A O 1
ATOM 2638 N N . TYR A 1 334 ? -0.177 -5.170 23.966 1.00 94.56 334 TYR A N 1
ATOM 2639 C CA . TYR A 1 334 ? 0.211 -3.857 24.486 1.00 94.56 334 TYR A CA 1
ATOM 2640 C C . TYR A 1 334 ? 1.418 -3.916 25.463 1.00 94.56 334 TYR A C 1
ATOM 2642 O O . TYR A 1 334 ? 1.353 -3.349 26.555 1.00 94.56 334 TYR A O 1
ATOM 2650 N N . PRO A 1 335 ? 2.534 -4.596 25.113 1.00 96.19 335 PRO A N 1
ATOM 2651 C CA . PRO A 1 335 ? 3.635 -4.858 26.050 1.00 96.19 335 PRO A CA 1
ATOM 2652 C C . PRO A 1 335 ? 4.331 -3.591 26.576 1.00 96.19 335 PRO A C 1
ATOM 2654 O O . PRO A 1 335 ? 4.962 -3.634 27.625 1.00 96.19 335 PRO A O 1
ATOM 2657 N N . ILE A 1 336 ? 4.208 -2.464 25.869 1.00 96.44 336 ILE A N 1
ATOM 2658 C CA . ILE A 1 336 ? 4.758 -1.153 26.257 1.00 96.44 336 ILE A CA 1
ATOM 2659 C C . ILE A 1 336 ? 3.638 -0.124 26.506 1.00 96.44 336 ILE A C 1
ATOM 2661 O O . ILE A 1 336 ? 3.802 1.080 26.291 1.00 96.44 336 ILE A O 1
ATOM 2665 N N . GLY A 1 337 ? 2.455 -0.600 26.912 1.00 93.56 337 GLY A N 1
ATOM 2666 C CA . GLY A 1 337 ? 1.273 0.229 27.143 1.00 93.56 337 GLY A CA 1
ATOM 2667 C C . GLY A 1 337 ? 0.828 0.952 25.870 1.00 93.56 337 GLY A C 1
ATOM 2668 O O . GLY A 1 337 ? 0.910 0.393 24.772 1.00 93.56 337 GLY A O 1
ATOM 2669 N N . GLY A 1 338 ? 0.389 2.207 26.000 1.00 90.94 338 GLY A N 1
ATOM 2670 C CA . GLY A 1 338 ? -0.117 3.014 24.881 1.00 90.94 338 GLY A CA 1
ATOM 2671 C C . GLY A 1 338 ? 0.858 3.216 23.713 1.00 90.94 338 GLY A C 1
ATOM 2672 O O . GLY A 1 338 ? 0.425 3.451 22.591 1.00 90.94 338 GLY A O 1
ATOM 2673 N N . TRP A 1 339 ? 2.166 3.040 23.928 1.00 97.19 339 TRP A N 1
ATOM 2674 C CA . TRP A 1 339 ? 3.180 3.123 22.866 1.00 97.19 339 TRP A CA 1
ATOM 2675 C C . TRP A 1 339 ? 3.181 1.921 21.919 1.00 97.19 339 TRP A C 1
ATOM 2677 O O . TRP A 1 339 ? 3.753 1.986 20.832 1.00 97.19 339 TRP A O 1
ATOM 2687 N N . SER A 1 340 ? 2.530 0.822 22.305 1.00 97.12 340 SER A N 1
ATOM 2688 C CA . SER A 1 340 ? 2.528 -0.413 21.515 1.00 97.12 340 SER A CA 1
ATOM 2689 C C . SER A 1 340 ? 1.814 -0.224 20.182 1.00 97.12 340 SER A C 1
ATOM 2691 O O . SER A 1 340 ? 2.177 -0.857 19.197 1.00 97.12 340 SER A O 1
ATOM 2693 N N . HIS A 1 341 ? 0.830 0.676 20.135 1.00 97.31 341 HIS A N 1
ATOM 2694 C CA . HIS A 1 341 ? 0.102 0.997 18.912 1.00 97.31 341 HIS A CA 1
ATOM 2695 C C . HIS A 1 341 ? 0.981 1.789 17.927 1.00 97.31 341 HIS A C 1
ATOM 2697 O O . HIS A 1 341 ? 1.057 1.437 16.752 1.00 97.31 341 HIS A O 1
ATOM 2703 N N . ALA A 1 342 ? 1.733 2.783 18.409 1.00 98.00 342 ALA A N 1
ATOM 2704 C CA . ALA A 1 342 ? 2.724 3.496 17.602 1.00 98.00 342 ALA A CA 1
ATOM 2705 C C . ALA A 1 342 ? 3.815 2.544 17.082 1.00 98.00 342 ALA A C 1
ATOM 2707 O O . ALA A 1 342 ? 4.155 2.560 15.900 1.00 98.00 342 ALA A O 1
ATOM 2708 N N . ALA A 1 343 ? 4.325 1.655 17.942 1.00 98.25 343 ALA A N 1
ATOM 2709 C CA . ALA A 1 343 ? 5.287 0.632 17.538 1.00 98.25 343 ALA A CA 1
ATOM 2710 C C . ALA A 1 343 ? 4.699 -0.327 16.488 1.00 98.25 343 ALA A C 1
ATOM 2712 O O . ALA A 1 343 ? 5.377 -0.659 15.519 1.00 98.25 343 ALA A O 1
ATOM 2713 N N . PHE A 1 344 ? 3.428 -0.718 16.626 1.00 98.00 344 PHE A N 1
ATOM 2714 C CA . PHE A 1 344 ? 2.713 -1.488 15.610 1.00 98.00 344 PHE A CA 1
ATOM 2715 C C . PHE A 1 344 ? 2.715 -0.768 14.253 1.00 98.00 344 PHE A C 1
ATOM 2717 O O . PHE A 1 344 ? 3.092 -1.387 13.261 1.00 98.00 344 PHE A O 1
ATOM 2724 N N . HIS A 1 345 ? 2.409 0.532 14.184 1.00 98.25 345 HIS A N 1
ATOM 2725 C CA . HIS A 1 345 ? 2.489 1.278 12.919 1.00 98.25 345 HIS A CA 1
ATOM 2726 C C . HIS A 1 345 ? 3.892 1.256 12.303 1.00 98.25 345 HIS A C 1
ATOM 2728 O O . HIS A 1 345 ? 4.025 1.059 11.096 1.00 98.25 345 HIS A O 1
ATOM 2734 N N . LEU A 1 346 ? 4.945 1.362 13.118 1.00 98.00 346 LEU A N 1
ATOM 2735 C CA . LEU A 1 346 ? 6.322 1.257 12.627 1.00 98.00 346 LEU A CA 1
ATOM 2736 C C . LEU A 1 346 ? 6.630 -0.128 12.037 1.00 98.00 346 LEU A C 1
ATOM 2738 O O . LEU A 1 346 ? 7.346 -0.214 11.041 1.00 98.00 346 LEU A O 1
ATOM 2742 N N . THR A 1 347 ? 6.050 -1.208 12.573 1.00 97.88 347 THR A N 1
ATOM 2743 C CA . THR A 1 347 ? 6.187 -2.550 11.970 1.00 97.88 347 THR A CA 1
ATOM 2744 C C . THR A 1 347 ? 5.495 -2.682 10.611 1.00 97.88 347 THR A C 1
ATOM 2746 O O . THR A 1 347 ? 5.857 -3.560 9.830 1.00 97.88 347 THR A O 1
ATOM 2749 N N . LEU A 1 348 ? 4.556 -1.791 10.271 1.00 97.06 348 LEU A N 1
ATOM 2750 C CA . LEU A 1 348 ? 3.911 -1.779 8.953 1.00 97.06 348 LEU A CA 1
ATOM 2751 C C . LEU A 1 348 ? 4.808 -1.184 7.854 1.00 97.06 348 LEU A C 1
ATOM 2753 O O . LEU A 1 348 ? 4.539 -1.393 6.672 1.00 97.06 348 LEU A O 1
ATOM 2757 N N . ILE A 1 349 ? 5.891 -0.482 8.209 1.00 97.94 349 ILE A N 1
ATOM 2758 C CA . ILE A 1 349 ? 6.857 0.065 7.242 1.00 97.94 349 ILE A CA 1
ATOM 2759 C C . ILE A 1 349 ? 7.560 -1.062 6.462 1.00 97.94 349 ILE A C 1
ATOM 2761 O O . ILE A 1 349 ? 7.423 -1.095 5.235 1.00 97.94 349 ILE A O 1
ATOM 2765 N N . PRO A 1 350 ? 8.267 -2.017 7.109 1.00 98.12 350 PRO A N 1
ATOM 2766 C CA . PRO A 1 350 ? 8.859 -3.142 6.386 1.00 98.12 350 PRO A CA 1
ATOM 2767 C C . PRO A 1 350 ? 7.797 -4.027 5.721 1.00 98.12 350 PRO A C 1
ATOM 2769 O O . PRO A 1 350 ? 8.064 -4.591 4.663 1.00 98.12 350 PRO A O 1
ATOM 2772 N N . LEU A 1 351 ? 6.578 -4.097 6.276 1.00 97.88 351 LEU A N 1
ATOM 2773 C CA . LEU A 1 351 ? 5.470 -4.806 5.637 1.00 97.88 351 LEU A CA 1
ATOM 2774 C C . LEU A 1 351 ? 5.144 -4.217 4.258 1.00 97.88 351 LEU A C 1
ATOM 2776 O O . LEU A 1 351 ? 4.989 -4.972 3.303 1.00 97.88 351 LEU A O 1
ATOM 2780 N N . MET A 1 352 ? 5.067 -2.890 4.121 1.00 97.94 352 MET A N 1
ATOM 2781 C CA . MET A 1 352 ? 4.813 -2.281 2.811 1.00 97.94 352 MET A CA 1
ATOM 2782 C C . MET A 1 352 ? 5.966 -2.474 1.841 1.00 97.94 352 MET A C 1
ATOM 2784 O O . MET A 1 352 ? 5.709 -2.771 0.681 1.00 97.94 352 MET A O 1
ATOM 2788 N N . ALA A 1 353 ? 7.220 -2.364 2.294 1.00 98.06 353 ALA A N 1
ATOM 2789 C CA . ALA A 1 353 ? 8.371 -2.671 1.441 1.00 98.06 353 ALA A CA 1
ATOM 2790 C C . ALA A 1 353 ? 8.258 -4.087 0.849 1.00 98.06 353 ALA A C 1
ATOM 2792 O O . ALA A 1 353 ? 8.478 -4.295 -0.344 1.00 98.06 353 ALA A O 1
ATOM 2793 N N . LEU A 1 354 ? 7.852 -5.045 1.685 1.00 98.25 354 LEU A N 1
ATOM 2794 C CA . LEU A 1 354 ? 7.657 -6.431 1.293 1.00 98.25 354 LEU A CA 1
ATOM 2795 C C . LEU A 1 354 ? 6.478 -6.607 0.329 1.00 98.25 354 LEU A C 1
ATOM 2797 O O . LEU A 1 354 ? 6.628 -7.297 -0.674 1.00 98.25 354 LEU A O 1
ATOM 2801 N N . LEU A 1 355 ? 5.339 -5.950 0.570 1.00 98.44 355 LEU A N 1
ATOM 2802 C CA . LEU A 1 355 ? 4.205 -5.979 -0.361 1.00 98.44 355 LEU A CA 1
ATOM 2803 C C . LEU A 1 355 ? 4.557 -5.369 -1.720 1.00 98.44 355 LEU A C 1
ATOM 2805 O O . LEU A 1 355 ? 4.198 -5.946 -2.743 1.00 98.44 355 LEU A O 1
ATOM 2809 N N . MET A 1 356 ? 5.283 -4.248 -1.748 1.00 98.50 356 MET A N 1
ATOM 2810 C CA . MET A 1 356 ? 5.737 -3.643 -3.003 1.00 98.50 356 MET A CA 1
ATOM 2811 C C . MET A 1 356 ? 6.666 -4.596 -3.760 1.00 98.50 356 MET A C 1
ATOM 2813 O O . MET A 1 356 ? 6.483 -4.783 -4.956 1.00 98.50 356 MET A O 1
ATOM 2817 N N . LYS A 1 357 ? 7.594 -5.271 -3.069 1.00 98.38 357 LYS A N 1
ATOM 2818 C CA . LYS A 1 357 ? 8.446 -6.297 -3.685 1.00 98.38 357 LYS A CA 1
ATOM 2819 C C . LYS A 1 357 ? 7.626 -7.454 -4.265 1.00 98.38 357 LYS A C 1
ATOM 2821 O O . LYS A 1 357 ? 7.799 -7.786 -5.430 1.00 98.38 357 LYS A O 1
ATOM 2826 N N . ILE A 1 358 ? 6.695 -8.008 -3.485 1.00 98.44 358 ILE A N 1
ATOM 2827 C CA . ILE A 1 358 ? 5.777 -9.065 -3.940 1.00 98.44 358 ILE A CA 1
ATOM 2828 C C . ILE A 1 358 ? 5.031 -8.619 -5.202 1.00 98.44 358 ILE A C 1
ATOM 2830 O O . ILE A 1 358 ? 4.950 -9.371 -6.166 1.00 98.44 358 ILE A O 1
ATOM 2834 N N . GLY A 1 359 ? 4.494 -7.396 -5.207 1.00 98.38 359 GLY A N 1
ATOM 2835 C CA . GLY A 1 359 ? 3.776 -6.847 -6.352 1.00 98.38 359 GLY A CA 1
ATOM 2836 C C . GLY A 1 359 ? 4.666 -6.654 -7.582 1.00 98.38 359 GLY A C 1
ATOM 2837 O O . GLY A 1 359 ? 4.197 -6.864 -8.700 1.00 98.38 359 GLY A O 1
ATOM 2838 N N . THR A 1 360 ? 5.941 -6.303 -7.398 1.00 98.38 360 THR A N 1
ATOM 2839 C CA . THR A 1 360 ? 6.933 -6.186 -8.479 1.00 98.38 360 THR A CA 1
ATOM 2840 C C . THR A 1 360 ? 7.247 -7.550 -9.086 1.00 98.38 360 THR A C 1
ATOM 2842 O O . THR A 1 360 ? 7.326 -7.655 -10.305 1.00 98.38 360 THR A O 1
ATOM 2845 N N . ASP A 1 361 ? 7.345 -8.598 -8.267 1.00 98.00 361 ASP A N 1
ATOM 2846 C CA . ASP A 1 361 ? 7.727 -9.949 -8.701 1.00 98.00 361 ASP A CA 1
ATOM 2847 C C . ASP A 1 361 ? 6.559 -10.735 -9.342 1.00 98.00 361 ASP A C 1
ATOM 2849 O O . ASP A 1 361 ? 6.746 -11.824 -9.888 1.00 98.00 361 ASP A O 1
ATOM 2853 N N . LEU A 1 362 ? 5.341 -10.178 -9.354 1.00 98.19 362 LEU A N 1
ATOM 2854 C CA . LEU A 1 362 ? 4.184 -10.817 -9.984 1.00 98.19 362 LEU A CA 1
ATOM 2855 C C . LEU A 1 362 ? 4.350 -10.961 -11.507 1.00 98.19 362 LEU A C 1
ATOM 2857 O O . LEU A 1 362 ? 4.736 -9.997 -12.175 1.00 98.19 362 LEU A O 1
ATOM 2861 N N . PRO A 1 363 ? 3.911 -12.089 -12.107 1.00 97.94 363 PRO A N 1
ATOM 2862 C CA . PRO A 1 363 ? 3.838 -12.239 -13.562 1.00 97.94 363 PRO A CA 1
ATOM 2863 C C . PRO A 1 363 ? 3.029 -11.127 -14.244 1.00 97.94 363 PRO A C 1
ATOM 2865 O O . PRO A 1 363 ? 3.436 -10.610 -15.281 1.00 97.94 363 PRO A O 1
ATOM 2868 N N . ALA A 1 364 ? 1.923 -10.702 -13.620 1.00 97.75 364 ALA A N 1
ATOM 2869 C CA . ALA A 1 364 ? 1.072 -9.615 -14.108 1.00 97.75 364 ALA A CA 1
ATOM 2870 C C . ALA A 1 364 ? 1.784 -8.248 -14.167 1.00 97.75 364 ALA A C 1
ATOM 2872 O O . ALA A 1 364 ? 1.312 -7.348 -14.857 1.00 97.75 364 ALA A O 1
ATOM 2873 N N . SER A 1 365 ? 2.908 -8.087 -13.462 1.00 98.44 365 SER A N 1
ATOM 2874 C CA . SER A 1 365 ? 3.701 -6.856 -13.457 1.00 98.44 365 SER A CA 1
ATOM 2875 C C . SER A 1 365 ? 4.808 -6.850 -14.511 1.00 98.44 365 SER A C 1
ATOM 2877 O O . SER A 1 365 ? 5.212 -5.775 -14.952 1.00 98.44 365 SER A O 1
ATOM 2879 N N . GLN A 1 366 ? 5.286 -8.020 -14.954 1.00 98.06 366 GLN A N 1
ATOM 2880 C CA . GLN A 1 366 ? 6.524 -8.121 -15.739 1.00 98.06 366 GLN A CA 1
ATOM 2881 C C . GLN A 1 366 ? 6.450 -7.415 -17.095 1.00 98.06 366 GLN A C 1
ATOM 2883 O O . GLN A 1 366 ? 7.393 -6.723 -17.464 1.00 98.06 366 GLN A O 1
ATOM 2888 N N . GLY A 1 367 ? 5.327 -7.522 -17.813 1.00 97.69 367 GLY A N 1
ATOM 2889 C CA . GLY A 1 367 ? 5.172 -6.853 -19.111 1.00 97.69 367 GLY A CA 1
ATOM 2890 C C . GLY A 1 367 ? 5.261 -5.327 -18.999 1.00 97.69 367 GLY A C 1
ATOM 2891 O O . GLY A 1 367 ? 5.977 -4.684 -19.762 1.00 97.69 367 GLY A O 1
ATOM 2892 N N . THR A 1 368 ? 4.601 -4.745 -17.994 1.00 97.62 368 THR A N 1
ATOM 2893 C CA . THR A 1 368 ? 4.676 -3.302 -17.725 1.00 97.62 368 THR A CA 1
ATOM 2894 C C . THR A 1 368 ? 6.074 -2.881 -17.269 1.00 97.62 368 THR A C 1
ATOM 2896 O O . THR A 1 368 ? 6.551 -1.835 -17.694 1.00 97.62 368 THR A O 1
ATOM 2899 N N . ILE A 1 369 ? 6.760 -3.692 -16.455 1.00 98.25 369 ILE A N 1
ATOM 2900 C CA . ILE A 1 369 ? 8.144 -3.425 -16.021 1.00 98.25 369 ILE A CA 1
ATOM 2901 C C . ILE A 1 369 ? 9.106 -3.420 -17.213 1.00 98.25 369 ILE A C 1
ATOM 2903 O O . ILE A 1 369 ? 9.949 -2.532 -17.316 1.00 98.25 369 ILE A O 1
ATOM 2907 N N . GLN A 1 370 ? 8.971 -4.383 -18.125 1.00 98.19 370 GLN A N 1
ATOM 2908 C CA . GLN A 1 370 ? 9.787 -4.453 -19.336 1.00 98.19 370 GLN A CA 1
ATOM 2909 C C . GLN A 1 370 ? 9.548 -3.240 -20.239 1.00 98.19 370 GLN A C 1
ATOM 2911 O O . GLN A 1 370 ? 10.514 -2.589 -20.627 1.00 98.19 370 GLN A O 1
ATOM 2916 N N . GLY A 1 371 ? 8.288 -2.881 -20.505 1.00 97.38 371 GLY A N 1
ATOM 2917 C CA . GLY A 1 371 ? 7.960 -1.674 -21.274 1.00 97.38 371 GLY A CA 1
ATOM 2918 C C . GLY A 1 371 ? 8.510 -0.402 -20.620 1.00 97.38 371 GLY A C 1
ATOM 2919 O O . GLY A 1 371 ? 9.135 0.424 -21.277 1.00 97.38 371 GLY A O 1
ATOM 2920 N N . ALA A 1 372 ? 8.395 -0.285 -19.294 1.00 97.31 372 ALA A N 1
ATOM 2921 C CA . ALA A 1 372 ? 8.958 0.840 -18.553 1.00 97.31 372 ALA A CA 1
ATOM 2922 C C . ALA A 1 372 ? 10.482 0.946 -18.679 1.00 97.31 372 ALA A C 1
ATOM 2924 O O . ALA A 1 372 ? 11.011 2.046 -18.841 1.00 97.31 372 ALA A O 1
ATOM 2925 N N . ALA A 1 373 ? 11.189 -0.185 -18.635 1.00 97.88 373 ALA A N 1
ATOM 2926 C CA . ALA A 1 373 ? 12.633 -0.223 -18.832 1.00 97.88 373 ALA A CA 1
ATOM 2927 C C . ALA A 1 373 ? 13.036 0.204 -20.251 1.00 97.88 373 ALA A C 1
ATOM 2929 O O . ALA A 1 373 ? 14.029 0.909 -20.411 1.00 97.88 373 ALA A O 1
ATOM 2930 N N . GLN A 1 374 ? 12.254 -0.171 -21.268 1.00 98.06 374 GLN A N 1
ATOM 2931 C CA . GLN A 1 374 ? 12.468 0.267 -22.650 1.00 98.06 374 GLN A CA 1
ATOM 2932 C C . GLN A 1 374 ? 12.289 1.784 -22.782 1.00 98.06 374 GLN A C 1
ATOM 2934 O O . GLN A 1 374 ? 13.187 2.453 -23.291 1.00 98.06 374 GLN A O 1
ATOM 2939 N N . CYS A 1 375 ? 11.194 2.340 -22.251 1.00 97.50 375 CYS A N 1
ATOM 2940 C CA . CYS A 1 375 ? 10.965 3.787 -22.240 1.00 97.50 375 CYS A CA 1
ATOM 2941 C C . CYS A 1 375 ? 12.092 4.541 -21.524 1.00 97.50 375 CYS A C 1
ATOM 2943 O O . CYS A 1 375 ? 12.583 5.548 -22.033 1.00 97.50 375 CYS A O 1
ATOM 2945 N N . PHE A 1 376 ? 12.545 4.039 -20.369 1.00 96.56 376 PHE A N 1
ATOM 2946 C CA . PHE A 1 376 ? 13.664 4.635 -19.639 1.00 96.56 376 PHE A CA 1
ATOM 2947 C C . PHE A 1 376 ? 14.950 4.612 -20.473 1.00 96.56 376 PHE A C 1
ATOM 2949 O O . PHE A 1 376 ? 15.610 5.639 -20.601 1.00 96.56 376 PHE A O 1
ATOM 2956 N N . ALA A 1 377 ? 15.304 3.461 -21.051 1.00 97.25 377 ALA A N 1
ATOM 2957 C CA . ALA A 1 377 ? 16.516 3.304 -21.850 1.00 97.25 377 ALA A CA 1
ATOM 2958 C C . ALA A 1 377 ? 16.543 4.250 -23.061 1.00 97.25 377 ALA A C 1
ATOM 2960 O O . ALA A 1 377 ? 17.561 4.891 -23.317 1.00 97.25 377 ALA A O 1
ATOM 2961 N N . MET A 1 378 ? 15.425 4.368 -23.782 1.00 97.06 378 MET A N 1
ATOM 2962 C CA . MET A 1 378 ? 15.305 5.283 -24.920 1.00 97.06 378 MET A CA 1
ATOM 2963 C C . MET A 1 378 ? 15.446 6.748 -24.490 1.00 97.06 378 MET A C 1
ATOM 2965 O O . MET A 1 378 ? 16.188 7.499 -25.124 1.00 97.06 378 MET A O 1
ATOM 2969 N N . ALA A 1 379 ? 14.786 7.152 -23.398 1.00 94.94 379 ALA A N 1
ATOM 2970 C CA . ALA A 1 379 ? 14.877 8.514 -22.877 1.00 94.94 379 ALA A CA 1
ATOM 2971 C C . ALA A 1 379 ? 16.305 8.872 -22.433 1.00 94.94 379 ALA A C 1
ATOM 2973 O O . ALA A 1 379 ? 16.810 9.936 -22.793 1.00 94.94 379 ALA A O 1
ATOM 2974 N N . ASP A 1 380 ? 16.967 7.980 -21.694 1.00 95.19 380 ASP A N 1
ATOM 2975 C CA . ASP A 1 380 ? 18.331 8.181 -21.194 1.00 95.19 380 ASP A CA 1
ATOM 2976 C C . ASP A 1 380 ? 19.345 8.316 -22.342 1.00 95.19 380 ASP A C 1
ATOM 2978 O O . ASP A 1 380 ? 20.110 9.280 -22.391 1.00 95.19 380 ASP A O 1
ATOM 2982 N N . LEU A 1 381 ? 19.278 7.427 -23.342 1.00 96.00 381 LEU A N 1
ATOM 2983 C CA . LEU A 1 381 ? 20.125 7.505 -24.537 1.00 96.00 381 LEU A CA 1
ATOM 2984 C C . LEU A 1 381 ? 19.861 8.784 -25.344 1.00 96.00 381 LEU A C 1
ATOM 2986 O O . LEU A 1 381 ? 20.807 9.447 -25.769 1.00 96.00 381 LEU A O 1
ATOM 2990 N N . ARG A 1 382 ? 18.593 9.179 -25.523 1.00 94.94 382 ARG A N 1
ATOM 2991 C CA . ARG A 1 382 ? 18.224 10.432 -26.206 1.00 94.94 382 ARG A CA 1
ATOM 2992 C C . ARG A 1 382 ? 18.843 11.648 -25.516 1.00 94.94 382 ARG A C 1
ATOM 2994 O O . ARG A 1 382 ? 19.350 12.538 -26.197 1.00 94.94 382 ARG A O 1
ATOM 3001 N N . HIS A 1 383 ? 18.827 11.676 -24.182 1.00 92.50 383 HIS A N 1
ATOM 3002 C CA . HIS A 1 383 ? 19.479 12.728 -23.406 1.00 92.50 383 HIS A CA 1
ATOM 3003 C C . HIS A 1 383 ? 21.003 12.697 -23.562 1.00 92.50 383 HIS A C 1
ATOM 3005 O O . HIS A 1 383 ? 21.593 13.750 -23.796 1.00 92.50 383 HIS A O 1
ATOM 3011 N N . ALA A 1 384 ? 21.626 11.518 -23.523 1.00 95.06 384 ALA A N 1
ATOM 3012 C CA . ALA A 1 384 ? 23.070 11.371 -23.704 1.00 95.06 384 ALA A CA 1
ATOM 3013 C C . ALA A 1 384 ? 23.567 11.845 -25.084 1.00 95.06 384 ALA A C 1
ATOM 3015 O O . ALA A 1 384 ? 24.666 12.376 -25.175 1.00 95.06 384 ALA A O 1
ATOM 3016 N N . TYR A 1 385 ? 22.768 11.708 -26.150 1.00 94.06 385 TYR A N 1
ATOM 3017 C CA . TYR A 1 385 ? 23.110 12.252 -27.476 1.00 94.06 385 TYR A CA 1
ATOM 3018 C C . TYR A 1 385 ? 22.935 13.773 -27.595 1.00 94.06 385 TYR A C 1
ATOM 3020 O O . TYR A 1 385 ? 23.464 14.378 -28.525 1.00 94.06 385 TYR A O 1
ATOM 3028 N N . SER A 1 386 ? 22.167 14.395 -26.696 1.00 90.56 386 SER A N 1
ATOM 3029 C CA . SER A 1 386 ? 21.921 15.845 -26.716 1.00 90.56 386 SER A CA 1
ATOM 3030 C C . SER A 1 386 ? 22.990 16.672 -25.991 1.00 90.56 386 SER A C 1
ATOM 3032 O O . SER A 1 386 ? 23.020 17.893 -26.149 1.00 90.56 386 SER A O 1
ATOM 3034 N N . THR A 1 387 ? 23.835 16.011 -25.197 1.00 87.06 387 THR A N 1
ATOM 3035 C CA . THR A 1 387 ? 24.971 16.593 -24.464 1.00 87.06 387 THR A CA 1
ATOM 3036 C C . THR A 1 387 ? 26.268 16.362 -25.210 1.00 87.06 387 THR A C 1
ATOM 3038 O O . THR A 1 387 ? 27.064 17.323 -25.301 1.00 87.06 387 THR A O 1
#

Radius of gyration: 31.17 Å; chains: 1; bounding box: 62×91×89 Å

Secondary structure (DSSP, 8-state):
-----PPP----PPPP----PPP-PPPPGGGGGG---S-----PPP----------------PPPP----TTSHHHHHHHHHHHHTTS-PPP--TT--------SSS--------HHHHHHTT---HHHHHHHHHHTTHHHHHHHHHHHTTTTS-HHHHHHHHHHHTTS-HHHHHHHHHH-TT----TTSHHHHHHTTT-SSPPPHHHHHHHHHHHHHHHHHHHIIIIITTTS-HHHHHH-HHHHHHHHHHHHHHHHHHHHHH--HHHHHHHHHHHHHHHHHHTSSS--HHHHHHHHHHHHHHHHHHHHHTT-HHHHHHHHHHHHHHHHHHHH-TTTTHHHHHHHHHHHHHHHHHHHHHHHSHHHHHHHHHHHHHHHHHHHHHHHH-

Sequence (387 aa):
MIPCAIPTSDDCAATPIPGQTLLVERVESDDLQAMEKDSRAVLWRAETSMSDGDEDATESSEDASVLVVQANSPQGEALRLGNDELSKEPLVPVKDHVTYSVAKKGKDDITVRVDVEKYMSSREMTPLQERWNALTMIPQPLLCVCYLLSGNWVSGAILAEATKAYQNLSQEALTEAFENDPACFDWSHLPVVGWLFRHMYAMPPLPLLFITAGCVSQLPFSFLYHWKYAHALTPSQRTDHWSRRMDQSMIHVSSALSCYGTSGYWDYFLVNCIYNADSIYRQFQPKVIPRRNQGRLGVAIAAWAIPVLRRGEWDMFMQLVVTLGIGFFLFLRYPIGGWSHAAFHLTLIPLMALLMKIGTDLPASQGTIQGAAQCFAMADLRHAYST

Foldseek 3Di:
DDDDDDDDDDDDDDDDDDDDDDDDDDDDDPPVPPPPDDDDDDDDDDDDDDDDDDDDDDDDDDDDDDDDDDCPDPVVVCVVVVVVVVPDDDDDDDDDDDDDADDDDDPDGPTDDDPLLVVLVLQADALVLLLLLLVLLVLALVVLLCCQLVLVLQDPVLLVVLLVVPVPDDLVVLVVVLVPDPQFDDPVVPPVSCVSNVLFRGHAFQLSVLLSCLSVVLNVLSSCCSNPPRNVDRSVVLLQDPSNLSNLLSLLSNLLSLLCSQAVDPVLSVVSVVLSVVLSVQSNDPDHDVVVNVVSSVVSLVSSLVNCVVVVVVVLSVVLCVLVVQLCCLVVVVPVRSNSSSVSSNSCRVVSVSSSVSSSPDPSRVVRSSVSSNSSSSVVSSVVVVD

Organism: NCBI:txid568900